Protein 6ZK7 (pdb70)

B-factor: mean 123.58, std 22.35, range [87.59, 293.09]

Radius of gyration: 24.0 Å; Cα contacts (8 Å, |Δi|>4): 855; chains: 1; bounding box: 55×65×58 Å

Structure (mmCIF, N/CA/C/O backbone):
data_6ZK7
#
_entry.id   6ZK7
#
_cell.length_a   101.230
_cell.length_b   101.230
_cell.length_c   143.450
_cell.angle_alpha   90.000
_cell.angle_beta   90.000
_cell.angle_gamma   120.000
#
_symmetry.space_group_name_H-M   'P 31 1 2'
#
loop_
_entity.id
_entity.type
_entity.pdbx_description
1 polymer 'Pyridine nucleotide-disulfide oxidoreductase domain-containing protein 1'
2 non-polymer 'FLAVIN-ADENINE DINUCLEOTIDE'
#
loop_
_atom_site.group_PDB
_atom_site.id
_atom_site.type_symbol
_atom_site.label_atom_id
_atom_site.label_alt_id
_atom_site.label_comp_id
_atom_site.label_asym_id
_atom_site.label_entity_id
_atom_site.label_seq_id
_atom_site.pdbx_PDB_ins_code
_atom_site.Cartn_x
_atom_site.Cartn_y
_atom_site.Cartn_z
_atom_site.occupancy
_atom_site.B_iso_or_equiv
_atom_site.auth_seq_id
_atom_site.auth_comp_id
_atom_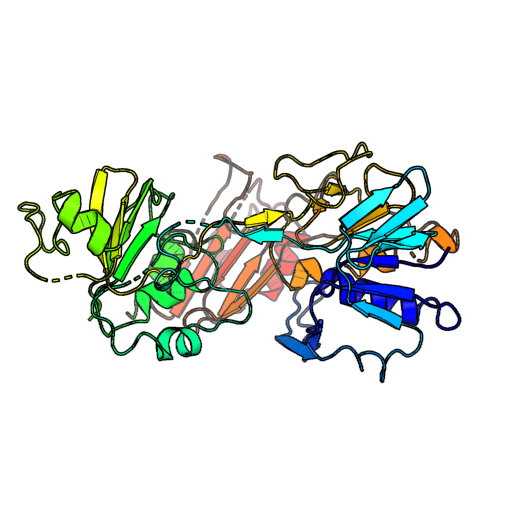site.auth_asym_id
_atom_site.auth_atom_id
_atom_site.pdbx_PDB_model_num
ATOM 1 N N . GLY A 1 16 ? -16.51600 -0.95600 -23.16800 1.000 111.98312 11 GLY AAAA N 1
ATOM 2 C CA . GLY A 1 16 ? -17.76000 -1.35300 -22.53300 1.000 115.24303 11 GLY AAAA CA 1
ATOM 3 C C . GLY A 1 16 ? -18.75400 -0.21800 -22.38000 1.000 108.46323 11 GLY AAAA C 1
ATOM 4 O O . GLY A 1 16 ? -18.37400 0.95000 -22.32900 1.000 122.30580 11 GLY AAAA O 1
ATOM 5 N N . LYS A 1 17 ? -20.03600 -0.56600 -22.30200 1.000 113.73346 12 LYS AAAA N 1
ATOM 6 C CA . LYS A 1 17 ? -21.10300 0.41700 -22.20800 1.000 114.75423 12 LYS AAAA CA 1
ATOM 7 C C . LYS A 1 17 ? -21.38500 0.76200 -20.74500 1.000 114.28992 12 LYS AAAA C 1
ATOM 8 O O . LYS A 1 17 ? -20.77700 0.21900 -19.81900 1.000 115.54522 12 LYS AAAA O 1
ATOM 14 N N . PHE A 1 18 ? -22.30300 1.70500 -20.53400 1.000 115.00374 13 PHE AAAA N 1
ATOM 15 C CA . PHE A 1 18 ? -22.89800 1.91500 -19.22000 1.000 100.26617 13 PHE AAAA CA 1
ATOM 16 C C . PHE A 1 18 ? -24.01200 0.89400 -19.03600 1.000 105.08719 13 PHE AAAA C 1
ATOM 17 O O . PHE A 1 18 ? -24.94500 0.83900 -19.84500 1.000 106.34770 13 PHE AAAA O 1
ATOM 25 N N . VAL A 1 19 ? -23.92200 0.08500 -17.98600 1.000 101.90627 14 VAL AAAA N 1
ATOM 26 C CA . VAL A 1 19 ? -24.89000 -0.97500 -17.73300 1.000 103.56997 14 VAL AAAA CA 1
ATOM 27 C C . VAL A 1 19 ? -25.59900 -0.68400 -16.41800 1.000 93.88211 14 VAL AAAA C 1
ATOM 28 O O . VAL A 1 19 ? -24.94900 -0.42700 -15.39800 1.000 98.15960 14 VAL AAAA O 1
ATOM 32 N N . VAL A 1 20 ? -26.93000 -0.71600 -16.44900 1.000 93.07758 15 VAL AAAA N 1
ATOM 33 C CA . VAL A 1 20 ? -27.76200 -0.53900 -15.26500 1.000 91.99604 15 VAL AAAA CA 1
ATOM 34 C C . VAL A 1 20 ? -28.64000 -1.77300 -15.11800 1.000 92.12573 15 VAL AAAA C 1
ATOM 35 O O . VAL A 1 20 ? -29.31300 -2.17800 -16.07300 1.000 98.24728 15 VAL AAAA O 1
ATOM 39 N N . VAL A 1 21 ? -28.63300 -2.36700 -13.92700 1.000 90.63791 16 VAL AAAA N 1
ATOM 40 C CA . VAL A 1 21 ? -29.36100 -3.60000 -13.64500 1.000 90.60507 16 VAL AAAA CA 1
ATOM 41 C C . VAL A 1 21 ? -30.56500 -3.26900 -12.77500 1.000 90.68988 16 VAL AAAA C 1
ATOM 42 O O . VAL A 1 21 ? -30.43300 -2.57400 -11.76100 1.000 90.05538 16 VAL AAAA O 1
ATOM 46 N N . GLY A 1 22 ? -31.73500 -3.76500 -13.17200 1.000 92.77792 17 GLY AAAA N 1
ATOM 47 C CA . GLY A 1 22 ? -32.95200 -3.52100 -12.42400 1.000 94.04320 17 GLY AAAA CA 1
ATOM 48 C C . GLY A 1 22 ? -33.91900 -2.56800 -13.09600 1.000 98.91332 17 GLY AAAA C 1
ATOM 49 O O . GLY A 1 22 ? -33.60700 -1.39000 -13.29900 1.000 100.59583 17 GLY AAAA O 1
ATOM 50 N N . GLY A 1 23 ? -35.10700 -3.06400 -13.43700 1.000 95.86523 18 GLY AAAA N 1
ATOM 51 C CA . GLY A 1 23 ? -36.14700 -2.22300 -13.99300 1.000 101.10161 18 GLY AAAA CA 1
ATOM 52 C C . GLY A 1 23 ? -36.96200 -1.52300 -12.92500 1.000 111.47803 18 GLY AAAA C 1
ATOM 53 O O . GLY A 1 23 ? -38.13300 -1.19400 -13.13800 1.000 120.81208 18 GLY AAAA O 1
ATOM 54 N N . GLY A 1 24 ? -36.34800 -1.28900 -11.76600 1.000 116.34983 19 GLY AAAA N 1
ATOM 55 C CA . GLY A 1 24 ? -37.01500 -0.65900 -10.64800 1.000 114.58175 19 GLY AAAA CA 1
ATOM 56 C C . GLY A 1 24 ? -36.92800 0.85400 -10.69600 1.000 112.75217 19 GLY AAAA C 1
ATOM 57 O O . GLY A 1 24 ? -36.54500 1.45800 -11.69900 1.000 114.21023 19 GLY AAAA O 1
ATOM 58 N N . ILE A 1 25 ? -37.30600 1.47500 -9.57700 1.000 108.70327 20 ILE AAAA N 1
ATOM 59 C CA . ILE A 1 25 ? -37.29900 2.93300 -9.50200 1.000 105.95497 20 ILE AAAA CA 1
ATOM 60 C C . ILE A 1 25 ? -35.87600 3.46900 -9.59500 1.000 103.95143 20 ILE AAAA C 1
ATOM 61 O O . ILE A 1 25 ? -35.57900 4.35000 -10.41200 1.000 102.10789 20 ILE AAAA O 1
ATOM 66 N N . ALA A 1 26 ? -34.97100 2.93300 -8.77200 1.000 99.81516 21 ALA AAAA N 1
ATOM 67 C CA . ALA A 1 26 ? -33.59600 3.42100 -8.77200 1.000 101.57138 21 ALA AAAA CA 1
ATOM 68 C C . ALA A 1 26 ? -32.91400 3.14400 -10.10500 1.000 106.51864 21 ALA AAAA C 1
ATOM 69 O O . ALA A 1 26 ? -32.22600 4.01600 -10.65000 1.000 104.65212 21 ALA AAAA O 1
ATOM 71 N N . GLY A 1 27 ? -33.11100 1.94300 -10.65400 1.000 107.26728 22 GLY AAAA N 1
ATOM 72 C CA . GLY A 1 27 ? -32.48100 1.60500 -11.92000 1.000 112.45433 22 GLY AAAA CA 1
ATOM 73 C C . GLY A 1 27 ? -32.97300 2.46000 -13.07200 1.000 107.19705 22 GLY AAAA C 1
ATOM 74 O O . GLY A 1 27 ? -32.17900 2.93500 -13.88700 1.000 105.51181 22 GLY AAAA O 1
ATOM 75 N N . VAL A 1 28 ? -34.28700 2.67200 -13.15400 1.000 97.77129 23 VAL AAAA N 1
ATOM 76 C CA . VAL A 1 28 ? -34.83800 3.48400 -14.23500 1.000 102.17415 23 VAL AAAA CA 1
ATOM 77 C C . VAL A 1 28 ? -34.41500 4.94100 -14.08700 1.000 98.93889 23 VAL AAAA C 1
ATOM 78 O O . VAL A 1 28 ? -34.07600 5.60300 -15.07600 1.000 107.38883 23 VAL AAAA O 1
ATOM 82 N N . THR A 1 29 ? -34.42800 5.46700 -12.85900 1.000 100.89722 24 THR AAAA N 1
ATOM 83 C CA . THR A 1 29 ? -33.96100 6.83400 -12.64200 1.000 98.03002 24 THR AAAA CA 1
ATOM 84 C C . THR A 1 29 ? -32.50400 6.98200 -13.06700 1.000 101.90006 24 THR AAAA C 1
ATOM 85 O O . THR A 1 29 ? -32.13900 7.93600 -13.76900 1.000 99.33832 24 THR AAAA O 1
ATOM 89 N N . CYS A 1 30 ? -31.66100 6.02400 -12.67100 1.000 103.08388 25 CYS AAAA N 1
ATOM 90 C CA . CYS A 1 30 ? -30.25300 6.06700 -13.04300 1.000 100.20244 25 CYS AAAA CA 1
ATOM 91 C C . CYS A 1 30 ? -30.08000 6.00200 -14.55400 1.000 106.13403 25 CYS AAAA C 1
ATOM 92 O O . CYS A 1 30 ? -29.28300 6.75300 -15.12500 1.000 105.25072 25 CYS AAAA O 1
ATOM 95 N N . ALA A 1 31 ? -30.82000 5.11000 -15.21800 1.000 106.53801 26 ALA AAAA N 1
ATOM 96 C CA . ALA A 1 31 ? -30.68600 4.96500 -16.66400 1.000 107.42932 26 ALA AAAA CA 1
ATOM 97 C C . ALA A 1 31 ? -31.12400 6.22900 -17.39300 1.000 100.56366 26 ALA AAAA C 1
ATOM 98 O O . ALA A 1 31 ? -30.46000 6.67100 -18.33900 1.000 100.56473 26 ALA AAAA O 1
ATOM 100 N N . GLU A 1 32 ? -32.24100 6.82500 -16.96600 1.000 101.15989 27 GLU AAAA N 1
ATOM 101 C CA . GLU A 1 32 ? -32.70100 8.06300 -17.58800 1.000 102.41448 27 GLU AAAA CA 1
ATOM 102 C C . GLU A 1 32 ? -31.69500 9.18900 -17.38900 1.000 103.61426 27 GLU AAAA C 1
ATOM 103 O O . GLU A 1 32 ? -31.41300 9.95100 -18.32200 1.000 110.46295 27 GLU AAAA O 1
ATOM 109 N N . GLN A 1 33 ? -31.14000 9.31200 -16.18000 1.000 108.15210 28 GLN AAAA N 1
ATOM 110 C CA . GLN A 1 33 ? -30.15800 10.36400 -15.93600 1.000 108.46845 28 GLN AAAA CA 1
ATOM 111 C C . GLN A 1 33 ? -28.89200 10.13800 -16.75700 1.000 101.62140 28 GLN AAAA C 1
ATOM 112 O O . GLN A 1 33 ? -28.29600 11.09500 -17.26600 1.000 103.28198 28 GLN AAAA O 1
ATOM 118 N N . LEU A 1 34 ? -28.46700 8.87800 -16.89700 1.000 100.29092 29 LEU AAAA N 1
ATOM 119 C CA . LEU A 1 34 ? -27.30400 8.56500 -17.72400 1.000 101.07124 29 LEU AAAA CA 1
ATOM 120 C C . LEU A 1 34 ? -27.55100 8.91600 -19.18500 1.000 107.95781 29 LEU AAAA C 1
ATOM 121 O O . LEU A 1 34 ? -26.66900 9.46100 -19.86000 1.000 105.88977 29 LEU AAAA O 1
ATOM 126 N N . ALA A 1 35 ? -28.74300 8.59800 -19.69500 1.000 110.99208 30 ALA AAAA N 1
ATOM 127 C CA . ALA A 1 35 ? -29.08300 8.97000 -21.06500 1.000 106.27351 30 ALA AAAA CA 1
ATOM 128 C C . ALA A 1 35 ? -29.07500 10.48300 -21.23600 1.000 108.27027 30 ALA AAAA C 1
ATOM 129 O O . ALA A 1 35 ? -28.56500 11.00000 -22.23600 1.000 123.20194 30 ALA AAAA O 1
ATOM 131 N N . THR A 1 36 ? -29.63000 11.21200 -20.26400 1.000 107.76311 31 THR AAAA N 1
ATOM 132 C CA . THR A 1 36 ? -29.61000 12.66900 -20.32000 1.000 109.75433 31 THR AAAA CA 1
ATOM 133 C C . THR A 1 36 ? -28.20000 13.23200 -20.16600 1.000 112.11298 31 THR AAAA C 1
ATOM 134 O O . THR A 1 36 ? -27.95400 14.37800 -20.55900 1.000 124.53076 31 THR AAAA O 1
ATOM 138 N N . HIS A 1 37 ? -27.26300 12.45100 -19.62700 1.000 114.06485 32 HIS AAAA N 1
ATOM 139 C CA . HIS A 1 37 ? -25.88300 12.91000 -19.51600 1.000 117.75397 32 HIS AAAA CA 1
ATOM 140 C C . HIS A 1 37 ? -25.02100 12.51800 -20.70900 1.000 119.95883 32 HIS AAAA C 1
ATOM 141 O O . HIS A 1 37 ? -24.07700 13.24400 -21.04100 1.000 123.80433 32 HIS AAAA O 1
ATOM 148 N N . PHE A 1 38 ? -25.31000 11.39200 -21.36000 1.000 121.59714 33 PHE AAAA N 1
ATOM 149 C CA . PHE A 1 38 ? -24.54000 10.92200 -22.51300 1.000 117.22593 33 PHE AAAA CA 1
ATOM 150 C C . PHE A 1 38 ? -25.49400 10.51700 -23.63100 1.000 119.00990 33 PHE AAAA C 1
ATOM 151 O O . PHE A 1 38 ? -25.70400 9.32500 -23.88800 1.000 114.16712 33 PHE AAAA O 1
ATOM 159 N N . PRO A 1 39 ? -26.09600 11.49500 -24.31800 1.000 120.19000 34 PRO AAAA N 1
ATOM 160 C CA . PRO A 1 39 ? -27.09200 11.15900 -25.35200 1.000 121.67883 34 PRO AAAA CA 1
ATOM 161 C C . PRO A 1 39 ? -26.54200 10.31900 -26.49400 1.000 123.24102 34 PRO AAAA C 1
ATOM 162 O O . PRO A 1 39 ? -27.24400 9.43100 -26.99300 1.000 129.16024 34 PRO AAAA O 1
ATOM 166 N N . SER A 1 40 ? -25.30400 10.57200 -26.92500 1.000 120.07774 35 SER AAAA N 1
ATOM 167 C CA . SER A 1 40 ? -24.74400 9.81100 -28.03600 1.000 122.06381 35 SER AAAA CA 1
ATOM 168 C C . SER A 1 40 ? -24.35500 8.39700 -27.62600 1.000 120.38344 35 SER AAAA C 1
ATOM 169 O O . SER A 1 40 ? -24.41700 7.48100 -28.45200 1.000 130.88810 35 SER AAAA O 1
ATOM 172 N N . GLU A 1 41 ? -23.95500 8.20000 -26.37200 1.000 123.09225 36 GLU AAAA N 1
ATOM 173 C CA . GLU A 1 41 ? -23.65400 6.86100 -25.88900 1.000 116.04110 36 GLU AAAA CA 1
ATOM 174 C C . GLU A 1 41 ? -24.93500 6.04800 -25.72900 1.000 114.89535 36 GLU AAAA C 1
ATOM 175 O O . GLU A 1 41 ? -26.03500 6.58800 -25.58100 1.000 112.48478 36 GLU AAAA O 1
ATOM 181 N N . ASP A 1 42 ? -24.77800 4.72900 -25.75900 1.000 118.65727 37 ASP AAAA N 1
ATOM 182 C CA . ASP A 1 42 ? -25.86200 3.80600 -25.45100 1.000 114.82289 37 ASP AAAA CA 1
ATOM 183 C C . ASP A 1 42 ? -25.74200 3.35700 -24.00200 1.000 111.56341 37 ASP AAAA C 1
ATOM 184 O O . ASP A 1 42 ? -24.65400 2.98100 -23.55200 1.000 112.66563 37 ASP AAAA O 1
ATOM 189 N N . ILE A 1 43 ? -26.85500 3.39500 -23.27800 1.000 108.36020 38 ILE AAAA N 1
ATOM 190 C CA . ILE A 1 43 ? -26.90800 2.95000 -21.89000 1.000 112.56071 38 ILE AAAA CA 1
ATOM 191 C C . ILE A 1 43 ? -27.75600 1.68900 -21.84000 1.000 106.19479 38 ILE AAAA C 1
ATOM 192 O O . ILE A 1 43 ? -28.92400 1.70100 -22.24900 1.000 102.60221 38 ILE AAAA O 1
ATOM 197 N N . LEU A 1 44 ? -27.17300 0.60200 -21.34200 1.000 100.28457 39 LEU AAAA N 1
ATOM 198 C CA . LEU A 1 44 ? -27.88900 -0.66200 -21.24800 1.000 101.14202 39 LEU AAAA CA 1
ATOM 199 C C . LEU A 1 44 ? -28.69400 -0.72300 -19.95900 1.000 101.27731 39 LEU AAAA C 1
ATOM 200 O O . LEU A 1 44 ? -28.21600 -0.33300 -18.88900 1.000 99.45781 39 LEU AAAA O 1
ATOM 205 N N . LEU A 1 45 ? -29.92600 -1.20800 -20.06800 1.000 103.57040 40 LEU AAAA N 1
ATOM 206 C CA . LEU A 1 45 ? -30.80900 -1.39100 -18.92100 1.000 100.41999 40 LEU AAAA CA 1
ATOM 207 C C . LEU A 1 45 ? -31.22800 -2.85600 -18.88500 1.000 106.50696 40 LEU AAAA C 1
ATOM 208 O O . LEU A 1 45 ? -32.16200 -3.26100 -19.58500 1.000 101.93042 40 LEU AAAA O 1
ATOM 213 N N . VAL A 1 46 ? -30.53500 -3.64900 -18.07600 1.000 104.87302 41 VAL AAAA N 1
ATOM 214 C CA . VAL A 1 46 ? -30.87500 -5.05700 -17.91400 1.000 101.66410 41 VAL AAAA CA 1
ATOM 215 C C . VAL A 1 46 ? -32.02400 -5.17200 -16.92100 1.000 95.60648 41 VAL AAAA C 1
ATOM 216 O O . VAL A 1 46 ? -31.96600 -4.61300 -15.82000 1.000 98.47804 41 VAL AAAA O 1
ATOM 220 N N . THR A 1 47 ? -33.07500 -5.89000 -17.31100 1.000 97.23158 42 THR AAAA N 1
ATOM 221 C CA . THR A 1 47 ? -34.27000 -6.03400 -16.49400 1.000 105.21193 42 THR AAAA CA 1
ATOM 222 C C . THR A 1 47 ? -34.64000 -7.50600 -16.38300 1.000 107.88619 42 THR AAAA C 1
ATOM 223 O O . THR A 1 47 ? -34.21300 -8.34000 -17.18500 1.000 108.16213 42 THR AAAA O 1
ATOM 227 N N . ALA A 1 48 ? -35.44400 -7.81900 -15.36600 1.000 100.67379 43 ALA AAAA N 1
ATOM 228 C CA . ALA A 1 48 ? -35.93000 -9.17500 -15.14600 1.000 100.04438 43 ALA AAAA CA 1
ATOM 229 C C . ALA A 1 48 ? -37.44000 -9.28700 -15.30700 1.000 104.73001 43 ALA AAAA C 1
ATOM 230 O O . ALA A 1 48 ? -38.01800 -10.31600 -14.93700 1.000 107.29436 43 ALA AAAA O 1
ATOM 232 N N . SER A 1 49 ? -38.09300 -8.25900 -15.84300 1.000 112.15670 44 SER AAAA N 1
ATOM 233 C CA . SER A 1 49 ? -39.53600 -8.25500 -16.03000 1.000 116.26665 44 SER AAAA CA 1
ATOM 234 C C . SER A 1 49 ? -39.87200 -7.37600 -17.22300 1.000 116.14757 44 SER AAAA C 1
ATOM 235 O O . SER A 1 49 ? -39.14300 -6.42000 -17.51000 1.000 110.36484 44 SER AAAA O 1
ATOM 238 N N . PRO A 1 50 ? -40.96100 -7.67300 -17.94000 1.000 123.16257 45 PRO AAAA N 1
ATOM 239 C CA . PRO A 1 50 ? -41.41500 -6.77200 -19.00900 1.000 115.08553 45 PRO AAAA CA 1
ATOM 240 C C . PRO A 1 50 ? -42.01100 -5.46800 -18.50300 1.000 121.50567 45 PRO AAAA C 1
ATOM 241 O O . PRO A 1 50 ? -42.33300 -4.59900 -19.32100 1.000 132.53806 45 PRO AAAA O 1
ATOM 245 N N . VAL A 1 51 ? -42.16700 -5.30400 -17.19300 1.000 120.27843 46 VAL AAAA N 1
ATOM 246 C CA . VAL A 1 51 ? -42.74300 -4.10300 -16.59800 1.000 120.41023 46 VAL AAAA CA 1
ATOM 247 C C . VAL A 1 51 ? -41.61600 -3.17500 -16.17000 1.000 127.97119 46 VAL AAAA C 1
ATOM 248 O O . VAL A 1 51 ? -40.59700 -3.62600 -15.63000 1.000 127.79576 46 VAL AAAA O 1
ATOM 252 N N . ILE A 1 52 ? -41.79000 -1.87700 -16.41100 1.000 129.69471 47 ILE AAAA N 1
ATOM 253 C CA . ILE A 1 52 ? -40.82900 -0.86000 -16.00300 1.000 127.71489 47 ILE AAAA CA 1
ATOM 254 C C . ILE A 1 52 ? -41.58900 0.17000 -15.17900 1.000 131.48129 47 ILE AAAA C 1
ATOM 255 O O . ILE A 1 52 ? -42.46800 0.86000 -15.70500 1.000 138.92647 47 ILE AAAA O 1
ATOM 260 N N . LYS A 1 53 ? -41.26300 0.27900 -13.89500 1.000 121.10103 48 LYS AAAA N 1
ATOM 261 C CA . LYS A 1 53 ? -41.95800 1.23400 -13.04400 1.000 123.11064 48 LYS AAAA CA 1
ATOM 262 C C . LYS A 1 53 ? -41.43800 2.64200 -13.30700 1.000 126.60541 48 LYS AAAA C 1
ATOM 263 O O . LYS A 1 53 ? -40.22700 2.88300 -13.29400 1.000 121.49740 48 LYS AAAA O 1
ATOM 269 N N . ALA A 1 54 ? -42.36100 3.56800 -13.55300 1.000 130.71572 49 ALA AAAA N 1
ATOM 270 C CA . ALA A 1 54 ? -42.04200 4.94800 -13.87900 1.000 113.59365 49 ALA AAAA CA 1
ATOM 271 C C . ALA A 1 54 ? -42.65600 5.88400 -12.84700 1.000 121.87129 49 ALA AAAA C 1
ATOM 272 O O . ALA A 1 54 ? -43.71900 5.60700 -12.28300 1.000 126.63433 49 ALA AAAA O 1
ATOM 274 N N . VAL A 1 55 ? -41.97400 6.99900 -12.60900 1.000 116.80271 50 VAL AAAA N 1
ATOM 275 C CA . VAL A 1 55 ? -42.44000 8.01400 -11.67200 1.000 128.12257 50 VAL AAAA CA 1
ATOM 276 C C . VAL A 1 55 ? -43.33000 8.99700 -12.42100 1.000 134.22905 50 VAL AAAA C 1
ATOM 277 O O . VAL A 1 55 ? -42.93200 9.55400 -13.45200 1.000 121.41197 50 VAL AAAA O 1
ATOM 281 N N . THR A 1 56 ? -44.54100 9.20600 -11.91000 1.000 140.82977 51 THR AAAA N 1
ATOM 282 C CA . THR A 1 56 ? -45.52800 10.05200 -12.55900 1.000 141.08140 51 THR AAAA CA 1
ATOM 283 C C . THR A 1 56 ? -46.04000 11.09200 -11.57500 1.000 153.49165 51 THR AAAA C 1
ATOM 284 O O . THR A 1 56 ? -46.17200 10.82600 -10.37400 1.000 154.10076 51 THR AAAA O 1
ATOM 288 N N . ASN A 1 57 ? -46.32600 12.28200 -12.10700 1.000 173.11948 52 ASN AAAA N 1
ATOM 289 C CA . ASN A 1 57 ? -46.87900 13.39800 -11.34200 1.000 180.18305 52 ASN AAAA CA 1
ATOM 290 C C . ASN A 1 57 ? -45.96200 13.77300 -10.17600 1.000 177.08926 52 ASN AAAA C 1
ATOM 291 O O . ASN A 1 57 ? -46.35700 13.75600 -9.00800 1.000 179.02130 52 ASN AAAA O 1
ATOM 296 N N . PHE A 1 58 ? -44.71900 14.11000 -10.51400 1.000 148.14042 53 PHE AAAA N 1
ATOM 297 C CA . PHE A 1 58 ? -43.78100 14.55700 -9.49400 1.000 149.01397 53 PHE AAAA CA 1
ATOM 298 C C . PHE A 1 58 ? -44.27100 15.85500 -8.87000 1.000 151.55998 53 PHE AAAA C 1
ATOM 299 O O . PHE A 1 58 ? -44.61600 16.80800 -9.57500 1.000 153.09253 53 PHE AAAA O 1
ATOM 307 N N . LYS A 1 59 ? -44.29900 15.89000 -7.54100 1.000 154.01731 54 LYS AAAA N 1
ATOM 308 C CA . LYS A 1 59 ? -44.68900 17.07400 -6.78800 1.000 159.44505 54 LYS AAAA CA 1
ATOM 309 C C . LYS A 1 59 ? -43.52100 17.49400 -5.91100 1.000 156.46343 54 LYS AAAA C 1
ATOM 310 O O . LYS A 1 59 ? -43.05100 16.70900 -5.08100 1.000 157.90202 54 LYS AAAA O 1
ATOM 316 N N . GLN A 1 60 ? -43.05000 18.72000 -6.10100 1.000 144.31618 55 GLN AAAA N 1
ATOM 317 C CA . GLN A 1 60 ? -42.10800 19.32100 -5.17200 1.000 143.63741 55 GLN AAAA CA 1
ATOM 318 C C . GLN A 1 60 ? -42.88800 20.12800 -4.14700 1.000 149.09830 55 GLN AAAA C 1
ATOM 319 O O . GLN A 1 60 ? -43.65800 21.02500 -4.50600 1.000 151.19067 55 GLN AAAA O 1
ATOM 325 N N . ILE A 1 61 ? -42.69900 19.79300 -2.87400 1.000 146.22574 56 ILE AAAA N 1
ATOM 326 C CA . ILE A 1 61 ? -43.40900 20.45300 -1.79400 1.000 145.56723 56 ILE AAAA CA 1
ATOM 327 C C . ILE A 1 61 ? -42.50500 21.40800 -1.02100 1.000 147.97214 56 ILE AAAA C 1
ATOM 328 O O . ILE A 1 61 ? -42.96000 22.48400 -0.61300 1.000 152.59362 56 ILE AAAA O 1
ATOM 333 N N . SER A 1 62 ? -41.23500 21.06700 -0.84800 1.000 141.32099 57 SER AAAA N 1
ATOM 334 C CA . SER A 1 62 ? -40.24300 21.96600 -0.27500 1.000 138.05285 57 SER AAAA CA 1
ATOM 335 C C . SER A 1 62 ? -38.87600 21.50300 -0.76300 1.000 135.27384 57 SER AAAA C 1
ATOM 336 O O . SER A 1 62 ? -38.77300 20.69400 -1.69200 1.000 134.84259 57 SER AAAA O 1
ATOM 339 N N . LYS A 1 63 ? -37.81700 22.01800 -0.13400 1.000 132.23379 58 LYS AAAA N 1
ATOM 340 C CA . LYS A 1 63 ? -36.46900 21.60600 -0.50200 1.000 130.24482 58 LYS AAAA CA 1
ATOM 341 C C . LYS A 1 63 ? -36.20000 20.14400 -0.17500 1.000 134.41327 58 LYS AAAA C 1
ATOM 342 O O . LYS A 1 63 ? -35.27500 19.55300 -0.74500 1.000 140.02506 58 LYS AAAA O 1
ATOM 348 N N . ILE A 1 64 ? -36.98300 19.54900 0.72500 1.000 142.87824 59 ILE AAAA N 1
ATOM 349 C CA . ILE A 1 64 ? -36.83400 18.15300 1.11600 1.000 145.44340 59 ILE AAAA CA 1
ATOM 350 C C . ILE A 1 64 ? -38.08200 17.34500 0.77600 1.000 144.74392 59 ILE AAAA C 1
ATOM 351 O O . ILE A 1 64 ? -37.99200 16.24600 0.21900 1.000 146.52660 59 ILE AAAA O 1
ATOM 356 N N . LEU A 1 65 ? -39.25800 17.87800 1.09900 1.000 136.73721 60 LEU AAAA N 1
ATOM 357 C CA . LEU A 1 65 ? -40.50300 17.16300 0.85100 1.000 134.23366 60 LEU AAAA CA 1
ATOM 358 C C . LEU A 1 65 ? -40.74100 17.00700 -0.64600 1.000 138.13158 60 LEU AAAA C 1
ATOM 359 O O . LEU A 1 65 ? -40.60700 17.96700 -1.41200 1.000 137.38870 60 LEU AAAA O 1
ATOM 364 N N . GLU A 1 66 ? -41.09900 15.79400 -1.06200 1.000 134.90480 61 GLU AAAA N 1
ATOM 365 C CA . GLU A 1 66 ? -41.41900 15.51800 -2.45500 1.000 135.01466 61 GLU AAAA CA 1
ATOM 366 C C . GLU A 1 66 ? -42.43700 14.38800 -2.51400 1.000 139.49675 61 GLU AAAA C 1
ATOM 367 O O . GLU A 1 66 ? -42.38200 13.45400 -1.70900 1.000 144.28780 61 GLU AAAA O 1
ATOM 373 N N . GLU A 1 67 ? -43.36200 14.47800 -3.46800 1.000 146.90612 62 GLU AAAA N 1
ATOM 374 C CA . GLU A 1 67 ? -44.41500 13.48500 -3.62100 1.000 146.50632 62 GLU AAAA CA 1
ATOM 375 C C . GLU A 1 67 ? -44.60300 13.16500 -5.09700 1.000 150.52084 62 GLU AAAA C 1
ATOM 376 O O . GLU A 1 67 ? -44.35400 14.00400 -5.96700 1.000 151.05705 62 GLU AAAA O 1
ATOM 382 N N . PHE A 1 68 ? -45.04300 11.94100 -5.36700 1.000 150.47049 63 PHE AAAA N 1
ATOM 383 C CA . PHE A 1 68 ? -45.31600 11.46300 -6.72000 1.000 143.51578 63 PHE AAAA CA 1
ATOM 384 C C . PHE A 1 68 ? -46.02000 10.11800 -6.59400 1.000 143.09893 63 PHE AAAA C 1
ATOM 385 O O . PHE A 1 68 ? -46.18500 9.58200 -5.49400 1.000 142.37150 63 PHE AAAA O 1
ATOM 393 N N . ASP A 1 69 ? -46.41900 9.56300 -7.73500 1.000 139.07257 64 ASP AAAA N 1
ATOM 394 C CA . ASP A 1 69 ? -46.98100 8.22000 -7.77900 1.000 138.86905 64 ASP AAAA CA 1
ATOM 395 C C . ASP A 1 69 ? -46.18100 7.38100 -8.77100 1.000 134.21497 64 ASP AAAA C 1
ATOM 396 O O . ASP A 1 69 ? -45.28800 7.87900 -9.46100 1.000 129.64784 64 ASP AAAA O 1
ATOM 401 N N . VAL A 1 70 ? -46.50500 6.09300 -8.84600 1.000 138.90716 65 VAL AAAA N 1
ATOM 402 C CA . VAL A 1 70 ? -45.72100 5.13300 -9.61800 1.000 131.24039 65 VAL AAAA CA 1
ATOM 403 C C . VAL A 1 70 ? -46.64900 4.42200 -10.59500 1.000 138.24882 65 VAL AAAA C 1
ATOM 404 O O . VAL A 1 70 ? -47.53600 3.66800 -10.17700 1.000 135.65609 65 VAL AAAA O 1
ATOM 408 N N . GLU A 1 71 ? -46.43900 4.65100 -11.89100 1.000 133.05133 66 GLU AAAA N 1
ATOM 409 C CA . GLU A 1 71 ? -47.14200 3.92700 -12.93800 1.000 136.47802 66 GLU AAAA CA 1
ATOM 410 C C . GLU A 1 71 ? -46.22800 2.84800 -13.51300 1.000 133.48720 66 GLU AAAA C 1
ATOM 411 O O . GLU A 1 71 ? -45.07200 2.69700 -13.11300 1.000 125.84095 66 GLU AAAA O 1
ATOM 417 N N . GLU A 1 72 ? -46.75000 2.09200 -14.47700 1.000 140.00915 67 GLU AAAA N 1
ATOM 418 C CA . GLU A 1 72 ? -46.00500 1.00200 -15.09800 1.000 137.05811 67 GLU AAAA CA 1
ATOM 419 C C . GLU A 1 72 ? -46.03500 1.16300 -16.61000 1.000 136.55166 67 GLU AAAA C 1
ATOM 420 O O . GLU A 1 72 ? -47.11300 1.23000 -17.21000 1.000 144.25103 67 GLU AAAA O 1
ATOM 426 N N . GLN A 1 73 ? -44.85500 1.21700 -17.21900 1.000 136.89770 68 GLN AAAA N 1
ATOM 427 C CA . GLN A 1 73 ? -44.67700 1.28100 -18.65900 1.000 145.78955 68 GLN AAAA CA 1
ATOM 428 C C . GLN A 1 73 ? -44.15900 -0.05500 -19.17700 1.000 147.04989 68 GLN AAAA C 1
ATOM 429 O O . GLN A 1 73 ? -43.70200 -0.91900 -18.41800 1.000 142.09901 68 GLN AAAA O 1
ATOM 435 N N . SER A 1 74 ? -44.23200 -0.20800 -20.49600 1.000 162.12763 69 SER AAAA N 1
ATOM 436 C CA . SER A 1 74 ? -43.46900 -1.23500 -21.18200 1.000 157.24028 69 SER AAAA CA 1
ATOM 437 C C . SER A 1 74 ? -42.07700 -0.69400 -21.49600 1.000 149.40313 69 SER AAAA C 1
ATOM 438 O O . SER A 1 74 ? -41.74100 0.45300 -21.18500 1.000 151.78562 69 SER AAAA O 1
ATOM 441 N N . SER A 1 75 ? -41.24600 -1.53200 -22.11300 1.000 141.13698 70 SER AAAA N 1
ATOM 442 C CA . SER A 1 75 ? -39.91900 -1.07900 -22.51500 1.000 140.90832 70 SER AAAA CA 1
ATOM 443 C C . SER A 1 75 ? -40.00000 -0.03500 -23.62300 1.000 139.39463 70 SER AAAA C 1
ATOM 444 O O . SER A 1 75 ? -39.26500 0.96200 -23.60500 1.000 132.71524 70 SER AAAA O 1
ATOM 447 N N . THR A 1 76 ? -40.89400 -0.24500 -24.59400 1.000 135.02056 71 THR AAAA N 1
ATOM 448 C CA . THR A 1 76 ? -40.97500 0.66100 -25.73400 1.000 141.87658 71 THR AAAA CA 1
ATOM 449 C C . THR A 1 76 ? -41.46100 2.04600 -25.32900 1.000 138.83873 71 THR AAAA C 1
ATOM 450 O O . THR A 1 76 ? -41.11700 3.03400 -25.98600 1.000 140.82284 71 THR AAAA O 1
ATOM 462 N N . LEU A 1 78 ? -40.55500 3.63300 -22.61400 1.000 138.11548 73 LEU AAAA N 1
ATOM 463 C CA . LEU A 1 78 ? -39.32200 4.30900 -22.22700 1.000 138.81507 73 LEU AAAA CA 1
ATOM 464 C C . LEU A 1 78 ? -38.45200 4.60400 -23.44200 1.000 134.76790 73 LEU AAAA C 1
ATOM 465 O O . LEU A 1 78 ? -37.85900 5.68500 -23.54100 1.000 129.95034 73 LEU AAAA O 1
ATOM 470 N N . GLY A 1 79 ? -38.36700 3.65400 -24.37800 1.000 134.60291 74 GLY AAAA N 1
ATOM 471 C CA . GLY A 1 79 ? -37.55300 3.86600 -25.56500 1.000 135.41399 74 GLY AAAA CA 1
ATOM 472 C C . GLY A 1 79 ? -38.04200 5.01000 -26.43200 1.000 133.30327 74 GLY AAAA C 1
ATOM 473 O O . GLY A 1 79 ? -37.24600 5.66300 -27.11200 1.000 133.21991 74 GLY AAAA O 1
ATOM 474 N N . LYS A 1 80 ? -39.35200 5.26200 -26.42800 1.000 135.10930 75 LYS AAAA N 1
ATOM 475 C CA . LYS A 1 80 ? -39.90500 6.36200 -27.21100 1.000 132.11607 75 LYS AAAA CA 1
ATOM 476 C C . LYS A 1 80 ? -39.41100 7.71000 -26.69700 1.000 134.18013 75 LYS AAAA C 1
ATOM 477 O O . LYS A 1 80 ? -39.15500 8.62600 -27.48800 1.000 131.65547 75 LYS AAAA O 1
ATOM 483 N N . ARG A 1 81 ? -39.27400 7.85500 -25.37800 1.000 135.93582 76 ARG AAAA N 1
ATOM 484 C CA . ARG A 1 81 ? -38.75100 9.08300 -24.79300 1.000 130.94092 76 ARG AAAA CA 1
ATOM 485 C C . ARG A 1 81 ? -37.24000 9.06100 -24.60100 1.000 128.07717 76 ARG AAAA C 1
ATOM 486 O O . ARG A 1 81 ? -36.63900 10.12700 -24.42300 1.000 126.61453 76 ARG AAAA O 1
ATOM 494 N N . PHE A 1 82 ? -36.61700 7.88500 -24.63000 1.000 129.57273 77 PHE AAAA N 1
ATOM 495 C CA . PHE A 1 82 ? -35.17000 7.75400 -24.46000 1.000 122.92713 77 PHE AAAA CA 1
ATOM 496 C C . PHE A 1 82 ? -34.66400 6.69400 -25.43100 1.000 129.34925 77 PHE AAAA C 1
ATOM 497 O O . PHE A 1 82 ? -34.70200 5.49100 -25.12400 1.000 120.00050 77 PHE AAAA O 1
ATOM 505 N N . PRO A 1 83 ? -34.17700 7.10000 -26.61000 1.000 133.73265 78 PRO AAAA N 1
ATOM 506 C CA . PRO A 1 83 ? -33.80800 6.11700 -27.63800 1.000 124.06234 78 PRO AAAA CA 1
ATOM 507 C C . PRO A 1 83 ? -32.47200 5.43400 -27.38500 1.000 123.95202 78 PRO AAAA C 1
ATOM 508 O O . PRO A 1 83 ? -32.28100 4.28200 -27.78800 1.000 124.92058 78 PRO AAAA O 1
ATOM 512 N N . ASN A 1 84 ? -31.54100 6.12100 -26.72400 1.000 126.32040 79 ASN AAAA N 1
ATOM 513 C CA . ASN A 1 84 ? -30.22800 5.54000 -26.46600 1.000 114.91075 79 ASN AAAA CA 1
ATOM 514 C C . ASN A 1 84 ? -30.23900 4.55300 -25.30800 1.000 119.99762 79 ASN AAAA C 1
ATOM 515 O O . ASN A 1 84 ? -29.19800 3.95500 -25.01400 1.000 123.63440 79 ASN AAAA O 1
ATOM 520 N N . ILE A 1 85 ? -31.37600 4.37700 -24.64200 1.000 117.01577 80 ILE AAAA N 1
ATOM 521 C CA . ILE A 1 85 ? -31.54000 3.33200 -23.63900 1.000 118.48698 80 ILE AAAA CA 1
ATOM 522 C C . ILE A 1 85 ? -32.02700 2.08000 -24.35900 1.000 116.86448 80 ILE AAAA C 1
ATOM 523 O O . ILE A 1 85 ? -33.15400 2.03900 -24.86000 1.000 111.22297 80 ILE AAAA O 1
ATOM 528 N N . LYS A 1 86 ? -31.17400 1.06300 -24.42700 1.000 118.54724 81 LYS AAAA N 1
ATOM 529 C CA . LYS A 1 86 ? -31.53700 -0.23200 -24.98700 1.000 118.81879 81 LYS AAAA CA 1
ATOM 530 C C . LYS A 1 86 ? -31.71800 -1.21600 -23.84100 1.000 117.31735 81 LYS AAAA C 1
ATOM 531 O O . LYS A 1 86 ? -30.79300 -1.43000 -23.04900 1.000 117.00945 81 LYS AAAA O 1
ATOM 537 N N . VAL A 1 87 ? -32.90300 -1.81200 -23.76000 1.000 114.80875 82 VAL AAAA N 1
ATOM 538 C CA . VAL A 1 87 ? -33.29600 -2.65100 -22.63600 1.000 109.04234 82 VAL AAAA CA 1
ATOM 539 C C . VAL A 1 87 ? -33.07300 -4.11100 -23.00200 1.000 105.52755 82 VAL AAAA C 1
ATOM 540 O O . VAL A 1 87 ? -33.52400 -4.57400 -24.05800 1.000 109.38167 82 VAL AAAA O 1
ATOM 544 N N . ILE A 1 88 ? -32.36900 -4.83100 -22.13700 1.000 106.66322 83 ILE AAAA N 1
ATOM 545 C CA . ILE A 1 88 ? -32.17600 -6.26800 -22.27600 1.000 103.63616 83 ILE AAAA CA 1
ATOM 546 C C . ILE A 1 88 ? -33.08800 -6.9420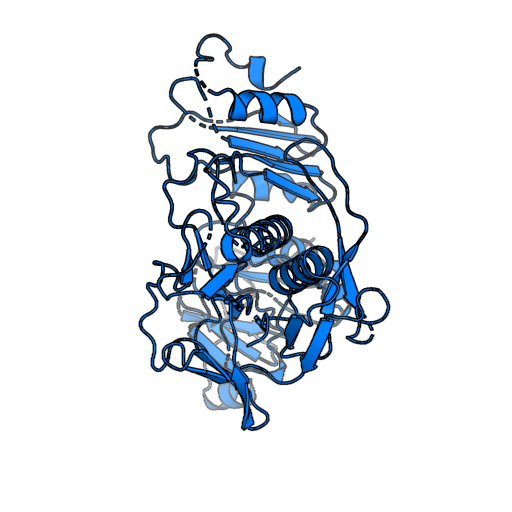0 -21.26100 1.000 103.02180 83 ILE AAAA C 1
ATOM 547 O O . ILE A 1 88 ? -32.87600 -6.82300 -20.04900 1.000 100.87253 83 ILE AAAA O 1
ATOM 552 N N . GLU A 1 89 ? -34.10700 -7.65000 -21.74500 1.000 105.25926 84 GLU AAAA N 1
ATOM 553 C CA . GLU A 1 89 ? -35.05200 -8.33200 -20.86100 1.000 105.85871 84 GLU AAAA CA 1
ATOM 554 C C . GLU A 1 89 ? -34.56600 -9.76000 -20.61400 1.000 105.75869 84 GLU AAAA C 1
ATOM 555 O O . GLU A 1 89 ? -35.10200 -10.74700 -21.12200 1.000 111.80017 84 GLU AAAA O 1
ATOM 561 N N . SER A 1 90 ? -33.50700 -9.84500 -19.81400 1.000 102.47135 85 SER AAAA N 1
ATOM 562 C CA . SER A 1 90 ? -32.94900 -11.13000 -19.40200 1.000 101.97854 85 SER AAAA CA 1
ATOM 563 C C . SER A 1 90 ? -32.18500 -10.88100 -18.11000 1.000 105.69673 85 SER AAAA C 1
ATOM 564 O O . SER A 1 90 ? -31.14500 -10.21600 -18.13100 1.000 105.62630 85 SER AAAA O 1
ATOM 567 N N . GLY A 1 91 ? -32.70000 -11.40600 -17.00000 1.000 101.25491 86 GLY AAAA N 1
ATOM 568 C CA . GLY A 1 91 ? -32.13800 -11.07400 -15.70500 1.000 102.08183 86 GLY AAAA CA 1
ATOM 569 C C . GLY A 1 91 ? -30.68900 -11.50300 -15.57700 1.000 107.78420 86 GLY AAAA C 1
ATOM 570 O O . GLY A 1 91 ? -30.26100 -12.51600 -16.13500 1.000 106.15784 86 GLY AAAA O 1
ATOM 571 N N . VAL A 1 92 ? -29.92400 -10.70700 -14.82800 1.000 108.24852 87 VAL AAAA N 1
ATOM 572 C CA . VAL A 1 92 ? -28.51500 -11.00600 -14.60200 1.000 100.54653 87 VAL AAAA CA 1
ATOM 573 C C . VAL A 1 92 ? -28.39700 -12.23200 -13.71000 1.000 103.05637 87 VAL AAAA C 1
ATOM 574 O O . VAL A 1 92 ? -29.02200 -12.30900 -12.64400 1.000 93.50094 87 VAL AAAA O 1
ATOM 578 N N . LYS A 1 93 ? -27.59100 -13.20200 -14.14500 1.000 96.37396 88 LYS AAAA N 1
ATOM 579 C CA . LYS A 1 93 ? -27.34700 -14.40500 -13.36500 1.000 100.92703 88 LYS AAAA CA 1
ATOM 580 C C . LYS A 1 93 ? -25.94500 -14.47800 -12.78000 1.000 93.43724 88 LYS AAAA C 1
ATOM 581 O O . LYS A 1 93 ? -25.72600 -15.25800 -11.84900 1.000 93.53054 88 LYS AAAA O 1
ATOM 587 N N . GLN A 1 94 ? -24.99900 -13.68800 -13.28600 1.000 93.20662 89 GLN AAAA N 1
ATOM 588 C CA . GLN A 1 94 ? -23.63700 -13.74600 -12.77400 1.000 93.21399 89 GLN AAAA CA 1
ATOM 589 C C . GLN A 1 94 ? -22.94400 -12.42000 -13.05100 1.000 92.79545 89 GLN AAAA C 1
ATOM 590 O O . GLN A 1 94 ? -23.23500 -11.75100 -14.04400 1.000 101.63807 89 GLN AAAA O 1
ATOM 596 N N . LEU A 1 95 ? -22.02000 -12.05000 -12.16500 1.000 93.95038 90 LEU AAAA N 1
ATOM 597 C CA . LEU A 1 95 ? -21.22100 -10.83700 -12.31500 1.000 94.52085 90 LEU AAAA CA 1
ATOM 598 C C . LEU A 1 95 ? -19.75100 -11.20700 -12.18000 1.000 93.95021 90 LEU AAAA C 1
ATOM 599 O O . LEU A 1 95 ? -19.30900 -11.62200 -11.10400 1.000 94.02074 90 LEU AAAA O 1
ATOM 604 N N . LYS A 1 96 ? -18.99500 -11.07200 -13.27000 1.000 97.49985 91 LYS AAAA N 1
ATOM 605 C CA . LYS A 1 96 ? -17.54600 -11.24600 -13.24200 1.000 98.87532 91 LYS AAAA CA 1
ATOM 606 C C . LYS A 1 96 ? -16.95400 -9.84200 -13.16500 1.000 102.77765 91 LYS AAAA C 1
ATOM 607 O O . LYS A 1 96 ? -16.67700 -9.20200 -14.18300 1.000 107.41135 91 LYS AAAA O 1
ATOM 613 N N . SER A 1 97 ? -16.79400 -9.35300 -11.93200 1.000 102.72107 92 SER AAAA N 1
ATOM 614 C CA . SER A 1 97 ? -16.29500 -7.99800 -11.72600 1.000 103.35887 92 SER AAAA CA 1
ATOM 615 C C . SER A 1 97 ? -14.82600 -7.87400 -12.10700 1.000 108.74080 92 SER AAAA C 1
ATOM 616 O O . SER A 1 97 ? -14.39500 -6.80900 -12.56300 1.000 101.66169 92 SER AAAA O 1
ATOM 619 N N . GLU A 1 98 ? -14.04400 -8.93900 -11.91600 1.000 114.78776 93 GLU AAAA N 1
ATOM 620 C CA . GLU A 1 98 ? -12.65400 -8.92700 -12.35900 1.000 120.99007 93 GLU AAAA CA 1
ATOM 621 C C . GLU A 1 98 ? -12.56700 -8.79500 -13.87300 1.000 120.95549 93 GLU AAAA C 1
ATOM 622 O O . GLU A 1 98 ? -11.77900 -7.99900 -14.39800 1.000 123.91331 93 GLU AAAA O 1
ATOM 628 N N . GLU A 1 99 ? -13.38200 -9.56200 -14.59000 1.000 117.98123 94 GLU AAAA N 1
ATOM 629 C CA . GLU A 1 99 ? -13.42400 -9.50900 -16.04300 1.000 107.33322 94 GLU AAAA CA 1
ATOM 630 C C . GLU A 1 99 ? -14.34300 -8.40600 -16.55500 1.000 112.22112 94 GLU AAAA C 1
ATOM 631 O O . GLU A 1 99 ? -14.58300 -8.32600 -17.76500 1.000 112.00802 94 GLU AAAA O 1
ATOM 637 N N . HIS A 1 100 ? -14.85500 -7.56800 -15.65200 1.000 115.92389 95 HIS AAAA N 1
ATOM 638 C CA . HIS A 1 100 ? -15.60100 -6.35800 -15.99700 1.000 106.98124 95 HIS AAAA CA 1
ATOM 639 C C . HIS A 1 100 ? -16.79100 -6.66000 -16.90600 1.000 100.99036 95 HIS AAAA C 1
ATOM 640 O O . HIS A 1 100 ? -17.01200 -5.99300 -17.91900 1.000 102.72376 95 HIS AAAA O 1
ATOM 647 N N . CYS A 1 101 ? -17.57600 -7.67200 -16.53500 1.000 103.62069 96 CYS AAAA N 1
ATOM 648 C CA . CYS A 1 101 ? -18.73900 -8.02300 -17.34100 1.000 105.86240 96 CYS AAAA CA 1
ATOM 649 C C . CYS A 1 101 ? -19.78900 -8.71000 -16.47600 1.000 105.71099 96 CYS AAAA C 1
ATOM 650 O O . CYS A 1 101 ? -19.53900 -9.09400 -15.33000 1.000 107.77302 96 CYS AAAA O 1
ATOM 653 N N . ILE A 1 102 ? -20.98800 -8.83600 -17.04200 1.000 102.13700 97 ILE AAAA N 1
ATOM 654 C CA . ILE A 1 102 ? -22.08800 -9.55500 -16.41300 1.000 98.01343 97 ILE AAAA CA 1
ATOM 655 C C . ILE A 1 102 ? -22.66400 -10.53800 -17.42100 1.000 99.23225 97 ILE AAAA C 1
ATOM 656 O O . ILE A 1 102 ? -22.68800 -10.28300 -18.62900 1.000 101.56507 97 ILE AAAA O 1
ATOM 661 N N . VAL A 1 103 ? -23.12400 -11.67700 -16.91600 1.000 96.04740 98 VAL AAAA N 1
ATOM 662 C CA . VAL A 1 103 ? -23.75400 -12.70800 -17.72700 1.000 98.56321 98 VAL AAAA CA 1
ATOM 663 C C . VAL A 1 103 ? -25.19700 -12.85600 -17.26500 1.000 103.35965 98 VAL AAAA C 1
ATOM 664 O O . VAL A 1 103 ? -25.47200 -12.87900 -16.06000 1.000 105.02578 98 VAL AAAA O 1
ATOM 668 N N . THR A 1 104 ? -26.11500 -12.94400 -18.22400 1.000 110.15345 99 THR AAAA N 1
ATOM 669 C CA . THR A 1 104 ? -27.54900 -12.93700 -17.95700 1.000 112.73920 99 THR AAAA CA 1
ATOM 670 C C . THR A 1 104 ? -28.17400 -14.26900 -18.36900 1.000 109.99839 99 THR AAAA C 1
ATOM 671 O O . THR A 1 104 ? -27.52100 -15.13600 -18.95500 1.000 108.19899 99 THR AAAA O 1
ATOM 675 N N . GLU A 1 105 ? -29.47300 -14.40300 -18.07500 1.000 107.80552 100 GLU AAAA N 1
ATOM 676 C CA . GLU A 1 105 ? -30.14200 -15.70100 -18.15000 1.000 108.54694 100 GLU AAAA CA 1
ATOM 677 C C . GLU A 1 105 ? -30.11900 -16.29000 -19.55400 1.000 112.95311 100 GLU AAAA C 1
ATOM 678 O O . GLU A 1 105 ? -30.11200 -17.51700 -19.70800 1.000 117.77805 100 GLU AAAA O 1
ATOM 684 N N . ASP A 1 106 ? -30.11900 -15.44400 -20.58800 1.000 114.04258 101 ASP AAAA N 1
ATOM 685 C CA . ASP A 1 106 ? -30.09200 -15.94600 -21.95700 1.000 113.28990 101 ASP AAAA CA 1
ATOM 686 C C . ASP A 1 106 ? -28.78900 -16.66700 -22.28000 1.000 116.27441 101 ASP AAAA C 1
ATOM 687 O O . ASP A 1 106 ? -28.73100 -17.41100 -23.26600 1.000 121.60816 101 ASP AAAA O 1
ATOM 692 N N . GLY A 1 107 ? -27.75300 -16.47100 -21.46700 1.000 113.93226 102 GLY AAAA N 1
ATOM 693 C CA . GLY A 1 107 ? -26.43900 -17.01600 -21.72400 1.000 106.41878 102 GLY AAAA CA 1
ATOM 694 C C . GLY A 1 107 ? -25.44900 -16.02700 -22.29700 1.000 106.40315 102 GLY AAAA C 1
ATOM 695 O O . GLY A 1 107 ? -24.29100 -16.39800 -22.52300 1.000 109.34335 102 GLY AAAA O 1
ATOM 696 N N . ASN A 1 108 ? -25.86300 -14.78600 -22.52900 1.000 118.41388 103 ASN AAAA N 1
ATOM 697 C CA . ASN A 1 108 ? -25.01700 -13.77900 -23.14800 1.000 116.09397 103 ASN AAAA CA 1
ATOM 698 C C . ASN A 1 108 ? -24.19700 -13.03000 -22.10500 1.000 113.65203 103 ASN AAAA C 1
ATOM 699 O O . ASN A 1 108 ? -24.52700 -12.99500 -20.91700 1.000 108.84652 103 ASN AAAA O 1
ATOM 704 N N . GLN A 1 109 ? -23.11800 -12.41800 -22.57600 1.000 111.44849 104 GLN AAAA N 1
ATOM 705 C CA . GLN A 1 109 ? -22.24200 -11.60700 -21.74900 1.000 107.37355 104 GLN AAAA CA 1
ATOM 706 C C . GLN A 1 109 ? -22.28600 -10.15900 -22.22100 1.000 103.39504 104 GLN AAAA C 1
ATOM 707 O O . GLN A 1 109 ? -22.48100 -9.87900 -23.40700 1.000 109.73820 104 GLN AAAA O 1
ATOM 713 N N . HIS A 1 110 ? -22.11300 -9.23800 -21.27600 1.000 101.53170 105 HIS AAAA N 1
ATOM 714 C CA . HIS A 1 110 ? -22.07700 -7.81200 -21.57900 1.000 101.66649 105 HIS AAAA CA 1
ATOM 715 C C . HIS A 1 110 ? -21.01300 -7.16800 -20.70900 1.000 105.88487 105 HIS AAAA C 1
ATOM 716 O O . HIS A 1 110 ? -21.07300 -7.27200 -19.48100 1.000 116.45537 105 HIS AAAA O 1
ATOM 723 N N . VAL A 1 111 ? -20.04300 -6.51300 -21.33700 1.000 102.86366 106 VAL AAAA N 1
ATOM 724 C CA . VAL A 1 111 ? -18.99500 -5.81200 -20.60700 1.000 107.58781 106 VAL AAAA CA 1
ATOM 725 C C . VAL A 1 111 ? -19.49600 -4.41900 -20.25600 1.000 104.05915 106 VAL AAAA C 1
ATOM 726 O O . VAL A 1 111 ? -20.34700 -3.84600 -20.94400 1.000 105.82916 106 VAL AAAA O 1
ATOM 730 N N . TYR A 1 112 ? -18.97100 -3.87000 -19.16600 1.000 104.29203 107 TYR AAAA N 1
ATOM 731 C CA . TYR A 1 112 ? -19.35900 -2.54800 -18.70400 1.000 99.91135 107 TYR AAAA CA 1
ATOM 732 C C . TYR A 1 112 ? -18.11900 -1.73200 -18.37800 1.000 101.34350 107 TYR AAAA C 1
ATOM 733 O O . TYR A 1 112 ? -17.10000 -2.26700 -17.93200 1.000 104.62879 107 TYR AAAA O 1
ATOM 742 N N . LYS A 1 113 ? -18.21600 -0.42700 -18.61400 1.000 122.52864 108 LYS AAAA N 1
ATOM 743 C CA . LYS A 1 113 ? -17.20800 0.49500 -18.11300 1.000 126.87830 108 LYS AAAA CA 1
ATOM 744 C C . LYS A 1 113 ? -17.55000 0.98600 -16.71500 1.000 123.73299 108 LYS AAAA C 1
ATOM 745 O O . LYS A 1 113 ? -16.64400 1.20900 -15.90300 1.000 121.96777 108 LYS AAAA O 1
ATOM 751 N N . LYS A 1 114 ? -18.84000 1.13500 -16.41800 1.000 108.42782 109 LYS AAAA N 1
ATOM 752 C CA . LYS A 1 114 ? -19.32400 1.41900 -15.07300 1.000 98.94378 109 LYS AAAA CA 1
ATOM 753 C C . LYS A 1 114 ? -20.69300 0.77500 -14.91900 1.000 98.96337 109 LYS AAAA C 1
ATOM 754 O O . LYS A 1 114 ? -21.57500 0.97800 -15.75700 1.000 107.04942 109 LYS AAAA O 1
ATOM 760 N N . LEU A 1 115 ? -20.86000 -0.00100 -13.85300 1.000 102.65648 110 LEU AAAA N 1
ATOM 761 C CA . LEU A 1 115 ? -22.07900 -0.75200 -13.59700 1.000 98.56187 110 LEU AAAA CA 1
ATOM 762 C C . LEU A 1 115 ? -22.82300 -0.13400 -12.42400 1.000 93.44083 110 LEU AAAA C 1
ATOM 763 O O . LEU A 1 115 ? -22.20200 0.36000 -11.48000 1.000 97.19941 110 LEU AAAA O 1
ATOM 768 N N . CYS A 1 116 ? -24.15300 -0.14100 -12.49600 1.000 92.47109 111 CYS AAAA N 1
ATOM 769 C CA . CYS A 1 116 ? -25.00100 0.29900 -11.39400 1.000 93.03104 111 CYS AAAA CA 1
ATOM 770 C C . CYS A 1 116 ? -26.00700 -0.80100 -11.09900 1.000 95.84903 111 CYS AAAA C 1
ATOM 771 O O . CYS A 1 116 ? -26.75700 -1.21300 -11.99000 1.000 100.44940 111 CYS AAAA O 1
ATOM 774 N N . LEU A 1 117 ? -26.02600 -1.27300 -9.85500 1.000 93.94799 112 LEU AAAA N 1
ATOM 775 C CA . LEU A 1 117 ? -26.87200 -2.38600 -9.44700 1.000 91.87662 112 LEU AAAA CA 1
ATOM 776 C C . LEU A 1 117 ? -28.09000 -1.85300 -8.70500 1.000 91.65262 112 LEU AAAA C 1
ATOM 777 O O . LEU A 1 117 ? -27.95200 -1.17200 -7.68200 1.000 101.80637 112 LEU AAAA O 1
ATOM 782 N N . CYS A 1 118 ? -29.27700 -2.15800 -9.22500 1.000 95.65335 113 CYS AAAA N 1
ATOM 783 C CA . CYS A 1 118 ? -30.53700 -1.73400 -8.62500 1.000 96.02971 113 CYS AAAA CA 1
ATOM 784 C C . CYS A 1 118 ? -31.54500 -2.87300 -8.66000 1.000 96.21207 113 CYS AAAA C 1
ATOM 785 O O . CYS A 1 118 ? -32.71700 -2.68000 -9.00100 1.000 97.29577 113 CYS AAAA O 1
ATOM 788 N N . ALA A 1 119 ? -31.10100 -4.07900 -8.30800 1.000 95.32919 114 ALA AAAA N 1
ATOM 789 C CA . ALA A 1 119 ? -31.97300 -5.24700 -8.32200 1.000 95.63290 114 ALA AAAA CA 1
ATOM 790 C C . ALA A 1 119 ? -33.00000 -5.23500 -7.19800 1.000 101.45802 114 ALA AAAA C 1
ATOM 791 O O . ALA A 1 119 ? -33.84300 -6.13700 -7.14800 1.000 103.76788 114 ALA AAAA O 1
ATOM 793 N N . GLY A 1 120 ? -32.94900 -4.25200 -6.30100 1.000 96.78201 115 GLY AAAA N 1
ATOM 794 C CA . GLY A 1 120 ? -33.94600 -4.16200 -5.25500 1.000 97.44205 115 GLY AAAA CA 1
ATOM 795 C C . GLY A 1 120 ? -33.78000 -5.24500 -4.20300 1.000 99.85027 115 GLY AAAA C 1
ATOM 796 O O . GLY A 1 120 ? -32.67400 -5.71100 -3.91000 1.000 94.86694 115 GLY AAAA O 1
ATOM 797 N N . ALA A 1 121 ? -34.90800 -5.64900 -3.62300 1.000 100.91834 116 ALA AAAA N 1
ATOM 798 C CA . ALA A 1 121 ? -34.91700 -6.61000 -2.53300 1.000 95.04306 116 ALA AAAA CA 1
ATOM 799 C C . ALA A 1 121 ? -36.08900 -7.56700 -2.69500 1.000 96.58779 116 ALA AAAA C 1
ATOM 800 O O . ALA A 1 121 ? -37.20000 -7.15300 -3.03800 1.000 103.27985 116 ALA AAAA O 1
ATOM 802 N N . LYS A 1 122 ? -35.83200 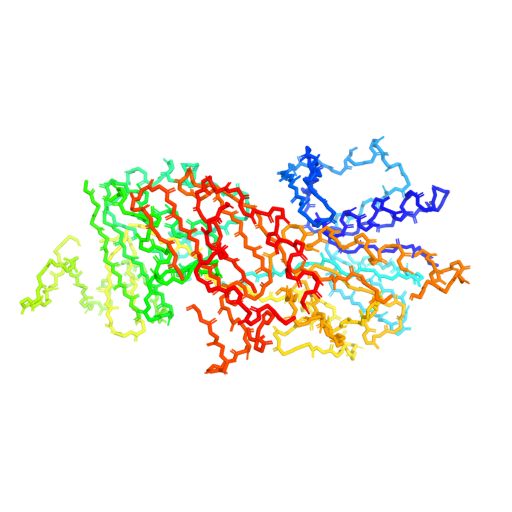-8.84400 -2.43200 1.000 94.23237 117 LYS AAAA N 1
ATOM 803 C CA . LYS A 1 122 ? -36.74700 -9.95600 -2.62300 1.000 97.74026 117 LYS AAAA CA 1
ATOM 804 C C . LYS A 1 122 ? -37.46300 -10.30700 -1.32300 1.000 107.96721 117 LYS AAAA C 1
ATOM 805 O O . LYS A 1 122 ? -37.00800 -9.95700 -0.22800 1.000 105.27131 117 LYS AAAA O 1
ATOM 811 N N . PRO A 1 123 ? -38.61400 -10.98900 -1.41000 1.000 102.61532 118 PRO AAAA N 1
ATOM 812 C CA . PRO A 1 123 ? -39.35000 -11.35100 -0.19100 1.000 98.36710 118 PRO AAAA CA 1
ATOM 813 C C . PRO A 1 123 ? -38.85100 -12.63200 0.45500 1.000 113.29175 118 PRO AAAA C 1
ATOM 814 O O . PRO A 1 123 ? -37.84200 -13.20700 0.03300 1.000 121.86108 118 PRO AAAA O 1
ATOM 818 N N . LYS A 1 124 ? -39.55800 -13.08100 1.49200 1.000 126.37234 119 LYS AAAA N 1
ATOM 819 C CA . LYS A 1 124 ? -39.27700 -14.33900 2.17500 1.000 122.31677 119 LYS AAAA CA 1
ATOM 820 C C . LYS A 1 124 ? -40.38800 -15.32200 1.82400 1.000 131.21666 119 LYS AAAA C 1
ATOM 821 O O . LYS A 1 124 ? -41.54100 -15.13300 2.22600 1.000 125.41531 119 LYS AAAA O 1
ATOM 827 N N . LEU A 1 125 ? -40.04100 -16.36800 1.07900 1.000 141.23020 120 LEU AAAA N 1
ATOM 828 C CA . LEU A 1 125 ? -41.02800 -17.33700 0.61200 1.000 138.97746 120 LEU AAAA CA 1
ATOM 829 C C . LEU A 1 125 ? -40.73200 -18.74300 1.12100 1.000 144.14884 120 LEU AAAA C 1
ATOM 830 O O . LEU A 1 125 ? -41.08900 -19.73100 0.47700 1.000 147.78888 120 LEU AAAA O 1
ATOM 835 N N . GLU A 1 128 ? -45.72800 -24.77700 0.72000 1.000 154.53484 123 GLU AAAA N 1
ATOM 836 C CA . GLU A 1 128 ? -46.12000 -24.16300 1.98400 1.000 151.82491 123 GLU AAAA CA 1
ATOM 837 C C . GLU A 1 128 ? -47.47000 -23.46200 1.84500 1.000 155.58344 123 GLU AAAA C 1
ATOM 838 O O . GLU A 1 128 ? -47.56600 -22.24300 1.99600 1.000 159.62171 123 GLU AAAA O 1
ATOM 844 N N . GLY A 1 129 ? -48.50900 -24.24200 1.55700 1.000 146.89015 124 GLY AAAA N 1
ATOM 845 C CA . GLY A 1 129 ? -49.84100 -23.68500 1.37200 1.000 141.93886 124 GLY AAAA CA 1
ATOM 846 C C . GLY A 1 129 ? -49.93400 -22.69100 0.23500 1.000 144.10955 124 GLY AAAA C 1
ATOM 847 O O . GLY A 1 129 ? -50.67200 -21.70300 0.33800 1.000 140.22663 124 GLY AAAA O 1
ATOM 848 N N . ASN A 1 130 ? -49.21300 -22.94100 -0.85700 1.000 144.40834 125 ASN AAAA N 1
ATOM 849 C CA . ASN A 1 130 ? -49.13300 -21.98100 -1.95600 1.000 138.13119 125 ASN AAAA CA 1
ATOM 850 C C . ASN A 1 130 ? -50.48100 -21.54000 -2.52000 1.000 137.39989 125 ASN AAAA C 1
ATOM 851 O O . ASN A 1 130 ? -50.62900 -20.33800 -2.79800 1.000 139.04944 125 ASN AAAA O 1
ATOM 856 N N . PRO A 1 131 ? -51.47300 -22.41400 -2.73500 1.000 143.17890 126 PRO AAAA N 1
ATOM 857 C CA . PRO A 1 131 ? -52.73800 -21.93300 -3.31600 1.000 135.46465 126 PRO AAAA CA 1
ATOM 858 C C . PRO A 1 131 ? -53.42400 -20.84800 -2.50300 1.000 133.01971 126 PRO AAAA C 1
ATOM 859 O O . PRO A 1 131 ? -54.08200 -19.97800 -3.08600 1.000 120.77725 126 PRO AAAA O 1
ATOM 863 N N . TYR A 1 132 ? -53.29200 -20.86300 -1.17600 1.000 131.84465 127 TYR AAAA N 1
ATOM 864 C CA . TYR A 1 132 ? -54.06600 -19.96800 -0.32700 1.000 130.91456 127 TYR AAAA CA 1
ATOM 865 C C . TYR A 1 132 ? -53.25400 -18.86600 0.33800 1.000 126.41884 127 TYR AAAA C 1
ATOM 866 O O . TYR A 1 132 ? -53.85400 -17.95100 0.91300 1.000 128.84967 127 TYR AAAA O 1
ATOM 875 N N . VAL A 1 133 ? -51.92700 -18.91800 0.29300 1.000 127.86009 128 VAL AAAA N 1
ATOM 876 C CA . VAL A 1 133 ? -51.12800 -17.80200 0.78800 1.000 114.12432 128 VAL AAAA CA 1
ATOM 877 C C . VAL A 1 133 ? -51.00200 -16.76500 -0.32100 1.000 114.31636 128 VAL AAAA C 1
ATOM 878 O O . VAL A 1 133 ? -50.60200 -17.08200 -1.44800 1.000 114.51845 128 VAL AAAA O 1
ATOM 882 N N . LEU A 1 134 ? -51.37600 -15.52700 -0.01400 1.000 111.36473 129 LEU AAAA N 1
ATOM 883 C CA . LEU A 1 134 ? -51.42100 -14.45100 -0.99400 1.000 110.13900 129 LEU AAAA CA 1
ATOM 884 C C . LEU A 1 134 ? -50.38800 -13.39600 -0.63100 1.000 112.23268 129 LEU AAAA C 1
ATOM 885 O O . LEU A 1 134 ? -50.38100 -12.89200 0.49800 1.000 112.34560 129 LEU AAAA O 1
ATOM 890 N N . GLY A 1 135 ? -49.52100 -13.06400 -1.58500 1.000 107.53595 130 GLY AAAA N 1
ATOM 891 C CA . GLY A 1 135 ? -48.52800 -12.03900 -1.36300 1.000 105.79658 130 GLY AAAA CA 1
ATOM 892 C C . GLY A 1 135 ? -49.04500 -10.64800 -1.67600 1.000 114.18004 130 GLY AAAA C 1
ATOM 893 O O . GLY A 1 135 ? -50.04000 -10.47100 -2.37700 1.000 115.46445 130 GLY AAAA O 1
ATOM 894 N N . ILE A 1 136 ? -48.35000 -9.64900 -1.13900 1.000 111.33290 131 ILE AAAA N 1
ATOM 895 C CA . ILE A 1 136 ? -48.67500 -8.25200 -1.38800 1.000 121.82437 131 ILE AAAA CA 1
ATOM 896 C C . ILE A 1 136 ? -47.43600 -7.55900 -1.93400 1.000 121.95130 131 ILE AAAA C 1
ATOM 897 O O . ILE A 1 136 ? -46.30200 -7.98000 -1.68500 1.000 122.01345 131 ILE AAAA O 1
ATOM 902 N N . ARG A 1 137 ? -47.66200 -6.48800 -2.69200 1.000 135.74136 132 ARG AAAA N 1
ATOM 903 C CA . ARG A 1 137 ? -46.58400 -5.72200 -3.29500 1.000 137.08019 132 ARG AAAA CA 1
ATOM 904 C C . ARG A 1 137 ? -46.88500 -4.23800 -3.12900 1.000 135.06088 132 ARG AAAA C 1
ATOM 905 O O . ARG A 1 137 ? -47.93200 -3.85000 -2.60300 1.000 135.14143 132 ARG AAAA O 1
ATOM 913 N N . ASP A 1 138 ? -45.95500 -3.40200 -3.58800 1.000 117.94858 133 ASP AAAA N 1
ATOM 914 C CA . ASP A 1 138 ? -46.09100 -1.95900 -3.43000 1.000 116.44086 133 ASP AAAA CA 1
ATOM 915 C C . ASP A 1 138 ? -47.11700 -1.34500 -4.37500 1.000 126.75895 133 ASP AAAA C 1
ATOM 916 O O . ASP A 1 138 ? -47.35900 -0.13600 -4.28500 1.000 119.85172 133 ASP AAAA O 1
ATOM 921 N N . THR A 1 139 ? -47.71300 -2.12500 -5.27700 1.000 144.83709 134 THR AAAA N 1
ATOM 922 C CA . THR A 1 139 ? -48.76100 -1.63500 -6.16200 1.000 151.26424 134 THR AAAA CA 1
ATOM 923 C C . THR A 1 139 ? -50.16200 -1.91900 -5.63600 1.000 148.73780 134 THR AAAA C 1
ATOM 924 O O . THR A 1 139 ? -51.14100 -1.51500 -6.27100 1.000 151.02525 134 THR AAAA O 1
ATOM 928 N N . ASP A 1 140 ? -50.28200 -2.60000 -4.49900 1.000 134.07806 135 ASP AAAA N 1
ATOM 929 C CA . ASP A 1 140 ? -51.57900 -2.96800 -3.95200 1.000 132.20628 135 ASP AAAA CA 1
ATOM 930 C C . ASP A 1 140 ? -52.14200 -1.84600 -3.09100 1.000 135.92272 135 ASP AAAA C 1
ATOM 931 O O . ASP A 1 140 ? -51.40700 -1.16900 -2.36700 1.000 132.98665 135 ASP AAAA O 1
ATOM 936 N N . SER A 1 141 ? -53.45500 -1.65900 -3.17700 1.000 137.49896 136 SER AAAA N 1
ATOM 937 C CA . SER A 1 141 ? -54.18600 -0.73700 -2.32500 1.000 136.66567 136 SER AAAA CA 1
ATOM 938 C C . SER A 1 141 ? -55.17400 -1.53200 -1.48100 1.000 135.13221 136 SER AAAA C 1
ATOM 939 O O . SER A 1 141 ? -55.57100 -2.64400 -1.84200 1.000 137.15992 136 SER AAAA O 1
ATOM 942 N N . ALA A 1 142 ? -55.56000 -0.95200 -0.34200 1.000 133.62303 137 ALA AAAA N 1
ATOM 943 C CA . ALA A 1 142 ? -56.38700 -1.67900 0.61900 1.000 126.89317 137 ALA AAAA CA 1
ATOM 944 C C . ALA A 1 142 ? -57.70200 -2.12900 -0.00700 1.000 133.25229 137 ALA AAAA C 1
ATOM 945 O O . ALA A 1 142 ? -58.08400 -3.29900 0.10200 1.000 138.27694 137 ALA AAAA O 1
ATOM 947 N N . GLN A 1 143 ? -58.40400 -1.21200 -0.67600 1.000 132.24784 138 GLN AAAA N 1
ATOM 948 C CA . GLN A 1 143 ? -59.68300 -1.56300 -1.28800 1.000 137.44175 138 GLN AAAA CA 1
ATOM 949 C C . GLN A 1 143 ? -59.50300 -2.56000 -2.42700 1.000 135.59001 138 GLN AAAA C 1
ATOM 950 O O . GLN A 1 143 ? -60.26500 -3.53000 -2.53800 1.000 139.04049 138 GLN AAAA O 1
ATOM 956 N N . GLU A 1 144 ? -58.50400 -2.33600 -3.28400 1.000 129.77063 139 GLU AAAA N 1
ATOM 957 C CA . GLU A 1 144 ? -58.29900 -3.21900 -4.42700 1.000 139.52148 139 GLU AAAA CA 1
ATOM 958 C C . GLU A 1 144 ? -57.97200 -4.63700 -3.97900 1.000 136.34856 139 GLU AAAA C 1
ATOM 959 O O . GLU A 1 144 ? -58.48800 -5.60900 -4.54300 1.000 136.37855 139 GLU AAAA O 1
ATOM 965 N N . PHE A 1 145 ? -57.11800 -4.77600 -2.96400 1.000 140.31066 140 PHE AAAA N 1
ATOM 966 C CA . PHE A 1 145 ? -56.79400 -6.10200 -2.44800 1.000 135.37710 140 PHE AAAA CA 1
ATOM 967 C C . PHE A 1 145 ? -57.99600 -6.72400 -1.74700 1.000 136.08706 140 PHE AAAA C 1
ATOM 968 O O . PHE A 1 145 ? -58.29500 -7.90900 -1.93500 1.000 137.51451 140 PHE AAAA O 1
ATOM 976 N N . GLN A 1 146 ? -58.69600 -5.93400 -0.93000 1.000 141.01176 141 GLN AAAA N 1
ATOM 977 C CA . GLN A 1 146 ? -59.85300 -6.42500 -0.19000 1.000 137.29641 141 GLN AAAA CA 1
ATOM 978 C C . GLN A 1 146 ? -60.98700 -6.86600 -1.10800 1.000 142.32121 141 GLN AAAA C 1
ATOM 979 O O . GLN A 1 146 ? -61.80600 -7.70100 -0.70500 1.000 136.58070 141 GLN AAAA O 1
ATOM 985 N N . LYS A 1 147 ? -61.03700 -6.34100 -2.33600 1.000 154.32306 142 LYS AAAA N 1
ATOM 986 C CA . LYS A 1 147 ? -62.12000 -6.67800 -3.25800 1.000 149.90151 142 LYS AAAA CA 1
ATOM 987 C C . LYS A 1 147 ? -62.26300 -8.18000 -3.47600 1.000 149.89055 142 LYS AAAA C 1
ATOM 988 O O . LYS A 1 147 ? -63.37900 -8.67200 -3.68000 1.000 150.81152 142 LYS AAAA O 1
ATOM 994 N N . GLN A 1 148 ? -61.15700 -8.92400 -3.44200 1.000 143.07154 143 GLN AAAA N 1
ATOM 995 C CA . GLN A 1 148 ? -61.22400 -10.36700 -3.64600 1.000 136.86523 143 GLN AAAA CA 1
ATOM 996 C C . GLN A 1 148 ? -61.55500 -11.13300 -2.37100 1.000 141.49009 143 GLN AAAA C 1
ATOM 997 O O . GLN A 1 148 ? -61.97900 -12.29100 -2.45400 1.000 140.35528 143 GLN AAAA O 1
ATOM 1003 N N . LEU A 1 149 ? -61.38400 -10.51600 -1.20100 1.000 142.33873 144 LEU AAAA N 1
ATOM 1004 C CA . LEU A 1 149 ? -61.59000 -11.17700 0.08000 1.000 137.90220 144 LEU AAAA CA 1
ATOM 1005 C C . LEU A 1 149 ? -63.02300 -11.04900 0.59100 1.000 145.87826 144 LEU AAAA C 1
ATOM 1006 O O . LEU A 1 149 ? -63.26300 -11.24200 1.78900 1.000 146.59270 144 LEU AAAA O 1
ATOM 1011 N N . THR A 1 150 ? -63.97500 -10.72500 -0.28600 1.000 148.96530 145 THR AAAA N 1
ATOM 1012 C CA . THR A 1 150 ? -65.35500 -10.53400 0.15100 1.000 155.07915 145 THR AAAA CA 1
ATOM 1013 C C . THR A 1 150 ? -65.98000 -11.84500 0.61900 1.000 150.16064 145 THR AAAA C 1
ATOM 1014 O O . THR A 1 150 ? -66.60100 -11.90000 1.68700 1.000 144.02489 145 THR AAAA O 1
ATOM 1018 N N . LYS A 1 151 ? -65.82500 -12.91000 -0.16400 1.000 157.33418 146 LYS AAAA N 1
ATOM 1019 C CA . LYS A 1 151 ? -66.42000 -14.20400 0.16500 1.000 156.72904 146 LYS AAAA CA 1
ATOM 1020 C C . LYS A 1 151 ? -65.39100 -15.08100 0.87800 1.000 155.20161 146 LYS AAAA C 1
ATOM 1021 O O . LYS A 1 151 ? -64.92400 -16.10200 0.37100 1.000 154.56222 146 LYS AAAA O 1
ATOM 1027 N N . ALA A 1 152 ? -65.04100 -14.65200 2.08900 1.000 145.02568 147 ALA AAAA N 1
ATOM 1028 C CA . ALA A 1 152 ? -64.09200 -15.38000 2.91800 1.000 137.72754 147 ALA AAAA CA 1
ATOM 1029 C C . ALA A 1 152 ? -64.47300 -15.19400 4.38000 1.000 136.54292 147 ALA AAAA C 1
ATOM 1030 O O . ALA A 1 152 ? -64.79700 -14.08200 4.80500 1.000 135.78949 147 ALA AAAA O 1
ATOM 1032 N N . LYS A 1 153 ? -64.42900 -16.28900 5.14200 1.000 134.00745 148 LYS AAAA N 1
ATOM 1033 C CA . LYS A 1 153 ? -64.93800 -16.29100 6.50900 1.000 132.41782 148 LYS AAAA CA 1
ATOM 1034 C C . LYS A 1 153 ? -63.91800 -15.83600 7.54500 1.000 138.66055 148 LYS AAAA C 1
ATOM 1035 O O . LYS A 1 153 ? -64.31100 -15.32100 8.59800 1.000 138.86234 148 LYS AAAA O 1
ATOM 1041 N N . ARG A 1 154 ? -62.62400 -16.02800 7.29200 1.000 137.90397 149 ARG AAAA N 1
ATOM 1042 C CA . ARG A 1 154 ? -61.60700 -15.69800 8.28300 1.000 134.63768 149 ARG AAAA CA 1
ATOM 1043 C C . ARG A 1 154 ? -60.26600 -15.54300 7.58100 1.000 132.08179 149 ARG AAAA C 1
ATOM 1044 O O . ARG A 1 154 ? -59.88100 -16.40400 6.78500 1.000 134.78958 149 ARG AAAA O 1
ATOM 1052 N N . ILE A 1 155 ? -59.56000 -14.45600 7.88500 1.000 125.51937 150 ILE AAAA N 1
ATOM 1053 C CA . ILE A 1 155 ? -58.32000 -14.09200 7.20700 1.000 125.22664 150 ILE AAAA CA 1
ATOM 1054 C C . ILE A 1 155 ? -57.20700 -13.99100 8.24000 1.000 122.00529 150 ILE AAAA C 1
ATOM 1055 O O . ILE A 1 155 ? -57.38900 -13.37800 9.29900 1.000 122.81011 150 ILE AAAA O 1
ATOM 1068 N N . ILE A 1 157 ? -53.42700 -12.45100 8.62800 1.000 107.70927 152 ILE AAAA N 1
ATOM 1069 C CA . ILE A 1 157 ? -52.46500 -11.51600 8.05800 1.000 106.37123 152 ILE AAAA CA 1
ATOM 1070 C C . ILE A 1 157 ? -51.19800 -11.58900 8.89700 1.000 104.97392 152 ILE AAAA C 1
ATOM 1071 O O . ILE A 1 157 ? -51.24300 -11.40800 10.12100 1.000 110.66099 152 ILE AAAA O 1
ATOM 1076 N N . ILE A 1 158 ? -50.07100 -11.85300 8.24300 1.000 103.91502 153 ILE AAAA N 1
ATOM 1077 C CA . ILE A 1 158 ? -48.79500 -12.07400 8.91300 1.000 102.73395 153 ILE AAAA CA 1
ATOM 1078 C C . ILE A 1 158 ? -47.87600 -10.90400 8.59900 1.000 101.53509 153 ILE AAAA C 1
ATOM 1079 O O . ILE A 1 158 ? -47.66600 -10.57000 7.42800 1.000 104.69349 153 ILE AAAA O 1
ATOM 1084 N N . GLY A 1 159 ? -47.33100 -10.28400 9.64200 1.000 100.99631 154 GLY AAAA N 1
ATOM 1085 C CA . GLY A 1 159 ? -46.44900 -9.15000 9.48100 1.000 100.06180 154 GLY AAAA CA 1
ATOM 1086 C C . GLY A 1 159 ? -47.20400 -7.84100 9.33800 1.000 100.62597 154 GLY AAAA C 1
ATOM 1087 O O . GLY A 1 159 ? -48.42900 -7.79200 9.22000 1.000 101.71267 154 GLY AAAA O 1
ATOM 1088 N N . ASN A 1 160 ? -46.43800 -6.74800 9.34300 1.000 100.02328 155 ASN AAAA N 1
ATOM 1089 C CA . ASN A 1 160 ? -46.99200 -5.40000 9.26300 1.000 102.28309 155 ASN AAAA CA 1
ATOM 1090 C C . ASN A 1 160 ? -46.58000 -4.67800 7.98400 1.000 102.71416 155 ASN AAAA C 1
ATOM 1091 O O . ASN A 1 160 ? -46.68800 -3.45000 7.90800 1.000 100.82754 155 ASN AAAA O 1
ATOM 1096 N N . GLY A 1 161 ? -46.11300 -5.41400 6.97900 1.000 99.80021 156 GLY AAAA N 1
ATOM 1097 C CA . GLY A 1 161 ? -45.60700 -4.81000 5.76300 1.000 106.26166 156 GLY AAAA CA 1
ATOM 1098 C C . GLY A 1 161 ? -46.63000 -4.02600 4.96500 1.000 114.74545 156 GLY AAAA C 1
ATOM 1099 O O . GLY A 1 161 ? -47.65500 -4.57200 4.54500 1.000 110.63045 156 GLY AAAA O 1
ATOM 1100 N N . GLY A 1 162 ? -46.35400 -2.74000 4.75200 1.000 112.39005 157 GLY AAAA N 1
ATOM 1101 C CA . GLY A 1 162 ? -47.16000 -1.89800 3.89000 1.000 107.29674 157 GLY AAAA CA 1
ATOM 1102 C C . GLY A 1 162 ? -48.63500 -1.82300 4.22700 1.000 111.77685 157 GLY AAAA C 1
ATOM 1103 O O . GLY A 1 162 ? -49.02600 -1.26400 5.25700 1.000 120.92138 157 GLY AAAA O 1
ATOM 1104 N N . ILE A 1 163 ? -49.46500 -2.39400 3.34900 1.000 114.65372 158 ILE AAAA N 1
ATOM 1105 C CA . ILE A 1 163 ? -50.91200 -2.25100 3.45500 1.000 114.55098 158 ILE AAAA CA 1
ATOM 1106 C C . ILE A 1 163 ? -51.48000 -2.99300 4.65900 1.000 110.03868 158 ILE AAAA C 1
ATOM 1107 O O . ILE A 1 163 ? -52.62200 -2.72700 5.05700 1.000 110.17003 158 ILE AAAA O 1
ATOM 1112 N N . ALA A 1 164 ? -50.70100 -3.90000 5.25700 1.000 108.41630 159 ALA AAAA N 1
ATOM 1113 C CA . ALA A 1 164 ? -51.17600 -4.79100 6.31200 1.000 112.24851 159 ALA AAAA CA 1
ATOM 1114 C C . ALA A 1 164 ? -52.02000 -4.06900 7.35700 1.000 116.88850 159 ALA AAAA C 1
ATOM 1115 O O . ALA A 1 164 ? -53.19500 -4.40000 7.55800 1.000 107.15203 159 ALA AAAA O 1
ATOM 1117 N N . LEU A 1 165 ? -51.43200 -3.06600 8.01700 1.000 116.16208 160 LEU AAAA N 1
ATOM 1118 C CA . LEU A 1 165 ? -52.16900 -2.26500 8.98900 1.000 109.33625 160 LEU AAAA CA 1
ATOM 1119 C C . LEU A 1 165 ? -53.49500 -1.79300 8.41000 1.000 110.73952 160 LEU AAAA C 1
ATOM 1120 O O . LEU A 1 165 ? -54.57000 -2.14000 8.91700 1.000 115.52536 160 LEU AAAA O 1
ATOM 1125 N N . GLU A 1 166 ? -53.43000 -1.03700 7.30800 1.000 116.43952 161 GLU AAAA N 1
ATOM 1126 C CA . GLU A 1 166 ? -54.64500 -0.51700 6.69100 1.000 113.08751 161 GLU AAAA CA 1
ATOM 1127 C C . GLU A 1 166 ? -55.63200 -1.63600 6.40800 1.000 111.34195 161 GLU AAAA C 1
ATOM 1128 O O . GLU A 1 166 ? -56.84300 -1.45800 6.56000 1.000 113.28941 161 GLU AAAA O 1
ATOM 1134 N N . LEU A 1 167 ? -55.12700 -2.80800 6.01900 1.000 112.06247 162 LEU AAAA N 1
ATOM 1135 C CA . LEU A 1 167 ? -56.01800 -3.90000 5.65100 1.000 117.16371 162 LEU AAAA CA 1
ATOM 1136 C C . LEU A 1 167 ? -56.65700 -4.53600 6.87900 1.000 116.16158 162 LEU AAAA C 1
ATOM 1137 O O . LEU A 1 167 ? -57.81700 -4.96000 6.82800 1.000 120.06052 162 LEU AAAA O 1
ATOM 1142 N N . VAL A 1 168 ? -55.91900 -4.61500 7.99100 1.000 114.93556 163 VAL AAAA N 1
ATOM 1143 C CA . VAL A 1 168 ? -56.42100 -5.34600 9.15500 1.000 112.09655 163 VAL AAAA CA 1
ATOM 1144 C C . VAL A 1 168 ? -57.67000 -4.67300 9.70900 1.000 112.33451 163 VAL AAAA C 1
ATOM 1145 O O . VAL A 1 168 ? -58.69400 -5.32400 9.94900 1.000 118.63477 163 VAL AAAA O 1
ATOM 1149 N N . TYR A 1 169 ? -57.60900 -3.35900 9.90300 1.000 113.30322 164 TYR AAAA N 1
ATOM 1150 C CA . TYR A 1 169 ? -58.73100 -2.61100 10.45100 1.000 117.89083 164 TYR AAAA CA 1
ATOM 1151 C C . TYR A 1 169 ? -59.74000 -2.19300 9.38900 1.000 132.68050 164 TYR AAAA C 1
ATOM 1152 O O . TYR A 1 169 ? -60.72100 -1.52000 9.72300 1.000 140.10033 164 TYR AAAA O 1
ATOM 1161 N N . GLU A 1 170 ? -59.52600 -2.57300 8.12900 1.000 128.02839 165 GLU AAAA N 1
ATOM 1162 C CA . GLU A 1 170 ? -60.42400 -2.20700 7.03900 1.000 128.57488 165 GLU AAAA CA 1
ATOM 1163 C C . GLU A 1 170 ? -61.51500 -3.24600 6.81100 1.000 134.82229 165 GLU AAAA C 1
ATOM 1164 O O . GLU A 1 170 ? -62.69900 -2.90000 6.75100 1.000 142.50481 165 GLU AAAA O 1
ATOM 1170 N N . ILE A 1 171 ? -61.13700 -4.51800 6.68600 1.000 134.51027 166 ILE AAAA N 1
ATOM 1171 C CA . ILE A 1 171 ? -62.07700 -5.54500 6.25200 1.000 144.91192 166 ILE AAAA CA 1
ATOM 1172 C C . ILE A 1 171 ? -63.10000 -5.78800 7.35200 1.000 147.36434 166 ILE AAAA C 1
ATOM 1173 O O . ILE A 1 171 ? -62.81100 -6.44800 8.35700 1.000 145.44687 166 ILE AAAA O 1
ATOM 1178 N N . GLU A 1 172 ? -64.30500 -5.25600 7.15800 1.000 155.70691 167 GLU AAAA N 1
ATOM 1179 C CA . GLU A 1 172 ? -65.39900 -5.41200 8.10500 1.000 159.81349 167 GLU AAAA CA 1
ATOM 1180 C C . GLU A 1 172 ? -66.13100 -6.73400 7.94000 1.000 160.30322 167 GLU AAAA C 1
ATOM 1181 O O . GLU A 1 172 ? -66.94100 -7.08900 8.80400 1.000 164.24309 167 GLU AAAA O 1
ATOM 1187 N N . GLY A 1 173 ? -65.86500 -7.46300 6.85500 1.000 146.25356 168 GLY AAAA N 1
ATOM 1188 C CA . GLY A 1 173 ? -66.68600 -8.61300 6.52200 1.000 136.19763 168 GLY AAAA CA 1
ATOM 1189 C C . GLY A 1 173 ? -66.57000 -9.76000 7.50700 1.000 133.60424 168 GLY AAAA C 1
ATOM 1190 O O . GLY A 1 173 ? -67.57600 -10.37100 7.87700 1.000 136.34533 168 GLY AAAA O 1
ATOM 1191 N N . CYS A 1 174 ? -65.35400 -10.06800 7.95000 1.000 130.31674 169 CYS AAAA N 1
ATOM 1192 C CA . CYS A 1 174 ? -65.12400 -11.33100 8.63900 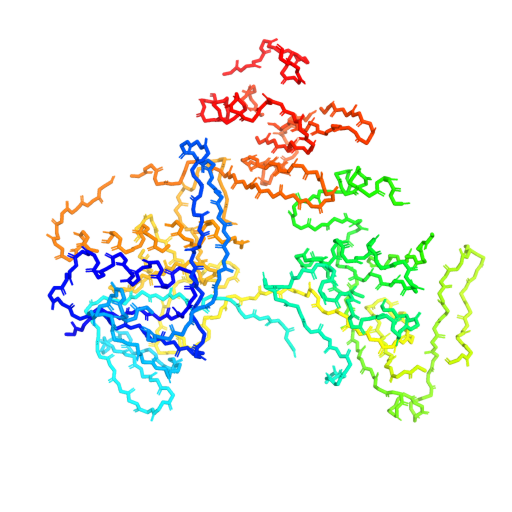1.000 131.15769 169 CYS AAAA CA 1
ATOM 1193 C C . CYS A 1 174 ? -64.05500 -11.14300 9.71000 1.000 131.03930 169 CYS AAAA C 1
ATOM 1194 O O . CYS A 1 174 ? -63.69000 -10.01800 10.06400 1.000 132.99339 169 CYS AAAA O 1
ATOM 1197 N N . GLU A 1 175 ? -63.55200 -12.26600 10.22200 1.000 129.89743 170 GLU AAAA N 1
ATOM 1198 C CA . GLU A 1 175 ? -62.59100 -12.26500 11.31600 1.000 125.41876 170 GLU AAAA CA 1
ATOM 1199 C C . GLU A 1 175 ? -61.17600 -12.08200 10.78600 1.000 123.89210 170 GLU AAAA C 1
ATOM 1200 O O . GLU A 1 175 ? -60.76800 -12.75000 9.83000 1.000 129.21841 170 GLU AAAA O 1
ATOM 1206 N N . VAL A 1 176 ? -60.43000 -11.17900 11.41300 1.000 124.87191 171 VAL AAAA N 1
ATOM 1207 C CA . VAL A 1 176 ? -59.02500 -10.95200 11.10200 1.000 115.49718 171 VAL AAAA CA 1
ATOM 1208 C C . VAL A 1 176 ? -58.19400 -11.49400 12.25600 1.000 117.71878 171 VAL AAAA C 1
ATOM 1209 O O . VAL A 1 176 ? -58.49300 -11.22100 13.42400 1.000 119.16892 171 VAL AAAA O 1
ATOM 1213 N N . ILE A 1 177 ? -57.17500 -12.28500 11.93300 1.000 113.23682 172 ILE AAAA N 1
ATOM 1214 C CA . ILE A 1 177 ? -56.18900 -12.74000 12.90600 1.000 111.14861 172 ILE AAAA CA 1
ATOM 1215 C C . ILE A 1 177 ? -54.83300 -12.22900 12.44200 1.000 112.47686 172 ILE AAAA C 1
ATOM 1216 O O . ILE A 1 177 ? -54.34100 -12.63700 11.38300 1.000 116.83086 172 ILE AAAA O 1
ATOM 1221 N N . TRP A 1 178 ? -54.23300 -11.34200 13.23000 1.000 108.57259 173 TRP AAAA N 1
ATOM 1222 C CA . TRP A 1 178 ? -53.02700 -10.62400 12.83200 1.000 107.04110 173 TRP AAAA CA 1
ATOM 1223 C C . TRP A 1 178 ? -51.85800 -11.12700 13.66900 1.000 108.31139 173 TRP AAAA C 1
ATOM 1224 O O . TRP A 1 178 ? -51.77300 -10.82700 14.86300 1.000 106.46608 173 TRP AAAA O 1
ATOM 1235 N N . ALA A 1 179 ? -50.95600 -11.87900 13.04100 1.000 105.35458 174 ALA AAAA N 1
ATOM 1236 C CA . ALA A 1 179 ? -49.79700 -12.45100 13.71500 1.000 104.68507 174 ALA AAAA CA 1
ATOM 1237 C C . ALA A 1 179 ? -48.57600 -11.58500 13.43000 1.000 108.10575 174 ALA AAAA C 1
ATOM 1238 O O . ALA A 1 179 ? -48.20300 -11.39400 12.26700 1.000 106.51406 174 ALA AAAA O 1
ATOM 1240 N N . ILE A 1 180 ? -47.95200 -11.07100 14.48900 1.000 107.69319 175 ILE AAAA N 1
ATOM 1241 C CA . ILE A 1 180 ? -46.82200 -10.16000 14.35700 1.000 108.65145 175 ILE AAAA CA 1
ATOM 1242 C C . ILE A 1 180 ? -45.66200 -10.65200 15.20900 1.000 112.70445 175 ILE AAAA C 1
ATOM 1243 O O . ILE A 1 180 ? -45.85100 -11.33900 16.21900 1.000 111.32278 175 ILE AAAA O 1
ATOM 1248 N N . LYS A 1 181 ? -44.44500 -10.29500 14.78700 1.000 107.67555 176 LYS AAAA N 1
ATOM 1249 C CA . LYS A 1 181 ? -43.26600 -10.51900 15.61600 1.000 108.22587 176 LYS AAAA CA 1
ATOM 1250 C C . LYS A 1 181 ? -43.18400 -9.52300 16.76500 1.000 118.67064 176 LYS AAAA C 1
ATOM 1251 O O . LYS A 1 181 ? -42.56400 -9.81600 17.79300 1.000 121.57483 176 LYS AAAA O 1
ATOM 1257 N N . ASP A 1 182 ? -43.79900 -8.35300 16.60800 1.000 116.31623 177 ASP AAAA N 1
ATOM 1258 C CA . ASP A 1 182 ? -43.68700 -7.28100 17.58400 1.000 113.22905 177 ASP AAAA CA 1
ATOM 1259 C C . ASP A 1 182 ? -44.52400 -7.59900 18.82300 1.000 111.66644 177 ASP AAAA C 1
ATOM 1260 O O . ASP A 1 182 ? -45.18100 -8.64000 18.91900 1.000 120.65418 177 ASP AAAA O 1
ATOM 1265 N N . LYS A 1 183 ? -44.50000 -6.67900 19.78900 1.000 116.03243 178 LYS AAAA N 1
ATOM 1266 C CA . LYS A 1 183 ? -45.29100 -6.83500 21.00500 1.000 118.62237 178 LYS AAAA CA 1
ATOM 1267 C C . LYS A 1 183 ? -46.67200 -6.20600 20.88900 1.000 117.33874 178 LYS AAAA C 1
ATOM 1268 O O . LYS A 1 183 ? -47.65500 -6.77900 21.37000 1.000 114.80044 178 LYS AAAA O 1
ATOM 1274 N N . ALA A 1 184 ? -46.76500 -5.03600 20.26600 1.000 112.82476 179 ALA AAAA N 1
ATOM 1275 C CA . ALA A 1 184 ? -48.02700 -4.32700 20.10300 1.000 113.72007 179 ALA AAAA CA 1
ATOM 1276 C C . ALA A 1 184 ? -48.19600 -3.94900 18.63500 1.000 115.71328 179 ALA AAAA C 1
ATOM 1277 O O . ALA A 1 184 ? -47.31300 -4.18800 17.80200 1.000 117.71889 179 ALA AAAA O 1
ATOM 1279 N N . ILE A 1 185 ? -49.35300 -3.35800 18.32000 1.000 119.05055 180 ILE AAAA N 1
ATOM 1280 C CA . ILE A 1 185 ? -49.73200 -3.01000 16.95200 1.000 115.12528 180 ILE AAAA CA 1
ATOM 1281 C C . ILE A 1 185 ? -48.81400 -1.92900 16.40500 1.000 113.15318 180 ILE AAAA C 1
ATOM 1282 O O . ILE A 1 185 ? -48.09500 -1.26800 17.16200 1.000 114.12530 180 ILE AAAA O 1
ATOM 1287 N N . GLY A 1 186 ? -48.82800 -1.74400 15.08600 1.000 115.92955 181 GLY AAAA N 1
ATOM 1288 C CA . GLY A 1 186 ? -47.98600 -0.74300 14.46000 1.000 104.85538 181 GLY AAAA CA 1
ATOM 1289 C C . GLY A 1 186 ? -47.04100 -1.31100 13.42300 1.000 108.52588 181 GLY AAAA C 1
ATOM 1290 O O . GLY A 1 186 ? -46.42100 -2.35700 13.64100 1.000 116.63284 181 GLY AAAA O 1
ATOM 1291 N N . ASN A 1 187 ? -46.92400 -0.63100 12.28800 1.000 112.70391 182 ASN AAAA N 1
ATOM 1292 C CA . ASN A 1 187 ? -45.98500 -0.99300 11.24100 1.000 103.15120 182 ASN AAAA CA 1
ATOM 1293 C C . ASN A 1 187 ? -44.70700 -0.17500 11.41300 1.000 105.83371 182 ASN AAAA C 1
ATOM 1294 O O . ASN A 1 187 ? -44.48500 0.46100 12.44800 1.000 104.17025 182 ASN AAAA O 1
ATOM 1299 N N . THR A 1 188 ? -43.84600 -0.19800 10.39300 1.000 112.85067 183 THR AAAA N 1
ATOM 1300 C CA . THR A 1 188 ? -42.58600 0.53400 10.45800 1.000 109.97457 183 THR AAAA CA 1
ATOM 1301 C C . THR A 1 188 ? -42.78600 2.03700 10.60600 1.000 109.00747 183 THR AAAA C 1
ATOM 1302 O O . THR A 1 188 ? -41.85800 2.73500 11.03000 1.000 106.75543 183 THR AAAA O 1
ATOM 1306 N N . PHE A 1 189 ? -43.96800 2.55300 10.26800 1.000 106.32686 184 PHE AAAA N 1
ATOM 1307 C CA . PHE A 1 189 ? -44.21700 3.98800 10.31700 1.000 105.48607 184 PHE AAAA CA 1
ATOM 1308 C C . PHE A 1 189 ? -44.69700 4.46500 11.68100 1.000 108.24987 184 PHE AAAA C 1
ATOM 1309 O O . PHE A 1 189 ? -44.23300 5.50000 12.17000 1.000 118.79276 184 PHE AAAA O 1
ATOM 1317 N N . PHE A 1 190 ? -45.61900 3.74000 12.30900 1.000 108.46923 185 PHE AAAA N 1
ATOM 1318 C CA . PHE A 1 190 ? -46.30000 4.21200 13.50500 1.000 106.93480 185 PHE AAAA CA 1
ATOM 1319 C C . PHE A 1 190 ? -46.02400 3.28100 14.67400 1.000 111.67195 185 PHE AAAA C 1
ATOM 1320 O O . PHE A 1 190 ? -46.10200 2.05600 14.53100 1.000 105.40508 185 PHE AAAA O 1
ATOM 1328 N N . ASP A 1 191 ? -45.70500 3.86600 15.82700 1.000 117.55247 186 ASP AAAA N 1
ATOM 1329 C CA . ASP A 1 191 ? -45.68800 3.11900 17.07400 1.000 107.63077 186 ASP AAAA CA 1
ATOM 1330 C C . ASP A 1 191 ? -47.12100 2.79700 17.49600 1.000 108.60728 186 ASP AAAA C 1
ATOM 1331 O O . ASP A 1 191 ? -48.09300 3.13800 16.81500 1.000 109.13339 186 ASP AAAA O 1
ATOM 1336 N N . ALA A 1 192 ? -47.25500 2.13200 18.64500 1.000 109.01409 187 ALA AAAA N 1
ATOM 1337 C CA . ALA A 1 192 ? -48.57700 1.72500 19.10600 1.000 109.97480 187 ALA AAAA CA 1
ATOM 1338 C C . ALA A 1 192 ? -49.48400 2.92400 19.36400 1.000 111.85092 187 ALA AAAA C 1
ATOM 1339 O O . ALA A 1 192 ? -50.69800 2.83800 19.14800 1.000 113.88550 187 ALA AAAA O 1
ATOM 1341 N N . GLY A 1 193 ? -48.92000 4.04400 19.82000 1.000 112.85810 188 GLY AAAA N 1
ATOM 1342 C CA . GLY A 1 193 ? -49.73500 5.22300 20.08000 1.000 114.87871 188 GLY AAAA CA 1
ATOM 1343 C C . GLY A 1 193 ? -50.35700 5.81100 18.82500 1.000 114.97689 188 GLY AAAA C 1
ATOM 1344 O O . GLY A 1 193 ? -51.56800 6.05700 18.77300 1.000 116.20537 188 GLY AAAA O 1
ATOM 1345 N N . ALA A 1 194 ? -49.54100 6.04000 17.79300 1.000 113.83004 189 ALA AAAA N 1
ATOM 1346 C CA . ALA A 1 194 ? -50.06900 6.58000 16.54400 1.000 114.04750 189 ALA AAAA CA 1
ATOM 1347 C C . ALA A 1 194 ? -50.99300 5.58800 15.84900 1.000 113.32820 189 ALA AAAA C 1
ATOM 1348 O O . ALA A 1 194 ? -51.98300 5.99600 15.22900 1.000 114.35947 189 ALA AAAA O 1
ATOM 1350 N N . ALA A 1 195 ? -50.69300 4.29000 15.94500 1.000 111.78295 190 ALA AAAA N 1
ATOM 1351 C CA . ALA A 1 195 ? -51.58900 3.27900 15.39300 1.000 111.35096 190 ALA AAAA CA 1
ATOM 1352 C C . ALA A 1 195 ? -52.93800 3.30300 16.09500 1.000 118.96329 190 ALA AAAA C 1
ATOM 1353 O O . ALA A 1 195 ? -53.98100 3.15400 15.45100 1.000 114.79750 190 ALA AAAA O 1
ATOM 1355 N N . GLU A 1 196 ? -52.93500 3.47200 17.42100 1.000 116.29387 191 GLU AAAA N 1
ATOM 1356 C CA . GLU A 1 196 ? -54.19000 3.61700 18.15100 1.000 115.64632 191 GLU AAAA CA 1
ATOM 1357 C C . GLU A 1 196 ? -54.93500 4.87000 17.71200 1.000 117.34282 191 GLU AAAA C 1
ATOM 1358 O O . GLU A 1 196 ? -56.16200 4.85100 17.55600 1.000 118.50234 191 GLU AAAA O 1
ATOM 1364 N N . PHE A 1 197 ? -54.20900 5.97300 17.51500 1.000 117.68719 192 PHE AAAA N 1
ATOM 1365 C CA . PHE A 1 197 ? -54.84900 7.21700 17.09800 1.000 119.53199 192 PHE AAAA CA 1
ATOM 1366 C C . PHE A 1 197 ? -55.50200 7.07700 15.72700 1.000 121.01355 192 PHE AAAA C 1
ATOM 1367 O O . PHE A 1 197 ? -56.60600 7.58700 15.50200 1.000 121.09333 192 PHE AAAA O 1
ATOM 1375 N N . LEU A 1 198 ? -54.83100 6.39500 14.79600 1.000 121.81225 193 LEU AAAA N 1
ATOM 1376 C CA . LEU A 1 198 ? -55.33600 6.30600 13.42800 1.000 119.45137 193 LEU AAAA CA 1
ATOM 1377 C C . LEU A 1 198 ? -56.63000 5.50200 13.34800 1.000 118.73939 193 LEU AAAA C 1
ATOM 1378 O O . LEU A 1 198 ? -57.54500 5.86500 12.59900 1.000 122.66030 193 LEU AAAA O 1
ATOM 1383 N N . THR A 1 199 ? -56.73100 4.41300 14.10800 1.000 117.24295 194 THR AAAA N 1
ATOM 1384 C CA . THR A 1 199 ? -57.85500 3.49100 14.00500 1.000 120.10685 194 THR AAAA CA 1
ATOM 1385 C C . THR A 1 199 ? -58.95600 3.78300 15.02100 1.000 131.52533 194 THR AAAA C 1
ATOM 1386 O O . THR A 1 199 ? -59.81500 2.92600 15.25600 1.000 124.22471 194 THR AAAA O 1
ATOM 1390 N N . SER A 1 200 ? -58.94800 4.97400 15.62500 1.000 134.92975 195 SER AAAA N 1
ATOM 1391 C CA . SER A 1 200 ? -59.93400 5.29300 16.65400 1.000 125.16673 195 SER AAAA CA 1
ATOM 1392 C C . SER A 1 200 ? -61.35100 5.29900 16.09300 1.000 129.33871 195 SER AAAA C 1
ATOM 1393 O O . SER A 1 200 ? -62.28600 4.82000 16.74500 1.000 136.55086 195 SER AAAA O 1
ATOM 1396 N N . LYS A 1 201 ? -61.53200 5.84400 14.88700 1.000 145.32225 196 LYS AAAA N 1
ATOM 1397 C CA . LYS A 1 201 ? -62.86600 5.90400 14.29500 1.000 147.08542 196 LYS AAAA CA 1
ATOM 1398 C C . LYS A 1 201 ? -63.42200 4.51500 14.00300 1.000 149.08800 196 LYS AAAA C 1
ATOM 1399 O O . LYS A 1 201 ? -64.64300 4.32100 14.03000 1.000 154.63997 196 LYS AAAA O 1
ATOM 1405 N N . LEU A 1 202 ? -62.55500 3.54600 13.72500 1.000 140.52194 197 LEU AAAA N 1
ATOM 1406 C CA . LEU A 1 202 ? -62.98700 2.17400 13.47900 1.000 135.13334 197 LEU AAAA CA 1
ATOM 1407 C C . LEU A 1 202 ? -63.23200 1.42900 14.79000 1.000 137.62292 197 LEU AAAA C 1
ATOM 1408 O O . LEU A 1 202 ? -64.37500 1.25900 15.21900 1.000 139.81481 197 LEU AAAA O 1
ATOM 1413 N N . SER A 1 257 ? -68.66700 -3.29200 12.97500 1.000 142.95986 252 SER AAAA N 1
ATOM 1414 C CA . SER A 1 257 ? -67.82400 -4.05600 13.88800 1.000 149.46045 252 SER AAAA CA 1
ATOM 1415 C C . SER A 1 257 ? -66.83300 -4.92600 13.12100 1.000 153.13490 252 SER AAAA C 1
ATOM 1416 O O . SER A 1 257 ? -67.11200 -5.36500 12.00400 1.000 147.57647 252 SER AAAA O 1
ATOM 1419 N N . HIS A 1 258 ? -65.67200 -5.16700 13.72600 1.000 149.74704 253 HIS AAAA N 1
ATOM 1420 C CA . HIS A 1 258 ? -64.62900 -5.99100 13.12800 1.000 147.71159 253 HIS AAAA CA 1
ATOM 1421 C C . HIS A 1 258 ? -64.13200 -6.98100 14.17000 1.000 143.83659 253 HIS AAAA C 1
ATOM 1422 O O . HIS A 1 258 ? -63.69800 -6.57700 15.25400 1.000 144.22361 253 HIS AAAA O 1
ATOM 1429 N N . LYS A 1 259 ? -64.19500 -8.27000 13.84500 1.000 140.55271 254 LYS AAAA N 1
ATOM 1430 C CA . LYS A 1 259 ? -63.62200 -9.31200 14.69500 1.000 134.15922 254 LYS AAAA CA 1
ATOM 1431 C C . LYS A 1 259 ? -62.13000 -9.38500 14.39600 1.000 125.96680 254 LYS AAAA C 1
ATOM 1432 O O . LYS A 1 259 ? -61.69100 -10.07100 13.47200 1.000 127.64859 254 LYS AAAA O 1
ATOM 1438 N N . ILE A 1 260 ? -61.33900 -8.66700 15.18800 1.000 117.78153 255 ILE AAAA N 1
ATOM 1439 C CA . ILE A 1 260 ? -59.90000 -8.55500 14.97700 1.000 115.22791 255 ILE AAAA CA 1
ATOM 1440 C C . ILE A 1 260 ? -59.19400 -9.05100 16.23100 1.000 118.32899 255 ILE AAAA C 1
ATOM 1441 O O . ILE A 1 260 ? -59.34100 -8.46100 17.30900 1.000 131.14898 255 ILE AAAA O 1
ATOM 1446 N N . HIS A 1 261 ? -58.43100 -10.13200 16.08900 1.000 113.89199 256 HIS AAAA N 1
ATOM 1447 C CA . HIS A 1 261 ? -57.63000 -10.68900 17.16700 1.000 113.47416 256 HIS AAAA CA 1
ATOM 1448 C C . HIS A 1 261 ? -56.15400 -10.57500 16.81400 1.000 111.66199 256 HIS AAAA C 1
ATOM 1449 O O . HIS A 1 261 ? -55.75100 -10.86800 15.68200 1.000 116.62447 256 HIS AAAA O 1
ATOM 1456 N N . LEU A 1 262 ? -55.35600 -10.15700 17.79000 1.000 111.21874 257 LEU AAAA N 1
ATOM 1457 C CA . LEU A 1 262 ? -53.94300 -9.85400 17.59500 1.000 109.65720 257 LEU AAAA CA 1
ATOM 1458 C C . LEU A 1 262 ? -53.09900 -10.90300 18.31000 1.000 109.43916 257 LEU AAAA C 1
ATOM 1459 O O . LEU A 1 262 ? -53.13500 -11.00400 19.54100 1.000 110.51320 257 LEU AAAA O 1
ATOM 1464 N N . GLU A 1 263 ? -52.34100 -11.67800 17.53900 1.000 108.47587 258 GLU AAAA N 1
ATOM 1465 C CA . GLU A 1 263 ? -51.35500 -12.60600 18.07400 1.000 108.20123 258 GLU AAAA CA 1
ATOM 1466 C C . GLU A 1 263 ? -49.98500 -11.94600 17.96800 1.000 106.78719 258 GLU AAAA C 1
ATOM 1467 O O . GLU A 1 263 ? -49.56900 -11.54200 16.87500 1.000 110.68814 258 GLU AAAA O 1
ATOM 1473 N N . THR A 1 264 ? -49.29500 -11.82600 19.09700 1.000 107.44272 259 THR AAAA N 1
ATOM 1474 C CA . THR A 1 264 ? -48.04600 -11.08500 19.17600 1.000 113.80071 259 THR AAAA CA 1
ATOM 1475 C C . THR A 1 264 ? -46.87400 -12.02300 19.43500 1.000 110.75390 259 THR AAAA C 1
ATOM 1476 O O . THR A 1 264 ? -47.04300 -13.15000 19.91000 1.000 115.30483 259 THR AAAA O 1
ATOM 1488 N N . CYS A 1 266 ? -44.81500 -13.74400 17.46500 1.000 109.54262 261 CYS AAAA N 1
ATOM 1489 C CA . CYS A 1 266 ? -44.95700 -15.04100 16.82200 1.000 106.99144 261 CYS AAAA CA 1
ATOM 1490 C C . CYS A 1 266 ? -44.79200 -14.88900 15.31800 1.000 112.90969 261 CYS AAAA C 1
ATOM 1491 O O . CYS A 1 266 ? -44.90500 -13.79300 14.76400 1.000 106.40610 261 CYS AAAA O 1
ATOM 1494 N N . GLU A 1 267 ? -44.51800 -16.01800 14.67100 1.000 104.64363 262 GLU AAAA N 1
ATOM 1495 C CA . GLU A 1 267 ? -44.50800 -16.11500 13.22000 1.000 102.13165 262 GLU AAAA CA 1
ATOM 1496 C C . GLU A 1 267 ? -44.97600 -17.51600 12.84500 1.000 105.13016 262 GLU AAAA C 1
ATOM 1497 O O . GLU A 1 267 ? -45.21500 -18.36300 13.71000 1.000 107.91398 262 GLU AAAA O 1
ATOM 1503 N N . VAL A 1 268 ? -45.11300 -17.75600 11.54400 1.000 112.93725 263 VAL AAAA N 1
ATOM 1504 C CA . VAL A 1 268 ? -45.68500 -19.01100 11.06300 1.000 105.89676 263 VAL AAAA CA 1
ATOM 1505 C C . VAL A 1 268 ? -44.66600 -20.12500 11.28200 1.000 108.19060 263 VAL AAAA C 1
ATOM 1506 O O . VAL A 1 268 ? -43.67400 -20.22400 10.55500 1.000 111.47927 263 VAL AAAA O 1
ATOM 1510 N N . LYS A 1 269 ? -44.90800 -20.96500 12.29000 1.000 114.56795 264 LYS AAAA N 1
ATOM 1511 C CA . LYS A 1 269 ? -44.05200 -22.12600 12.50400 1.000 116.06952 264 LYS AAAA CA 1
ATOM 1512 C C . LYS A 1 269 ? -44.26200 -23.16700 11.41200 1.000 119.96339 264 LYS AAAA C 1
ATOM 1513 O O . LYS A 1 269 ? -43.29700 -23.68900 10.84200 1.000 122.48270 264 LYS AAAA O 1
ATOM 1519 N N . LYS A 1 270 ? -45.52000 -23.47800 11.10500 1.000 126.84373 265 LYS AAAA N 1
ATOM 1520 C CA . LYS A 1 270 ? -45.81900 -24.48500 10.09800 1.000 126.73687 265 LYS AAAA CA 1
ATOM 1521 C C . LYS A 1 270 ? -47.17300 -24.17700 9.47500 1.000 126.37306 265 LYS AAAA C 1
ATOM 1522 O O . LYS A 1 270 ? -48.01900 -23.50800 10.07400 1.000 129.22538 265 LYS AAAA O 1
ATOM 1528 N N . ILE A 1 271 ? -47.36900 -24.67600 8.26000 1.000 129.61443 266 ILE AAAA N 1
ATOM 1529 C CA . ILE A 1 271 ? -48.62400 -24.51600 7.54100 1.000 123.37757 266 ILE AAAA CA 1
ATOM 1530 C C . ILE A 1 271 ? -49.06700 -25.88300 7.04100 1.000 128.39359 266 ILE AAAA C 1
ATOM 1531 O O . ILE A 1 271 ? -48.23400 -26.73100 6.69900 1.000 129.65746 266 ILE AAAA O 1
ATOM 1536 N N . TYR A 1 272 ? -50.37700 -26.11500 7.04600 1.000 126.02966 267 TYR AAAA N 1
ATOM 1537 C CA . TYR A 1 272 ? -50.95300 -27.33000 6.50000 1.000 126.60462 267 TYR AAAA CA 1
ATOM 1538 C C . TYR A 1 272 ? -52.15000 -26.97700 5.63200 1.000 129.91496 267 TYR AAAA C 1
ATOM 1539 O O . TYR A 1 272 ? -52.85600 -25.99800 5.88600 1.000 132.66093 267 TYR AAAA O 1
ATOM 1548 N N . LEU A 1 273 ? -52.37200 -27.78100 4.60500 1.000 134.70472 268 LEU AAAA N 1
ATOM 1549 C CA . LEU A 1 273 ? -53.66500 -27.80300 3.94600 1.000 134.59023 268 LEU AAAA CA 1
ATOM 1550 C C . LEU A 1 273 ? -54.48400 -28.92800 4.56100 1.000 139.01932 268 LEU AAAA C 1
ATOM 1551 O O . LEU A 1 273 ? -53.93800 -29.95600 4.97300 1.000 137.90706 268 LEU AAAA O 1
ATOM 1556 N N . GLN A 1 274 ? -55.80100 -28.72200 4.63600 1.000 136.56580 269 GLN AAAA N 1
ATOM 1557 C CA . GLN A 1 274 ? -56.63300 -29.59400 5.46000 1.000 133.89021 269 GLN AAAA CA 1
ATOM 1558 C C . GLN A 1 274 ? -56.55100 -31.05400 5.03600 1.000 140.95221 269 GLN AAAA C 1
ATOM 1559 O O . GLN A 1 274 ? -56.84500 -31.93700 5.84900 1.000 143.84341 269 GLN AAAA O 1
ATOM 1565 N N . ASP A 1 275 ? -56.14500 -31.33100 3.79500 1.000 140.36476 270 ASP AAAA N 1
ATOM 1566 C CA . ASP A 1 275 ? -55.92500 -32.71300 3.38100 1.000 144.76299 270 ASP AAAA CA 1
ATOM 1567 C C . ASP A 1 275 ? -54.83300 -33.36800 4.22100 1.000 143.18212 270 ASP AAAA C 1
ATOM 1568 O O . ASP A 1 275 ? -55.00600 -34.48100 4.73000 1.000 143.56731 270 ASP AAAA O 1
ATOM 1573 N N . GLU A 1 276 ? -53.69400 -32.68700 4.37500 1.000 140.88678 271 GLU AAAA N 1
ATOM 1574 C CA . GLU A 1 276 ? -52.64100 -33.19100 5.25200 1.000 141.97629 271 GLU AAAA CA 1
ATOM 1575 C C . GLU A 1 276 ? -53.07500 -33.15800 6.71200 1.000 144.08496 271 GLU AAAA C 1
ATOM 1576 O O . GLU A 1 276 ? -52.81000 -34.10000 7.47000 1.000 146.78516 271 GLU AAAA O 1
ATOM 1582 N N . PHE A 1 277 ? -53.75300 -32.08100 7.11700 1.000 142.22880 272 PHE AAAA N 1
ATOM 1583 C CA . PHE A 1 277 ? -54.08200 -31.88700 8.52600 1.000 139.41733 272 PHE AAAA CA 1
ATOM 1584 C C . PHE A 1 277 ? -55.01600 -32.97500 9.04000 1.000 143.94152 272 PHE AAAA C 1
ATOM 1585 O O . PHE A 1 277 ? -54.82800 -33.49000 10.14900 1.000 147.97522 272 PHE AAAA O 1
ATOM 1593 N N . ARG A 1 278 ? -56.03600 -33.33400 8.25400 1.000 146.08610 273 ARG AAAA N 1
ATOM 1594 C CA . ARG A 1 278 ? -56.99100 -34.33500 8.71400 1.000 147.45413 273 ARG AAAA CA 1
ATOM 1595 C C . ARG A 1 278 ? -56.33000 -35.69500 8.88600 1.000 149.74076 273 ARG AAAA C 1
ATOM 1596 O O . ARG A 1 278 ? -56.70900 -36.46100 9.78000 1.000 147.48587 273 ARG AAAA O 1
ATOM 1604 N N . ILE A 1 279 ? -55.35200 -36.01900 8.03700 1.000 154.60576 274 ILE AAAA N 1
ATOM 1605 C CA . ILE A 1 279 ? -54.52800 -37.20000 8.27600 1.000 156.20641 274 ILE AAAA CA 1
ATOM 1606 C C . ILE A 1 279 ? -53.74900 -37.04200 9.57500 1.000 154.69875 274 ILE AAAA C 1
ATOM 1607 O O . ILE A 1 279 ? -53.67700 -37.96900 10.39200 1.000 158.25783 274 ILE AAAA O 1
ATOM 1612 N N . LEU A 1 280 ? -53.16400 -35.86200 9.79300 1.000 151.04178 275 LEU AAAA N 1
ATOM 1613 C CA . LEU A 1 280 ? -52.41300 -35.62900 11.02300 1.000 150.62628 275 LEU AAAA CA 1
ATOM 1614 C C . LEU A 1 280 ? -53.31800 -35.63100 12.25100 1.000 156.27225 275 LEU AAAA C 1
ATOM 1615 O O . LEU A 1 280 ? -52.89600 -36.07500 13.32500 1.000 155.32251 275 LEU AAAA O 1
ATOM 1620 N N . LYS A 1 281 ? -54.55100 -35.13700 12.11500 1.000 157.52599 276 LYS AAAA N 1
ATOM 1621 C CA . LYS A 1 281 ? -55.56700 -35.20600 13.16900 1.000 153.13005 276 LYS AAAA CA 1
ATOM 1622 C C . LYS A 1 281 ? -55.09900 -34.49900 14.44500 1.000 157.50841 276 LYS AAAA C 1
ATOM 1623 O O . LYS A 1 281 ? -54.90700 -35.11100 15.49900 1.000 155.35460 276 LYS AAAA O 1
ATOM 1629 N N . LYS A 1 282 ? -54.90700 -33.18900 14.32900 1.000 152.09417 277 LYS AAAA N 1
ATOM 1630 C CA . LYS A 1 282 ? -54.57100 -32.33900 15.46300 1.000 154.06153 277 LYS AAAA CA 1
ATOM 1631 C C . LYS A 1 282 ? -55.63800 -31.26500 15.64100 1.000 151.68303 277 LYS AAAA C 1
ATOM 1632 O O . LYS A 1 282 ? -56.56700 -31.13500 14.84000 1.000 147.85609 277 LYS AAAA O 1
ATOM 1638 N N . LYS A 1 283 ? -55.48900 -30.48700 16.70900 1.000 150.61668 278 LYS AAAA N 1
ATOM 1639 C CA . LYS A 1 283 ? -56.51800 -29.54900 17.13100 1.000 151.25103 278 LYS AAAA CA 1
ATOM 1640 C C . LYS A 1 283 ? -56.46200 -28.25400 16.32000 1.000 152.81135 278 LYS AAAA C 1
ATOM 1641 O O . LYS A 1 283 ? -55.53900 -28.00700 15.53900 1.000 148.38919 278 LYS AAAA O 1
ATOM 1647 N N . SER A 1 284 ? -57.47900 -27.41900 16.52800 1.000 153.36644 279 SER AAAA N 1
ATOM 1648 C CA . SER A 1 284 ? -57.54400 -26.07400 15.97300 1.000 144.60215 279 SER AAAA CA 1
ATOM 1649 C C . SER A 1 284 ? -58.42700 -25.23700 16.88400 1.000 151.46506 279 SER AAAA C 1
ATOM 1650 O O . SER A 1 284 ? -59.45100 -25.71900 17.37100 1.000 155.05829 279 SER AAAA O 1
ATOM 1653 N N . PHE A 1 285 ? -58.03600 -23.98800 17.10700 1.000 147.25479 280 PHE AAAA N 1
ATOM 1654 C CA . PHE A 1 285 ? -58.71100 -23.16100 18.09500 1.000 148.44756 280 PHE AAAA CA 1
ATOM 1655 C C . PHE A 1 285 ? -59.79700 -22.30200 17.45000 1.000 147.89426 280 PHE AAAA C 1
ATOM 1656 O O . PHE A 1 285 ? -59.86300 -22.14300 16.22900 1.000 143.92595 280 PHE AAAA O 1
ATOM 1664 N N . THR A 1 286 ? -60.66100 -21.74900 18.29600 1.000 147.14033 281 THR AAAA N 1
ATOM 1665 C CA . THR A 1 286 ? -61.71200 -20.84100 17.87000 1.000 133.68261 281 THR AAAA CA 1
ATOM 1666 C C . THR A 1 286 ? -61.19400 -19.40600 17.84400 1.000 127.51571 281 THR AAAA C 1
ATOM 1667 O O . THR A 1 286 ? -60.10000 -19.10100 18.32500 1.000 129.40659 281 THR AAAA O 1
ATOM 1671 N N . PHE A 1 287 ? -61.99200 -18.52000 17.26800 1.000 129.18870 282 PHE AAAA N 1
ATOM 1672 C CA . PHE A 1 287 ? -61.70500 -17.09800 17.38000 1.000 130.16248 282 PHE AAAA CA 1
ATOM 1673 C C . PHE A 1 287 ? -61.95100 -16.67800 18.82300 1.000 128.99105 282 PHE AAAA C 1
ATOM 1674 O O . PHE A 1 287 ? -63.07800 -16.82100 19.31500 1.000 132.42344 282 PHE AAAA O 1
ATOM 1682 N N . PRO A 1 288 ? -60.94700 -16.16300 19.53300 1.000 127.66101 283 PRO AAAA N 1
ATOM 1683 C CA . PRO A 1 288 ? -61.09400 -15.94200 20.98100 1.000 141.39457 283 PRO AAAA CA 1
ATOM 1684 C C . PRO A 1 288 ? -62.08700 -14.82800 21.28200 1.000 153.48446 283 PRO AAAA C 1
ATOM 1685 O O . PRO A 1 288 ? -61.92600 -13.69300 20.82900 1.000 148.38063 283 PRO AAAA O 1
ATOM 1689 N N . ARG A 1 289 ? -63.11900 -15.16300 22.05500 1.000 168.33755 284 ARG AAAA N 1
ATOM 1690 C CA . ARG A 1 289 ? -64.11100 -14.19000 22.49700 1.000 170.09053 284 ARG AAAA CA 1
ATOM 1691 C C . ARG A 1 289 ? -63.74300 -13.60300 23.85500 1.000 169.88843 284 ARG AAAA C 1
ATOM 1692 O O . ARG A 1 289 ? -63.54800 -12.39100 23.98900 1.000 171.06601 284 ARG AAAA O 1
ATOM 1700 N N . ASP A 1 290 ? -63.63700 -14.45800 24.86100 1.000 168.93731 285 ASP AAAA N 1
ATOM 1701 C CA . ASP A 1 290 ? -63.49500 -14.05300 26.24800 1.000 161.81627 285 ASP AAAA CA 1
ATOM 1702 C C . ASP A 1 290 ? -62.16400 -14.54800 26.80300 1.000 154.21448 285 ASP AAAA C 1
ATOM 1703 O O . ASP A 1 290 ? -61.40000 -15.24800 26.13300 1.000 156.40382 285 ASP AAAA O 1
ATOM 1708 N N . HIS A 1 291 ? -61.89600 -14.17000 28.04800 1.000 152.78268 286 HIS AAAA N 1
ATOM 1709 C CA . HIS A 1 291 ? -60.73400 -14.63400 28.79000 1.000 148.10519 286 HIS AAAA CA 1
ATOM 1710 C C . HIS A 1 291 ? -61.00600 -15.93300 29.53600 1.000 156.00060 286 HIS AAAA C 1
ATOM 1711 O O . HIS A 1 291 ? -60.16700 -16.35900 30.33400 1.000 139.24108 286 HIS AAAA O 1
ATOM 1718 N N . LYS A 1 292 ? -62.16800 -16.55400 29.31500 1.000 182.22239 287 LYS AAAA N 1
ATOM 1719 C CA . LYS A 1 292 ? -62.56600 -17.69400 30.13600 1.000 186.78152 287 LYS AAAA CA 1
ATOM 1720 C C . LYS A 1 292 ? -61.76100 -18.94500 29.79900 1.000 183.00400 287 LYS AAAA C 1
ATOM 1721 O O . LYS A 1 292 ? -61.26800 -19.63400 30.70100 1.000 185.54303 287 LYS AAAA O 1
ATOM 1727 N N . SER A 1 293 ? -61.61100 -19.25600 28.51500 1.000 162.33724 288 SER AAAA N 1
ATOM 1728 C CA . SER A 1 293 ? -60.88200 -20.45100 28.09400 1.000 154.54489 288 SER AAAA CA 1
ATOM 1729 C C . SER A 1 293 ? -60.68100 -20.38800 26.58600 1.000 164.10566 288 SER AAAA C 1
ATOM 1730 O O . SER A 1 293 ? -61.15200 -19.46700 25.91100 1.000 169.94126 288 SER AAAA O 1
ATOM 1733 N N . VAL A 1 294 ? -59.97100 -21.38500 26.06400 1.000 161.48699 289 VAL AAAA N 1
ATOM 1734 C CA . VAL A 1 294 ? -59.80500 -21.58300 24.63000 1.000 157.01322 289 VAL AAAA CA 1
ATOM 1735 C C . VAL A 1 294 ? -60.33800 -22.96900 24.29300 1.000 157.18575 289 VAL AAAA C 1
ATOM 1736 O O . VAL A 1 294 ? -59.89000 -23.97200 24.865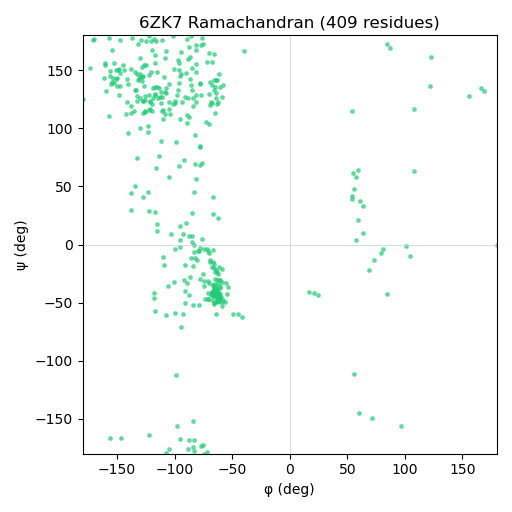00 1.000 151.78303 289 VAL AAAA O 1
ATOM 1740 N N . THR A 1 295 ? -61.30300 -23.02400 23.38300 1.000 159.97390 290 THR AAAA N 1
ATOM 1741 C CA . THR A 1 295 ? -61.90100 -24.27100 22.93300 1.000 156.28042 290 THR AAAA CA 1
ATOM 1742 C C . THR A 1 295 ? -61.42900 -24.58100 21.51600 1.000 153.16976 290 THR AAAA C 1
ATOM 1743 O O . THR A 1 295 ? -60.64300 -23.84200 20.91500 1.000 152.26687 290 THR AAAA O 1
ATOM 1747 N N . ALA A 1 296 ? -61.91700 -25.69400 20.98300 1.000 151.89840 291 ALA AAAA N 1
ATOM 1748 C CA . ALA A 1 296 ? -61.56600 -26.14100 19.64500 1.000 154.84670 291 ALA AAAA CA 1
ATOM 1749 C C . ALA A 1 296 ? -62.61900 -25.70200 18.63400 1.000 167.53204 291 ALA AAAA C 1
ATOM 1750 O O . ALA A 1 296 ? -63.78300 -25.46400 18.96900 1.000 168.41331 291 ALA AAAA O 1
ATOM 1752 N N . ASP A 1 297 ? -62.19000 -25.60400 17.37700 1.000 178.22456 292 ASP AAAA N 1
ATOM 1753 C CA . ASP A 1 297 ? -63.08200 -25.23000 16.29200 1.000 181.39186 292 ASP AAAA CA 1
ATOM 1754 C C . ASP A 1 297 ? -64.07800 -26.35400 16.00800 1.000 186.39234 292 ASP AAAA C 1
ATOM 1755 O O . ASP A 1 297 ? -63.91800 -27.49500 16.45100 1.000 183.82081 292 ASP AAAA O 1
ATOM 1760 N N . THR A 1 298 ? -65.12500 -26.01500 15.26400 1.000 184.74174 293 THR AAAA N 1
ATOM 1761 C CA . THR A 1 298 ? -66.11800 -26.98900 14.82500 1.000 180.40716 293 THR AAAA CA 1
ATOM 1762 C C . THR A 1 298 ? -66.19100 -27.11300 13.31300 1.000 175.98263 293 THR AAAA C 1
ATOM 1763 O O . THR A 1 298 ? -66.29000 -28.22700 12.79200 1.000 168.11518 293 THR AAAA O 1
ATOM 1767 N N . GLU A 1 299 ? -66.14000 -25.99400 12.59800 1.000 172.90346 294 GLU AAAA N 1
ATOM 1768 C CA . GLU A 1 299 ? -66.20400 -26.00100 11.14600 1.000 173.47975 294 GLU AAAA CA 1
ATOM 1769 C C . GLU A 1 299 ? -64.82700 -26.25500 10.54300 1.000 169.88604 294 GLU AAAA C 1
ATOM 1770 O O . GLU A 1 299 ? -63.79400 -25.91800 11.13100 1.000 171.94969 294 GLU AAAA O 1
ATOM 1784 N N . TRP A 1 301 ? -61.80500 -25.93700 7.49700 1.000 148.74651 296 TRP AAAA N 1
ATOM 1785 C CA . TRP A 1 301 ? -61.16300 -24.78500 6.88200 1.000 137.98424 296 TRP AAAA CA 1
ATOM 1786 C C . TRP A 1 301 ? -60.27600 -25.25000 5.74100 1.000 134.49283 296 TRP AAAA C 1
ATOM 1787 O O . TRP A 1 301 ? -59.78500 -26.38500 5.76200 1.000 131.67559 296 TRP AAAA O 1
ATOM 1798 N N . PRO A 1 302 ? -60.06200 -24.40600 4.72800 1.000 132.94267 297 PRO AAAA N 1
ATOM 1799 C CA . PRO A 1 302 ? -59.12000 -24.78400 3.66000 1.000 127.48587 297 PRO AAAA CA 1
ATOM 1800 C C . PRO A 1 302 ? -57.69200 -24.95000 4.15000 1.000 128.18317 297 PRO AAAA C 1
ATOM 1801 O O . PRO A 1 302 ? -57.04900 -25.95900 3.83500 1.000 126.04067 297 PRO AAAA O 1
ATOM 1805 N N . VAL A 1 303 ? -57.17100 -23.99000 4.91800 1.000 128.42148 298 VAL AAAA N 1
ATOM 1806 C CA . VAL A 1 303 ? -55.78200 -24.04200 5.35800 1.000 123.45353 298 VAL AAAA CA 1
ATOM 1807 C C . VAL A 1 303 ? -55.74100 -23.89700 6.87300 1.000 134.96380 298 VAL AAAA C 1
ATOM 1808 O O . VAL A 1 303 ? -56.66800 -23.36500 7.48700 1.000 135.11120 298 VAL AAAA O 1
ATOM 1812 N N . TYR A 1 304 ? -54.68400 -24.42900 7.48400 1.000 126.39796 299 TYR AAAA N 1
ATOM 1813 C CA . TYR A 1 304 ? -54.46900 -24.31700 8.91700 1.000 122.75210 299 TYR AAAA CA 1
ATOM 1814 C C . TYR A 1 304 ? -53.03800 -23.87000 9.17300 1.000 123.63426 299 TYR AAAA C 1
ATOM 1815 O O . TYR A 1 304 ? -52.11000 -24.28700 8.47300 1.000 124.24998 299 TYR AAAA O 1
ATOM 1824 N N . VAL A 1 305 ? -52.86900 -23.00400 10.16600 1.000 129.96546 300 VAL AAAA N 1
ATOM 1825 C CA . VAL A 1 305 ? -51.57700 -22.40600 10.48200 1.000 121.61105 300 VAL AAAA CA 1
ATOM 1826 C C . VAL A 1 305 ? -51.23000 -22.76000 11.91800 1.000 120.65065 300 VAL AAAA C 1
ATOM 1827 O O . VAL A 1 305 ? -52.01000 -22.47500 12.83600 1.000 118.60814 300 VAL AAAA O 1
ATOM 1831 N N . GLU A 1 306 ? -50.07000 -23.38800 12.11200 1.000 118.41042 301 GLU AAAA N 1
ATOM 1832 C CA . GLU A 1 306 ? -49.49800 -23.60100 13.43500 1.000 122.79633 301 GLU AAAA CA 1
ATOM 1833 C C . GLU A 1 306 ? -48.51100 -22.46700 13.68300 1.000 119.60491 301 GLU AAAA C 1
ATOM 1834 O O . GLU A 1 306 ? -47.43500 -22.42600 13.07300 1.000 115.59574 301 GLU AAAA O 1
ATOM 1840 N N . LEU A 1 307 ? -48.88700 -21.54600 14.56700 1.000 119.65531 302 LEU AAAA N 1
ATOM 1841 C CA . LEU A 1 307 ? -48.09400 -20.35900 14.84200 1.000 113.43353 302 LEU AAAA CA 1
ATOM 1842 C C . LEU A 1 307 ? -46.89200 -20.70900 15.71400 1.000 115.10726 302 LEU AAAA C 1
ATOM 1843 O O . LEU A 1 307 ? -46.70200 -21.85300 16.13700 1.000 123.07269 302 LEU AAAA O 1
ATOM 1848 N N . THR A 1 308 ? -46.06500 -19.69700 15.98300 1.000 107.52116 303 THR AAAA N 1
ATOM 1849 C CA . THR A 1 308 ? -44.87300 -19.90800 16.79500 1.000 113.25594 303 THR AAAA CA 1
ATOM 1850 C C . THR A 1 308 ? -45.23500 -20.39000 18.19300 1.000 124.59165 303 THR AAAA C 1
ATOM 1851 O O . THR A 1 308 ? -44.64500 -21.35000 18.70300 1.000 120.31073 303 THR AAAA O 1
ATOM 1855 N N . ASN A 1 309 ? -46.21100 -19.74300 18.82900 1.000 115.21820 304 ASN AAAA N 1
ATOM 1856 C CA . ASN A 1 309 ? -46.62800 -20.15400 20.16700 1.000 119.73862 304 ASN AAAA CA 1
ATOM 1857 C C . ASN A 1 309 ? -47.62500 -21.30400 20.14500 1.000 124.36034 304 ASN AAAA C 1
ATOM 1858 O O . ASN A 1 309 ? -48.63400 -21.27000 20.85300 1.000 118.91016 304 ASN AAAA O 1
ATOM 1863 N N . GLU A 1 310 ? -47.36000 -22.33100 19.33400 1.000 122.44879 305 GLU AAAA N 1
ATOM 1864 C CA . GLU A 1 310 ? -48.08000 -23.60100 19.35500 1.000 125.92035 305 GLU AAAA CA 1
ATOM 1865 C C . GLU A 1 310 ? -49.58500 -23.44600 19.14000 1.000 126.84189 305 GLU AAAA C 1
ATOM 1866 O O . GLU A 1 310 ? -50.32600 -24.43200 19.20300 1.000 131.09532 305 GLU AAAA O 1
ATOM 1872 N N . LYS A 1 311 ? -50.04900 -22.22300 18.88900 1.000 124.93142 306 LYS AAAA N 1
ATOM 1873 C CA . LYS A 1 311 ? -51.44700 -22.00000 18.55300 1.000 119.84767 306 LYS AAAA CA 1
ATOM 1874 C C . LYS A 1 311 ? -51.69600 -22.36800 17.09800 1.000 121.26001 306 LYS AAAA C 1
ATOM 1875 O O . LYS A 1 311 ? -50.89200 -22.05300 16.21600 1.000 121.83732 306 LYS AAAA O 1
ATOM 1881 N N . ILE A 1 312 ? -52.81700 -23.04100 16.84900 1.000 121.27273 307 ILE AAAA N 1
ATOM 1882 C CA . ILE A 1 312 ? -53.17000 -23.52200 15.51900 1.000 120.10974 307 ILE AAAA CA 1
ATOM 1883 C C . ILE A 1 312 ? -54.55800 -23.00400 15.17200 1.000 119.94072 307 ILE AAAA C 1
ATOM 1884 O O . ILE A 1 312 ? -55.50400 -23.18200 15.94700 1.000 135.47213 307 ILE AAAA O 1
ATOM 1889 N N . TYR A 1 313 ? -54.67500 -22.36900 14.00900 1.000 117.39003 308 TYR AAAA N 1
ATOM 1890 C CA . TYR A 1 313 ? -55.91100 -21.72700 13.58000 1.000 119.94509 308 TYR AAAA CA 1
ATOM 1891 C C . TYR A 1 313 ? -56.30400 -22.19900 12.18800 1.000 129.31837 308 TYR AAAA C 1
ATOM 1892 O O . TYR A 1 313 ? -55.44800 -22.35800 11.31200 1.000 128.66969 308 TYR AAAA O 1
ATOM 1901 N N . GLY A 1 314 ? -57.60500 -22.41100 11.98800 1.000 131.20151 309 GLY AAAA N 1
ATOM 1902 C CA . GLY A 1 314 ? -58.12300 -22.61200 10.64800 1.000 126.37104 309 GLY AAAA CA 1
ATOM 1903 C C . GLY A 1 314 ? -58.33700 -21.28900 9.93600 1.000 136.46020 309 GLY AAAA C 1
ATOM 1904 O O . GLY A 1 314 ? -58.52600 -20.24500 10.55800 1.000 136.00964 309 GLY AAAA O 1
ATOM 1905 N N . CYS A 1 315 ? -58.31200 -21.33400 8.60600 1.000 132.31209 310 CYS AAAA N 1
ATOM 1906 C CA . CYS A 1 315 ? -58.29800 -20.09800 7.84300 1.000 132.44262 310 CYS AAAA CA 1
ATOM 1907 C C . CYS A 1 315 ? -58.73000 -20.35000 6.40400 1.000 134.13821 310 CYS AAAA C 1
ATOM 1908 O O . CYS A 1 315 ? -58.40200 -21.39100 5.81300 1.000 137.40708 310 CYS AAAA O 1
ATOM 1911 N N . ASP A 1 316 ? -59.46300 -19.37200 5.85800 1.000 135.77070 311 ASP AAAA N 1
ATOM 1912 C CA . ASP A 1 316 ? -59.85700 -19.35900 4.45300 1.000 133.27555 311 ASP AAAA CA 1
ATOM 1913 C C . ASP A 1 316 ? -58.71100 -18.90300 3.55700 1.000 135.84969 311 ASP AAAA C 1
ATOM 1914 O O . ASP A 1 316 ? -58.37800 -19.57400 2.57400 1.000 134.46151 311 ASP AAAA O 1
ATOM 1919 N N . PHE A 1 317 ? -58.10400 -17.75800 3.87800 1.000 135.31844 312 PHE AAAA N 1
ATOM 1920 C CA . PHE A 1 317 ? -57.02900 -17.18700 3.07900 1.000 134.29861 312 PHE AAAA CA 1
ATOM 1921 C C . PHE A 1 317 ? -56.00300 -16.53300 3.99100 1.000 130.43827 312 PHE AAAA C 1
ATOM 1922 O O . PHE A 1 317 ? -56.33500 -16.02300 5.06400 1.000 133.84050 312 PHE AAAA O 1
ATOM 1930 N N . ILE A 1 318 ? -54.75100 -16.53200 3.54000 1.000 121.18089 313 ILE AAAA N 1
ATOM 1931 C CA . ILE A 1 318 ? -53.62100 -16.04500 4.32400 1.000 117.36468 313 ILE AAAA CA 1
ATOM 1932 C C . ILE A 1 318 ? -52.93800 -14.93000 3.54600 1.000 116.35628 313 ILE AAAA C 1
ATOM 1933 O O . ILE A 1 318 ? -52.39400 -15.16500 2.46000 1.000 124.93430 313 ILE AAAA O 1
ATOM 1938 N N . VAL A 1 319 ? -52.96200 -13.72500 4.10100 1.000 109.67571 314 VAL AAAA N 1
ATOM 1939 C CA . VAL A 1 319 ? -52.24600 -12.59200 3.53000 1.000 108.66727 314 VAL AAAA CA 1
ATOM 1940 C C . VAL A 1 319 ? -50.85400 -12.54200 4.14200 1.000 108.63968 314 VAL AAAA C 1
ATOM 1941 O O . VAL A 1 319 ? -50.70300 -12.54900 5.37000 1.000 111.09871 314 VAL AAAA O 1
ATOM 1945 N N . SER A 1 320 ? -49.83300 -12.49600 3.29100 1.000 111.08202 315 SER AAAA N 1
ATOM 1946 C CA . SER A 1 320 ? -48.44400 -12.47500 3.73300 1.000 112.21588 315 SER AAAA CA 1
ATOM 1947 C C . SER A 1 320 ? -47.88700 -11.06700 3.57300 1.000 108.02916 315 SER AAAA C 1
ATOM 1948 O O . SER A 1 320 ? -47.79100 -10.55700 2.45200 1.000 114.07770 315 SER AAAA O 1
ATOM 1951 N N . ALA A 1 321 ? -47.52400 -10.44600 4.69500 1.000 103.57132 316 ALA AAAA N 1
ATOM 1952 C CA . ALA A 1 321 ? -46.85800 -9.15000 4.69000 1.000 100.62409 316 ALA AAAA CA 1
ATOM 1953 C C . ALA A 1 321 ? -45.53300 -9.26100 5.43100 1.000 99.29201 316 ALA AAAA C 1
ATOM 1954 O O . ALA A 1 321 ? -45.19300 -8.40200 6.25000 1.000 98.84031 316 ALA AAAA O 1
ATOM 1956 N N . THR A 1 322 ? -44.78200 -10.31900 5.14000 1.000 98.85176 317 THR AAAA N 1
ATOM 1957 C CA . THR A 1 322 ? -43.56900 -10.65000 5.87600 1.000 97.84393 317 THR AAAA CA 1
ATOM 1958 C C . THR A 1 322 ? -42.42900 -9.71200 5.47500 1.000 97.18893 317 THR AAAA C 1
ATOM 1959 O O . THR A 1 322 ? -42.61400 -8.74000 4.73700 1.000 96.90281 317 THR AAAA O 1
ATOM 1963 N N . GLY A 1 323 ? -41.22700 -10.00800 5.96200 1.000 104.09436 318 GLY AAAA N 1
ATOM 1964 C CA . GLY A 1 323 ? -40.07000 -9.17400 5.72700 1.000 106.64104 318 GLY AAAA CA 1
ATOM 1965 C C . GLY A 1 323 ? -39.49600 -9.34700 4.33300 1.000 100.32919 318 GLY AAAA C 1
ATOM 1966 O O . GLY A 1 323 ? -40.04800 -10.03200 3.47100 1.000 98.06577 318 GLY AAAA O 1
ATOM 1967 N N . VAL A 1 324 ? -38.34800 -8.70700 4.12300 1.000 101.81743 319 VAL AAAA N 1
ATOM 1968 C CA . VAL A 1 324 ? -37.73100 -8.61600 2.80400 1.000 95.67059 319 VAL AAAA CA 1
ATOM 1969 C C . VAL A 1 324 ? -36.22300 -8.47500 2.97800 1.000 93.71258 319 VAL AAAA C 1
ATOM 1970 O O . VAL A 1 324 ? -35.75200 -7.76200 3.86900 1.000 99.60961 319 VAL AAAA O 1
ATOM 1974 N N . THR A 1 325 ? -35.46300 -9.16500 2.12300 1.000 94.40423 320 THR AAAA N 1
ATOM 1975 C CA . THR A 1 325 ? -34.00700 -9.11500 2.16000 1.000 93.65323 320 THR AAAA CA 1
ATOM 1976 C C . THR A 1 325 ? -33.45800 -8.63800 0.82000 1.000 96.26619 320 THR AAAA C 1
ATOM 1977 O O . THR A 1 325 ? -34.02600 -8.95600 -0.22700 1.000 103.08361 320 THR AAAA O 1
ATOM 1981 N N . PRO A 1 326 ? -32.35100 -7.89300 0.81700 1.000 91.20492 321 PRO AAAA N 1
ATOM 1982 C CA . PRO A 1 326 ? -31.80800 -7.38800 -0.45300 1.000 96.71356 321 PRO AAAA CA 1
ATOM 1983 C C . PRO A 1 326 ? -31.49700 -8.51600 -1.42600 1.000 97.22925 321 PRO AAAA C 1
ATOM 1984 O O . PRO A 1 326 ? -30.94000 -9.55100 -1.05200 1.000 101.49141 321 PRO AAAA O 1
ATOM 1988 N N . ASN A 1 327 ? -31.85900 -8.30000 -2.69200 1.000 96.57746 322 ASN AAAA N 1
ATOM 1989 C CA . ASN A 1 327 ? -31.67800 -9.30300 -3.74300 1.000 99.80454 322 ASN AAAA CA 1
ATOM 1990 C C . ASN A 1 327 ? -30.23700 -9.24400 -4.25000 1.000 93.12276 322 ASN AAAA C 1
ATOM 1991 O O . ASN A 1 327 ? -29.94200 -8.83500 -5.37600 1.000 92.48267 322 ASN AAAA O 1
ATOM 1996 N N . VAL A 1 328 ? -29.32400 -9.67300 -3.37800 1.000 99.42518 323 VAL AAAA N 1
ATOM 1997 C CA . VAL A 1 328 ? -27.89500 -9.60100 -3.64300 1.000 91.23059 323 VAL AAAA CA 1
ATOM 1998 C C . VAL A 1 328 ? -27.32200 -10.93400 -4.11000 1.000 92.48061 323 VAL AAAA C 1
ATOM 1999 O O . VAL A 1 328 ? -26.13600 -11.00200 -4.46000 1.000 97.45314 323 VAL AAAA O 1
ATOM 2003 N N . GLU A 1 329 ? -28.13300 -11.99200 -4.14000 1.000 94.27252 324 GLU AAAA N 1
ATOM 2004 C CA . GLU A 1 329 ? -27.62400 -13.32000 -4.48300 1.000 94.60564 324 GLU AAAA CA 1
ATOM 2005 C C . GLU A 1 329 ? -26.96200 -13.39300 -5.85600 1.000 95.74224 324 GLU AAAA C 1
ATOM 2006 O O . GLU A 1 329 ? -25.86000 -13.96100 -5.95000 1.000 92.86112 324 GLU AAAA O 1
ATOM 2012 N N . PRO A 1 330 ? -27.55100 -12.87500 -6.94400 1.000 98.85410 325 PRO AAAA N 1
ATOM 2013 C CA . PRO A 1 330 ? -26.92600 -13.07900 -8.26400 1.000 97.10738 325 PRO AAAA CA 1
ATOM 2014 C C . PRO A 1 330 ? -25.54400 -12.46200 -8.40900 1.000 97.60749 325 PRO AAAA C 1
ATOM 2015 O O . PRO A 1 330 ? -24.75200 -12.93500 -9.23300 1.000 99.80679 325 PRO AAAA O 1
ATOM 2019 N N . PHE A 1 331 ? -25.22600 -11.42600 -7.63700 1.000 94.05494 326 PHE AAAA N 1
ATOM 2020 C CA . PHE A 1 331 ? -24.03900 -10.61700 -7.87600 1.000 94.02760 326 PHE AAAA CA 1
ATOM 2021 C C . PHE A 1 331 ? -22.89400 -10.91500 -6.91300 1.000 91.35874 326 PHE AAAA C 1
ATOM 2022 O O . PHE A 1 331 ? -21.89800 -10.18500 -6.91600 1.000 90.98066 326 PHE AAAA O 1
ATOM 2030 N N . LEU A 1 332 ? -23.00100 -11.96500 -6.10000 1.000 91.31195 327 LEU AAAA N 1
ATOM 2031 C CA . LEU A 1 332 ? -22.01400 -12.21200 -5.05400 1.000 90.78219 327 LEU AAAA CA 1
ATOM 2032 C C . LEU A 1 332 ? -20.98000 -13.26900 -5.41100 1.000 91.24705 327 LEU AAAA C 1
ATOM 2033 O O . LEU A 1 332 ? -19.83500 -13.16800 -4.96000 1.000 95.66112 327 LEU AAAA O 1
ATOM 2038 N N . HIS A 1 333 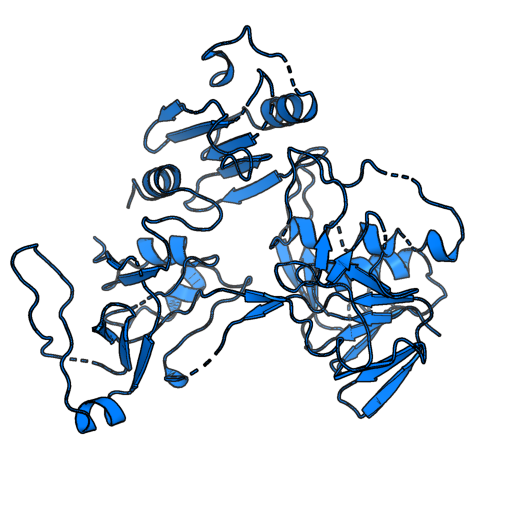? -21.34800 -14.28000 -6.19300 1.000 92.79022 328 HIS AAAA N 1
ATOM 2039 C CA . HIS A 1 333 ? -20.41300 -15.35200 -6.50500 1.000 92.80804 328 HIS AAAA CA 1
ATOM 2040 C C . HIS A 1 333 ? -19.24200 -14.82400 -7.32500 1.000 92.77937 328 HIS AAAA C 1
ATOM 2041 O O . HIS A 1 333 ? -19.41900 -14.04800 -8.26800 1.000 97.23259 328 HIS AAAA O 1
ATOM 2048 N N . GLY A 1 334 ? -18.03400 -15.24500 -6.95100 1.000 92.80575 329 GLY AAAA N 1
ATOM 2049 C CA . GLY A 1 334 ? -16.82900 -14.83500 -7.63800 1.000 92.87629 329 GLY AAAA CA 1
ATOM 2050 C C . GLY A 1 334 ? -16.29400 -13.47200 -7.25400 1.000 94.25495 329 GLY AAAA C 1
ATOM 2051 O O . GLY A 1 334 ? -15.21600 -13.09400 -7.73100 1.000 92.70871 329 GLY AAAA O 1
ATOM 2052 N N . ASN A 1 335 ? -16.99200 -12.72900 -6.40100 1.000 97.94339 330 ASN AAAA N 1
ATOM 2053 C CA . ASN A 1 335 ? -16.62200 -11.36900 -6.03400 1.000 97.47988 330 ASN AAAA CA 1
ATOM 2054 C C . ASN A 1 335 ? -16.43100 -11.27000 -4.52200 1.000 97.13294 330 ASN AAAA C 1
ATOM 2055 O O . ASN A 1 335 ? -16.60500 -12.24200 -3.78400 1.000 95.42322 330 ASN AAAA O 1
ATOM 2060 N N . SER A 1 336 ? -16.07500 -10.07100 -4.06600 1.000 100.37664 331 SER AAAA N 1
ATOM 2061 C CA . SER A 1 336 ? -15.72700 -9.81200 -2.67100 1.000 92.72855 331 SER AAAA CA 1
ATOM 2062 C C . SER A 1 336 ? -16.41500 -8.54700 -2.17000 1.000 95.34917 331 SER AAAA C 1
ATOM 2063 O O . SER A 1 336 ? -15.78700 -7.64900 -1.60400 1.000 97.66690 331 SER AAAA O 1
ATOM 2066 N N . PHE A 1 337 ? -17.72500 -8.45700 -2.39000 1.000 97.72035 332 PHE AAAA N 1
ATOM 2067 C CA . PHE A 1 337 ? -18.48000 -7.29100 -1.95000 1.000 92.01368 332 PHE AAAA CA 1
ATOM 2068 C C . PHE A 1 337 ? -18.45000 -7.15600 -0.43200 1.000 96.60338 332 PHE AAAA C 1
ATOM 2069 O O . PHE A 1 337 ? -18.52000 -8.14800 0.29900 1.000 95.25531 332 PHE AAAA O 1
ATOM 2077 N N . ASP A 1 338 ? -18.35000 -5.91500 0.03900 1.000 101.98337 333 ASP AAAA N 1
ATOM 2078 C CA . ASP A 1 338 ? -18.47800 -5.60500 1.45800 1.000 91.67224 333 ASP AAAA CA 1
ATOM 2079 C C . ASP A 1 338 ? -19.95800 -5.39200 1.75600 1.000 90.54390 333 ASP AAAA C 1
ATOM 2080 O O . ASP A 1 338 ? -20.54800 -4.39400 1.32700 1.000 89.36581 333 ASP AAAA O 1
ATOM 2085 N N . LEU A 1 339 ? -20.56000 -6.33100 2.47800 1.000 92.84911 334 LEU AAAA N 1
ATOM 2086 C CA . LEU A 1 339 ? -21.98800 -6.29800 2.75300 1.000 96.62826 334 LEU AAAA CA 1
ATOM 2087 C C . LEU A 1 339 ? -22.28200 -5.53900 4.04000 1.000 102.72936 334 LEU AAAA C 1
ATOM 2088 O O . LEU A 1 339 ? -21.48600 -5.53900 4.98200 1.000 105.78922 334 LEU AAAA O 1
ATOM 2093 N N . GLY A 1 340 ? -23.44300 -4.87900 4.06700 1.000 101.13133 335 GLY AAAA N 1
ATOM 2094 C CA . GLY A 1 340 ? -23.92900 -4.28200 5.29100 1.000 98.45703 335 GLY AAAA CA 1
ATOM 2095 C C . GLY A 1 340 ? -24.51100 -5.32500 6.22700 1.000 101.82088 335 GLY AAAA C 1
ATOM 2096 O O . GLY A 1 340 ? -24.66700 -6.49300 5.87400 1.000 101.20114 335 GLY AAAA O 1
ATOM 2097 N N . GLU A 1 341 ? -24.83200 -4.88400 7.44700 1.000 107.90578 336 GLU AAAA N 1
ATOM 2098 C CA . GLU A 1 341 ? -25.38200 -5.80300 8.44100 1.000 104.82668 336 GLU AAAA CA 1
ATOM 2099 C C . GLU A 1 341 ? -26.69200 -6.42100 7.96500 1.000 100.20685 336 GLU AAAA C 1
ATOM 2100 O O . GLU A 1 341 ? -26.97200 -7.59300 8.24300 1.000 95.32495 336 GLU AAAA O 1
ATOM 2106 N N . ASP A 1 342 ? -27.50600 -5.64800 7.24600 1.000 92.20343 337 ASP AAAA N 1
ATOM 2107 C CA . ASP A 1 342 ? -28.77900 -6.14300 6.73800 1.000 90.64559 337 ASP AAAA CA 1
ATOM 2108 C C . ASP A 1 342 ? -28.63300 -6.99400 5.48300 1.000 96.41664 337 ASP AAAA C 1
ATOM 2109 O O . ASP A 1 342 ? -29.63200 -7.55300 5.01600 1.000 97.06680 337 ASP AAAA O 1
ATOM 2114 N N . GLY A 1 343 ? -27.42800 -7.10700 4.92600 1.000 98.87436 338 GLY AAAA N 1
ATOM 2115 C CA . GLY A 1 343 ? -27.19300 -7.91300 3.74800 1.000 99.57662 338 GLY AAAA CA 1
ATOM 2116 C C . GLY A 1 343 ? -27.01300 -7.13500 2.46300 1.000 99.91549 338 GLY AAAA C 1
ATOM 2117 O O . GLY A 1 343 ? -26.63300 -7.73200 1.44800 1.000 96.88442 338 GLY AAAA O 1
ATOM 2118 N N . GLY A 1 344 ? -27.27000 -5.83200 2.47200 1.000 99.56276 339 GLY AAAA N 1
ATOM 2119 C CA . GLY A 1 344 ? -27.11800 -5.03600 1.27400 1.000 101.18598 339 GLY AAAA CA 1
ATOM 2120 C C . GLY A 1 344 ? -25.66400 -4.75000 0.94500 1.000 99.04089 339 GLY AAAA C 1
ATOM 2121 O O . GLY A 1 344 ? -24.74100 -5.04600 1.70400 1.000 102.66516 339 GLY AAAA O 1
ATOM 2122 N N . LEU A 1 345 ? -25.46500 -4.15400 -0.22700 1.000 93.13889 340 LEU AAAA N 1
ATOM 2123 C CA . LEU A 1 345 ? -24.13100 -3.79200 -0.69000 1.000 89.63042 340 LEU AAAA CA 1
ATOM 2124 C C . LEU A 1 345 ? -23.74500 -2.44200 -0.10000 1.000 91.99412 340 LEU AAAA C 1
ATOM 2125 O O . LEU A 1 345 ? -24.42800 -1.44400 -0.34000 1.000 90.54674 340 LEU AAAA O 1
ATOM 2130 N N . LYS A 1 346 ? -22.67000 -2.40700 0.68600 1.000 97.39823 341 LYS AAAA N 1
ATOM 2131 C CA . LYS A 1 346 ? -22.23000 -1.14400 1.26800 1.000 91.02241 341 LYS AAAA CA 1
ATOM 2132 C C . LYS A 1 346 ? -21.87700 -0.15000 0.16900 1.000 94.25931 341 LYS AAAA C 1
ATOM 2133 O O . LYS A 1 346 ? -21.21800 -0.49600 -0.81500 1.000 95.16821 341 LYS AAAA O 1
ATOM 2139 N N . VAL A 1 347 ? -22.32300 1.09300 0.33700 1.000 93.07637 342 VAL AAAA N 1
ATOM 2140 C CA . VAL A 1 347 ? -22.01500 2.16300 -0.60400 1.000 92.58971 342 VAL AAAA CA 1
ATOM 2141 C C . VAL A 1 347 ? -21.51700 3.37400 0.17200 1.000 94.67999 342 VAL AAAA C 1
ATOM 2142 O O . VAL A 1 347 ? -22.00100 3.66200 1.27200 1.000 102.78554 342 VAL AAAA O 1
ATOM 2146 N N . ASP A 1 348 ? -20.53600 4.07100 -0.39500 1.000 94.18111 343 ASP AAAA N 1
ATOM 2147 C CA . ASP A 1 348 ? -20.02400 5.29800 0.20000 1.000 95.41991 343 ASP AAAA CA 1
ATOM 2148 C C . ASP A 1 348 ? -20.92000 6.46700 -0.21100 1.000 96.59095 343 ASP AAAA C 1
ATOM 2149 O O . ASP A 1 348 ? -22.01300 6.28200 -0.75400 1.000 99.16418 343 ASP AAAA O 1
ATOM 2154 N N . ASP A 1 349 ? -20.45800 7.69500 0.03600 1.000 99.11776 344 ASP AAAA N 1
ATOM 2155 C CA . ASP A 1 349 ? -21.26400 8.87300 -0.26200 1.000 103.19112 344 ASP AAAA CA 1
ATOM 2156 C C . ASP A 1 349 ? -21.42800 9.11900 -1.75600 1.000 104.02234 344 ASP AAAA C 1
ATOM 2157 O O . ASP A 1 349 ? -22.19600 10.00800 -2.13800 1.000 111.50937 344 ASP AAAA O 1
ATOM 2162 N N . HIS A 1 350 ? -20.72600 8.36700 -2.60400 1.000 103.69759 345 HIS AAAA N 1
ATOM 2163 C CA . HIS A 1 350 ? -20.89900 8.43700 -4.04900 1.000 99.22712 345 HIS AAAA CA 1
ATOM 2164 C C . HIS A 1 350 ? -21.61500 7.20900 -4.60200 1.000 97.95856 345 HIS AAAA C 1
ATOM 2165 O O . HIS A 1 350 ? -21.55500 6.95500 -5.80900 1.000 107.68984 345 HIS AAAA O 1
ATOM 2180 N N . HIS A 1 352 ? -20.75000 4.33400 -4.46600 1.000 94.88981 347 HIS AAAA N 1
ATOM 2181 C CA . HIS A 1 352 ? -19.73300 3.43200 -4.99000 1.000 94.18469 347 HIS AAAA CA 1
ATOM 2182 C C . HIS A 1 352 ? -19.55500 2.25900 -4.03400 1.000 93.00756 347 HIS AAAA C 1
ATOM 2183 O O . HIS A 1 352 ? -19.35100 2.45500 -2.83200 1.000 97.92254 347 HIS AAAA O 1
ATOM 2190 N N . THR A 1 353 ? -19.63700 1.04300 -4.56900 1.000 92.27232 348 THR AAAA N 1
ATOM 2191 C CA . THR A 1 353 ? -19.55900 -0.14900 -3.74100 1.000 91.35042 348 THR AAAA CA 1
ATOM 2192 C C . THR A 1 353 ? -18.10200 -0.51100 -3.45800 1.000 91.14281 348 THR AAAA C 1
ATOM 2193 O O . THR A 1 353 ? -17.16500 0.17800 -3.87000 1.000 91.67137 348 THR AAAA O 1
ATOM 2197 N N . SER A 1 354 ? -17.91700 -1.62100 -2.73900 1.000 95.00532 349 SER AAAA N 1
ATOM 2198 C CA . SER A 1 354 ? -16.58200 -2.07600 -2.36800 1.000 90.43602 349 SER AAAA CA 1
ATOM 2199 C C . SER A 1 354 ? -15.73400 -2.45500 -3.57500 1.000 90.51022 349 SER AAAA C 1
ATOM 2200 O O . SER A 1 354 ? -14.50200 -2.46600 -3.47200 1.000 90.72089 349 SER AAAA O 1
ATOM 2203 N N . LEU A 1 355 ? -16.35900 -2.76700 -4.71200 1.000 91.82418 350 LEU AAAA N 1
ATOM 2204 C CA . LEU A 1 355 ? -15.62600 -3.22100 -5.88100 1.000 90.70912 350 LEU AAAA CA 1
ATOM 2205 C C . LEU A 1 355 ? -15.45200 -2.08700 -6.88700 1.000 91.45409 350 LEU AAAA C 1
ATOM 2206 O O . LEU A 1 355 ? -16.28500 -1.17700 -6.95500 1.000 93.71789 350 LEU AAAA O 1
ATOM 2211 N N . PRO A 1 356 ? -14.37400 -2.10900 -7.67200 1.000 94.11533 351 PRO AAAA N 1
ATOM 2212 C CA . PRO A 1 356 ? -14.10400 -0.98700 -8.58100 1.000 104.72187 351 PRO AAAA CA 1
ATOM 2213 C C . PRO A 1 356 ? -15.16100 -0.85400 -9.66800 1.000 93.24012 351 PRO AAAA C 1
ATOM 2214 O O . PRO A 1 356 ? -15.66200 -1.84700 -10.20100 1.000 94.19368 351 PRO AAAA O 1
ATOM 2218 N N . ASP A 1 357 ? -15.49500 0.39800 -9.98900 1.000 97.50375 352 ASP AAAA N 1
ATOM 2219 C CA . ASP A 1 357 ? -16.40100 0.79100 -11.06800 1.000 104.50801 352 ASP AAAA CA 1
ATOM 2220 C C . ASP A 1 357 ? -17.83200 0.31100 -10.87000 1.000 95.61044 352 ASP AAAA C 1
ATOM 2221 O O . ASP A 1 357 ? -18.64400 0.42100 -11.79800 1.000 95.42007 352 ASP AAAA O 1
ATOM 2226 N N . ILE A 1 358 ? -18.17700 -0.21100 -9.69500 1.000 93.77624 353 ILE AAAA N 1
ATOM 2227 C CA . ILE A 1 358 ? -19.50900 -0.74300 -9.42900 1.000 93.30583 353 ILE AAAA CA 1
ATOM 2228 C C . ILE A 1 358 ? -20.19900 0.15200 -8.41000 1.000 93.29150 353 ILE AAAA C 1
ATOM 2229 O O . ILE A 1 358 ? -19.65100 0.42000 -7.33400 1.000 97.23066 353 ILE AAAA O 1
ATOM 2234 N N . TYR A 1 359 ? -21.40100 0.60900 -8.74900 1.000 93.93926 354 TYR AAAA N 1
ATOM 2235 C CA . TYR A 1 359 ? -22.22400 1.45200 -7.90100 1.000 94.16010 354 TYR AAAA CA 1
ATOM 2236 C C . TYR A 1 359 ? -23.50800 0.70800 -7.55800 1.000 98.16088 354 TYR AAAA C 1
ATOM 2237 O O . TYR A 1 359 ? -23.87400 -0.27100 -8.21300 1.000 93.67940 354 TYR AAAA O 1
ATOM 2246 N N . ALA A 1 360 ? -24.20400 1.18500 -6.52900 1.000 93.78814 355 ALA AAAA N 1
ATOM 2247 C CA . ALA A 1 360 ? -25.47000 0.58500 -6.13300 1.000 93.49162 355 ALA AAAA CA 1
ATOM 2248 C C . ALA A 1 360 ? -26.42100 1.66500 -5.63800 1.000 94.25964 355 ALA AAAA C 1
ATOM 2249 O O . ALA A 1 360 ? -26.00200 2.72900 -5.17500 1.000 94.71399 355 ALA AAAA O 1
ATOM 2251 N N . ALA A 1 361 ? -27.71500 1.37400 -5.74900 1.000 94.56839 356 ALA AAAA N 1
ATOM 2252 C CA . ALA A 1 361 ? -28.75800 2.26700 -5.26500 1.000 95.37671 356 ALA AAAA CA 1
ATOM 2253 C C . ALA A 1 361 ? -30.04300 1.47000 -5.09900 1.000 103.69482 356 ALA AAAA C 1
ATOM 2254 O O . ALA A 1 361 ? -30.23800 0.43100 -5.73600 1.000 97.88050 356 ALA AAAA O 1
ATOM 2256 N N . GLY A 1 362 ? -30.91800 1.97400 -4.23900 1.000 104.54236 357 GLY AAAA N 1
ATOM 2257 C CA . GLY A 1 362 ? -32.19400 1.33900 -3.98000 1.000 100.46089 357 GLY AAAA CA 1
ATOM 2258 C C . GLY A 1 362 ? -32.18000 0.46000 -2.74500 1.000 102.75437 357 GLY AAAA C 1
ATOM 2259 O O . GLY A 1 362 ? -31.37400 0.62200 -1.82600 1.000 99.44685 357 GLY AAAA O 1
ATOM 2260 N N . ASP A 1 363 ? -33.11000 -0.49900 -2.73400 1.000 108.96888 358 ASP AAAA N 1
ATOM 2261 C CA . ASP A 1 363 ? -33.23800 -1.43100 -1.61900 1.000 93.69707 358 ASP AAAA CA 1
ATOM 2262 C C . ASP A 1 363 ? -32.07200 -2.40500 -1.51800 1.000 92.66324 358 ASP AAAA C 1
ATOM 2263 O O . ASP A 1 363 ? -31.94100 -3.07900 -0.49100 1.000 102.39438 358 ASP AAAA O 1
ATOM 2268 N N . ILE A 1 364 ? -31.23000 -2.50000 -2.55100 1.000 94.13529 359 ILE AAAA N 1
ATOM 2269 C CA . ILE A 1 364 ? -30.17000 -3.50400 -2.57600 1.000 94.95659 359 ILE AAAA CA 1
ATOM 2270 C C . ILE A 1 364 ? -28.90600 -3.04800 -1.86000 1.000 91.22594 359 ILE AAAA C 1
ATOM 2271 O O . ILE A 1 364 ? -28.01900 -3.87600 -1.59900 1.000 90.60805 359 ILE AAAA O 1
ATOM 2276 N N . CYS A 1 365 ? -28.79900 -1.77100 -1.51200 1.000 91.60433 360 CYS AAAA N 1
ATOM 2277 C CA . CYS A 1 365 ? -27.57200 -1.21100 -0.96900 1.000 93.15637 360 CYS AAAA CA 1
ATOM 2278 C C . CYS A 1 365 ? -27.74300 -0.84300 0.50100 1.000 93.48067 360 CYS AAAA C 1
ATOM 2279 O O . CYS A 1 365 ? -28.82800 -0.93700 1.08300 1.000 98.67350 360 CYS AAAA O 1
ATOM 2282 N N . THR A 1 366 ? -26.63500 -0.40900 1.09300 1.000 93.67940 361 THR AAAA N 1
ATOM 2283 C CA . THR A 1 366 ? -26.57200 -0.01200 2.49400 1.000 97.56330 361 THR AAAA CA 1
ATOM 2284 C C . THR A 1 366 ? -25.73600 1.25700 2.56500 1.000 92.45939 361 THR AAAA C 1
ATOM 2285 O O . THR A 1 366 ? -24.53500 1.23100 2.26800 1.000 95.09386 361 THR AAAA O 1
ATOM 2289 N N . THR A 1 367 ? -26.37600 2.36600 2.93100 1.000 93.87991 362 THR AAAA N 1
ATOM 2290 C CA . THR A 1 367 ? -25.68600 3.63900 3.09100 1.000 94.88498 362 THR AAAA CA 1
ATOM 2291 C C . THR A 1 367 ? -24.69800 3.54200 4.24500 1.000 96.63900 362 THR AAAA C 1
ATOM 2292 O O . THR A 1 367 ? -25.10400 3.39900 5.40200 1.000 106.63790 362 THR AAAA O 1
ATOM 2296 N N . SER A 1 368 ? -23.40400 3.62100 3.94600 1.000 94.39194 363 SER AAAA N 1
ATOM 2297 C CA . SER A 1 368 ? -22.36800 3.30700 4.92200 1.000 94.45940 363 SER AAAA CA 1
ATOM 2298 C C . SER A 1 368 ? -21.35300 4.43500 5.03800 1.000 96.92391 363 SER AAAA C 1
ATOM 2299 O O . SER A 1 368 ? -20.14700 4.19900 5.14800 1.000 106.40121 363 SER AAAA O 1
ATOM 2302 N N . TRP A 1 369 ? -21.81900 5.67600 5.02000 1.000 99.16032 364 TRP AAAA N 1
ATOM 2303 C CA . TRP A 1 369 ? -20.97900 6.80900 5.36600 1.000 98.31189 364 TRP AAAA CA 1
ATOM 2304 C C . TRP A 1 369 ? -21.35900 7.29400 6.76300 1.000 106.86905 364 TRP AAAA C 1
ATOM 2305 O O . TRP A 1 369 ? -22.18400 6.68700 7.45100 1.000 109.67730 364 TRP AAAA O 1
ATOM 2316 N N . GLN A 1 370 ? -20.74200 8.38900 7.20600 1.000 114.48129 365 GLN AAAA N 1
ATOM 2317 C CA . GLN A 1 370 ? -21.08700 8.98800 8.49600 1.000 105.47345 365 GLN AAAA CA 1
ATOM 2318 C C . GLN A 1 370 ? -22.37900 9.78000 8.30800 1.000 103.45849 365 GLN AAAA C 1
ATOM 2319 O O . GLN A 1 370 ? -22.38500 10.99100 8.07400 1.000 108.57241 365 GLN AAAA O 1
ATOM 2325 N N . LEU A 1 371 ? -23.49600 9.06400 8.41800 1.000 102.42013 366 LEU AAAA N 1
ATOM 2326 C CA . LEU A 1 371 ? -24.79500 9.60200 8.04400 1.000 102.85037 366 LEU AAAA CA 1
ATOM 2327 C C . LEU A 1 371 ? -25.22100 10.72900 8.98100 1.000 105.63993 366 LEU AAAA C 1
ATOM 2328 O O . LEU A 1 371 ? -24.76900 10.83500 10.12400 1.000 105.92495 366 LEU AAAA O 1
ATOM 2333 N N . SER A 1 372 ? -26.10600 11.57900 8.46900 1.000 113.70599 367 SER AAAA N 1
ATOM 2334 C CA . SER A 1 372 ? -26.62400 12.68600 9.25700 1.000 108.16630 367 SER AAAA CA 1
ATOM 2335 C C . SER A 1 372 ? -27.41700 12.15600 10.44900 1.000 108.10244 367 SER AAAA C 1
ATOM 2336 O O . SER A 1 372 ? -28.12900 11.15100 10.32600 1.000 106.49653 367 SER AAAA O 1
ATOM 2339 N N . PRO A 1 373 ? -27.31600 12.80000 11.61700 1.000 114.99959 368 PRO AAAA N 1
ATOM 2340 C CA . PRO A 1 373 ? -28.05600 12.32800 12.79700 1.000 112.70370 368 PRO AAAA CA 1
ATOM 2341 C C . PRO A 1 373 ? -29.56500 12.46400 12.68300 1.000 112.87971 368 PRO AAAA C 1
ATOM 2342 O O . PRO A 1 373 ? -30.27600 12.02300 13.59300 1.000 115.56609 368 PRO AAAA O 1
ATOM 2346 N N . VAL A 1 374 ? -30.07900 13.06800 11.61300 1.000 110.56380 369 VAL AAAA N 1
ATOM 2347 C CA . VAL A 1 374 ? -31.51900 13.19400 11.42100 1.000 110.84263 369 VAL AAAA CA 1
ATOM 2348 C C . VAL A 1 374 ? -31.92100 12.54200 10.10500 1.000 109.04410 369 VAL AAAA C 1
ATOM 2349 O O . VAL A 1 374 ? -32.89900 12.95200 9.47000 1.000 109.61090 369 VAL AAAA O 1
ATOM 2353 N N . TRP A 1 375 ? -31.17000 11.52500 9.68400 1.000 107.06008 370 TRP AAAA N 1
ATOM 2354 C CA . TRP A 1 375 ? -31.47100 10.80200 8.45700 1.000 105.43084 370 TRP AAAA CA 1
ATOM 2355 C C . TRP A 1 375 ? -31.21100 9.31800 8.65700 1.000 103.36956 370 TRP AAAA C 1
ATOM 2356 O O . TRP A 1 375 ? -30.26200 8.93300 9.34500 1.000 109.00182 370 TRP AAAA O 1
ATOM 2367 N N . GLN A 1 376 ? -32.06300 8.49000 8.05500 1.000 102.56984 371 GLN AAAA N 1
ATOM 2368 C CA . GLN A 1 376 ? -31.85700 7.05000 8.03300 1.000 100.39096 371 GLN AAAA CA 1
ATOM 2369 C C . GLN A 1 376 ? -32.43200 6.49300 6.73900 1.000 99.46929 371 GLN AAAA C 1
ATOM 2370 O O . GLN A 1 376 ? -33.37500 7.05000 6.17100 1.000 100.27323 371 GLN AAAA O 1
ATOM 2376 N N . GLN A 1 377 ? -31.84800 5.39200 6.27500 1.000 97.97356 372 GLN AAAA N 1
ATOM 2377 C CA . GLN A 1 377 ? -32.30500 4.75000 5.05100 1.000 97.53396 372 GLN AAAA CA 1
ATOM 2378 C C . GLN A 1 377 ? -33.51500 3.86700 5.32900 1.000 96.85363 372 GLN AAAA C 1
ATOM 2379 O O . GLN A 1 377 ? -33.58400 3.18900 6.35800 1.000 113.31046 372 GLN AAAA O 1
ATOM 2393 N N . ARG A 1 379 ? -36.92600 1.50100 3.12000 1.000 96.46645 374 ARG AAAA N 1
ATOM 2394 C CA . ARG A 1 379 ? -37.57400 1.07400 1.88700 1.000 96.71226 374 ARG AAAA CA 1
ATOM 2395 C C . ARG A 1 379 ? -38.60900 2.11300 1.48400 1.000 103.08600 374 ARG AAAA C 1
ATOM 2396 O O . ARG A 1 379 ? -39.68900 2.17900 2.07900 1.000 99.01064 374 ARG AAAA O 1
ATOM 2404 N N . LEU A 1 380 ? -38.29400 2.92100 0.47500 1.000 105.03624 375 LEU AAAA N 1
ATOM 2405 C CA . LEU A 1 380 ? -39.16600 4.01500 0.07400 1.000 109.02790 375 LEU AAAA CA 1
ATOM 2406 C C . LEU A 1 380 ? -38.93400 4.32600 -1.39700 1.000 112.17687 375 LEU AAAA C 1
ATOM 2407 O O . LEU A 1 380 ? -37.80200 4.25200 -1.88200 1.000 114.73022 375 LEU AAAA O 1
ATOM 2412 N N . TRP A 1 381 ? -40.01800 4.66800 -2.09800 1.000 112.59362 376 TRP AAAA N 1
ATOM 2413 C CA . TRP A 1 381 ? -39.89100 5.14700 -3.47000 1.000 97.06330 376 TRP AAAA CA 1
ATOM 2414 C C . TRP A 1 381 ? -39.07700 6.43200 -3.52200 1.000 104.07293 376 TRP AAAA C 1
ATOM 2415 O O . TRP A 1 381 ? -38.24400 6.61500 -4.41800 1.000 107.36432 376 TRP AAAA O 1
ATOM 2426 N N . THR A 1 382 ? -39.31800 7.33800 -2.57100 1.000 105.24744 377 THR AAAA N 1
ATOM 2427 C CA . THR A 1 382 ? -38.60700 8.61200 -2.53000 1.000 103.59810 377 THR AAAA CA 1
ATOM 2428 C C . THR A 1 382 ? -37.10200 8.40100 -2.42100 1.000 103.18795 377 THR AAAA C 1
ATOM 2429 O O . THR A 1 382 ? -36.32000 8.93400 -3.22400 1.000 100.28739 377 THR AAAA O 1
ATOM 2433 N N . GLN A 1 383 ? -36.68100 7.61000 -1.43300 1.000 100.15133 378 GLN AAAA N 1
ATOM 2434 C CA . GLN A 1 383 ? -35.26200 7.34100 -1.25200 1.000 97.27562 378 GLN AAAA CA 1
ATOM 2435 C C . GLN A 1 383 ? -34.68300 6.61100 -2.45400 1.000 102.84307 378 GLN AAAA C 1
ATOM 2436 O O . GLN A 1 383 ? -33.55300 6.88300 -2.86300 1.000 108.97538 378 GLN AAAA O 1
ATOM 2442 N N . ALA A 1 384 ? -35.43900 5.67400 -3.02900 1.000 102.59367 379 ALA AAAA N 1
ATOM 2443 C CA . ALA A 1 384 ? -34.94700 4.94300 -4.19300 1.000 102.36825 379 ALA AAAA CA 1
ATOM 2444 C C . ALA A 1 384 ? -34.66600 5.88600 -5.35600 1.000 102.69335 379 ALA AAAA C 1
ATOM 2445 O O . ALA A 1 384 ? -33.61300 5.80100 -6.00300 1.000 97.00503 379 ALA AAAA O 1
ATOM 2447 N N . ARG A 1 385 ? -35.59900 6.80200 -5.63200 1.000 101.60566 380 ARG AAAA N 1
ATOM 2448 C CA . ARG A 1 385 ? -35.38100 7.76600 -6.70500 1.000 98.43611 380 ARG AAAA CA 1
ATOM 2449 C C . ARG A 1 385 ? -34.16600 8.63000 -6.41400 1.000 96.88450 380 ARG AAAA C 1
ATOM 2450 O O . ARG A 1 385 ? -33.32000 8.84800 -7.29000 1.000 108.04000 380 ARG AAAA O 1
ATOM 2458 N N . GLN A 1 386 ? -34.06100 9.12900 -5.18000 1.000 97.73663 381 GLN AAAA N 1
ATOM 2459 C CA . GLN A 1 386 ? -32.94700 10.00900 -4.85000 1.000 104.35592 381 GLN AAAA CA 1
ATOM 2460 C C . GLN A 1 386 ? -31.61100 9.29100 -4.99600 1.000 100.59250 381 GLN AAAA C 1
ATOM 2461 O O . GLN A 1 386 ? -30.64700 9.85600 -5.52900 1.000 107.86168 381 GLN AAAA O 1
ATOM 2475 N N . GLY A 1 388 ? -30.89500 6.56900 -6.86000 1.000 102.54387 383 GLY AAAA N 1
ATOM 2476 C CA . GLY A 1 388 ? -30.60600 6.34000 -8.26600 1.000 100.77189 383 GLY AAAA CA 1
ATOM 2477 C C . GLY A 1 388 ? -30.12700 7.59600 -8.96800 1.000 100.02202 383 GLY AAAA C 1
ATOM 2478 O O . GLY A 1 388 ? -29.17300 7.55800 -9.75100 1.000 99.30742 383 GLY AAAA O 1
ATOM 2479 N N . TRP A 1 389 ? -30.76500 8.72900 -8.67600 1.000 103.46366 384 TRP AAAA N 1
ATOM 2480 C CA . TRP A 1 389 ? -30.36800 9.99300 -9.28500 1.000 102.40641 384 TRP AAAA CA 1
ATOM 2481 C C . TRP A 1 389 ? -28.94100 10.36600 -8.89900 1.000 104.37635 384 TRP AAAA C 1
ATOM 2482 O O . TRP A 1 389 ? -28.11400 10.69500 -9.76300 1.000 114.65667 384 TRP AAAA O 1
ATOM 2493 N N . TYR A 1 390 ? -28.63000 10.31300 -7.60000 1.000 110.98301 385 TYR AAAA N 1
ATOM 2494 C CA . TYR A 1 390 ? -27.29400 10.68800 -7.14900 1.000 113.08626 385 TYR AAAA CA 1
ATOM 2495 C C . TYR A 1 390 ? -26.24500 9.72500 -7.68800 1.000 112.53847 385 TYR AAAA C 1
ATOM 2496 O O . TYR A 1 390 ? -25.14200 10.14300 -8.05400 1.000 114.82082 385 TYR AAAA O 1
ATOM 2505 N N . ALA A 1 391 ? -26.57100 8.43000 -7.74800 1.000 113.91024 386 ALA AAAA N 1
ATOM 2506 C CA . ALA A 1 391 ? -25.63500 7.45500 -8.29600 1.000 102.50314 386 ALA AAAA CA 1
ATOM 2507 C C . ALA A 1 391 ? -25.35200 7.72400 -9.76600 1.000 110.60083 386 ALA AAAA C 1
ATOM 2508 O O . ALA A 1 391 ? -24.19700 7.66600 -10.20300 1.000 110.38726 386 ALA AAAA O 1
ATOM 2510 N N . ALA A 1 392 ? -26.39400 8.01000 -10.55000 1.000 115.32250 387 ALA AAAA N 1
ATOM 2511 C CA . ALA A 1 392 ? -26.18500 8.29600 -11.96500 1.000 105.22209 387 ALA AAAA CA 1
ATOM 2512 C C . ALA A 1 392 ? -25.32900 9.54100 -12.14800 1.000 108.14016 387 ALA AAAA C 1
ATOM 2513 O O . ALA A 1 392 ? -24.39400 9.55300 -12.96000 1.000 109.82398 387 ALA AAAA O 1
ATOM 2515 N N . LYS A 1 393 ? -25.62400 10.59700 -11.38500 1.000 109.52839 388 LYS AAAA N 1
ATOM 2516 C CA . LYS A 1 393 ? -24.83800 11.82000 -11.50600 1.000 113.19874 388 LYS AAAA CA 1
ATOM 2517 C C . LYS A 1 393 ? -23.39200 11.58600 -11.08100 1.000 114.61998 388 LYS AAAA C 1
ATOM 2518 O O . LYS A 1 393 ? -22.46400 12.13600 -11.68500 1.000 117.54843 388 LYS AAAA O 1
ATOM 2524 N N . CYS A 1 394 ? -23.18000 10.76000 -10.05300 1.000 119.85781 389 CYS AAAA N 1
ATOM 2525 C CA . CYS A 1 394 ? -21.82400 10.45500 -9.61100 1.000 119.41902 389 CYS AAAA CA 1
ATOM 2526 C C . CYS A 1 394 ? -21.05600 9.66500 -10.66200 1.000 114.02665 389 CYS AAAA C 1
ATOM 2527 O O . CYS A 1 394 ? -19.87300 9.92800 -10.89500 1.000 116.67986 389 CYS AAAA O 1
ATOM 2538 N N . ALA A 1 396 ? -21.60000 9.72300 -13.87400 1.000 115.25550 391 ALA AAAA N 1
ATOM 2539 C CA . ALA A 1 396 ? -21.34300 10.65300 -14.96800 1.000 117.99652 391 ALA AAAA CA 1
ATOM 2540 C C . ALA A 1 396 ? -20.18000 11.58300 -14.64500 1.000 121.87269 391 ALA AAAA C 1
ATOM 2541 O O . ALA A 1 396 ? -19.32500 11.83900 -15.50100 1.000 131.32165 391 ALA AAAA O 1
ATOM 2543 N N . ALA A 1 397 ? -20.13100 12.10100 -13.41500 1.000 122.37231 392 ALA AAAA N 1
ATOM 2544 C CA . ALA A 1 397 ? -19.04700 13.00200 -13.04100 1.000 127.14142 392 ALA AAAA CA 1
ATOM 2545 C C . ALA A 1 397 ? -17.71900 12.26700 -12.90900 1.000 127.04030 392 ALA AAAA C 1
ATOM 2546 O O . ALA A 1 397 ? -16.66000 12.85500 -13.15800 1.000 135.87621 392 ALA AAAA O 1
ATOM 2548 N N . ALA A 1 398 ? -17.75200 10.99400 -12.51000 1.000 123.76548 393 ALA AAAA N 1
ATOM 2549 C CA . ALA A 1 398 ? -16.52100 10.21900 -12.39300 1.000 124.37339 393 ALA AAAA CA 1
ATOM 2550 C C . ALA A 1 398 ? -15.94300 9.89300 -13.76200 1.000 125.63183 393 ALA AAAA C 1
ATOM 2551 O O . ALA A 1 398 ? -14.72400 9.96900 -13.96100 1.000 131.09956 393 ALA AAAA O 1
ATOM 2553 N N . SER A 1 399 ? -16.79900 9.52000 -14.71800 1.000 125.94538 394 SER AAAA N 1
ATOM 2554 C CA . SER A 1 399 ? -16.31700 9.25700 -16.07000 1.000 126.16683 394 SER AAAA CA 1
ATOM 2555 C C . SER A 1 399 ? -15.73300 10.51600 -16.70100 1.000 129.65430 394 SER AAAA C 1
ATOM 2556 O O . SER A 1 399 ? -14.73000 10.45200 -17.42100 1.000 132.28759 394 SER AAAA O 1
ATOM 2559 N N . SER A 1 400 ? -16.34800 11.67000 -16.44200 1.000 130.88191 395 SER AAAA N 1
ATOM 2560 C CA . SER A 1 400 ? -15.85900 12.93700 -16.96800 1.000 139.71785 395 SER AAAA CA 1
ATOM 2561 C C . SER A 1 400 ? -14.73800 13.53600 -16.12900 1.000 147.55518 395 SER AAAA C 1
ATOM 2562 O O . SER A 1 400 ? -14.15000 14.54200 -16.54200 1.000 152.80529 395 SER AAAA O 1
ATOM 2565 N N . GLY A 1 401 ? -14.42700 12.94900 -14.97600 1.000 143.77245 396 GLY AAAA N 1
ATOM 2566 C CA . GLY A 1 401 ? -13.37700 13.47700 -14.12100 1.000 143.41804 396 GLY AAAA CA 1
ATOM 2567 C C . GLY A 1 401 ? -13.66200 14.85400 -13.56800 1.000 161.61275 396 GLY AAAA C 1
ATOM 2568 O O . GLY A 1 401 ? -12.73000 15.64400 -13.37600 1.000 167.30912 396 GLY AAAA O 1
ATOM 2569 N N . ASP A 1 402 ? -14.93000 15.16700 -13.30200 1.000 196.97759 397 ASP AAAA N 1
ATOM 2570 C CA . ASP A 1 402 ? -15.29200 16.46000 -12.73600 1.000 202.56084 397 ASP AAAA CA 1
ATOM 2571 C C . ASP A 1 402 ? -15.07900 16.52600 -11.23100 1.000 203.50728 397 ASP AAAA C 1
ATOM 2572 O O . ASP A 1 402 ? -15.10500 17.62700 -10.66900 1.000 209.74362 397 ASP AAAA O 1
ATOM 2577 N N . SER A 1 403 ? -14.87300 15.38500 -10.57600 1.000 173.01263 398 SER AAAA N 1
ATOM 2578 C CA . SER A 1 403 ? -14.57400 15.31400 -9.14700 1.000 161.71334 398 SER AAAA CA 1
ATOM 2579 C C . SER A 1 403 ? -15.64500 16.02700 -8.32100 1.000 157.04039 398 SER AAAA C 1
ATOM 2580 O O . SER A 1 403 ? -15.38300 17.00000 -7.61200 1.000 153.78559 398 SER AAAA O 1
ATOM 2583 N N . ILE A 1 404 ? -16.87300 15.52500 -8.43500 1.000 159.02203 399 ILE AAAA N 1
ATOM 2584 C CA . ILE A 1 404 ? -17.96600 16.04900 -7.62800 1.000 164.62572 399 ILE AAAA CA 1
ATOM 2585 C C . ILE A 1 404 ? -17.67500 15.81900 -6.15100 1.000 157.68273 399 ILE AAAA C 1
ATOM 2586 O O . ILE A 1 404 ? -17.41800 14.69000 -5.72300 1.000 144.58387 399 ILE AAAA O 1
ATOM 2591 N N . ASP A 1 405 ? -17.66100 16.90100 -5.36200 1.000 175.84561 400 ASP AAAA N 1
ATOM 2592 C CA . ASP A 1 405 ? -17.29000 16.77800 -3.92400 1.000 177.09162 400 ASP AAAA CA 1
ATOM 2593 C C . ASP A 1 405 ? -18.49000 17.09500 -3.02400 1.000 175.33125 400 ASP AAAA C 1
ATOM 2594 O O . ASP A 1 405 ? -18.25800 17.55900 -1.88900 1.000 171.11625 400 ASP AAAA O 1
ATOM 2607 N N . ASP A 1 407 ? -20.83400 16.67700 -0.28500 1.000 172.10782 402 ASP AAAA N 1
ATOM 2608 C CA . ASP A 1 407 ? -20.96600 15.91900 0.95100 1.000 168.58247 402 ASP AAAA CA 1
ATOM 2609 C C . ASP A 1 407 ? -22.26100 16.22300 1.69200 1.000 168.35592 402 ASP AAAA C 1
ATOM 2610 O O . ASP A 1 407 ? -22.49900 15.64800 2.75900 1.000 167.88434 402 ASP AAAA O 1
ATOM 2615 N N . PHE A 1 408 ? -23.09800 17.11300 1.15900 1.000 166.80531 403 PHE AAAA N 1
ATOM 2616 C CA . PHE A 1 408 ? -24.37200 17.47500 1.76700 1.000 162.19509 403 PHE AAAA CA 1
ATOM 2617 C C . PHE A 1 408 ? -25.49400 16.50400 1.42700 1.000 156.09727 403 PHE AAAA C 1
ATOM 2618 O O . PHE A 1 408 ? -26.61600 16.70200 1.90600 1.000 154.44894 403 PHE AAAA O 1
ATOM 2626 N N . SER A 1 409 ? -25.21000 15.46400 0.63700 1.000 158.70118 404 SER AAAA N 1
ATOM 2627 C CA . SER A 1 409 ? -26.21000 14.78700 -0.18800 1.000 144.45433 404 SER AAAA CA 1
ATOM 2628 C C . SER A 1 409 ? -27.55200 14.56500 0.50600 1.000 137.06874 404 SER AAAA C 1
ATOM 2629 O O . SER A 1 409 ? -28.57900 15.09800 0.07300 1.000 132.79711 404 SER AAAA O 1
ATOM 2632 N N . PHE A 1 410 ? -27.56600 13.78800 1.58400 1.000 134.99887 405 PHE AAAA N 1
ATOM 2633 C CA . PHE A 1 410 ? -28.79400 13.49100 2.31200 1.000 121.25921 405 PHE AAAA CA 1
ATOM 2634 C C . PHE A 1 410 ? -28.75300 14.19100 3.66400 1.000 119.21576 405 PHE AAAA C 1
ATOM 2635 O O . PHE A 1 410 ? -27.90400 13.87800 4.50500 1.000 126.07143 405 PHE AAAA O 1
ATOM 2643 N N . GLU A 1 411 ? -29.67600 15.13200 3.87200 1.000 114.75186 406 GLU AAAA N 1
ATOM 2644 C CA . GLU A 1 411 ? -29.67700 15.97900 5.06000 1.000 117.19511 406 GLU AAAA CA 1
ATOM 2645 C C . GLU A 1 411 ? -30.67000 15.50000 6.11300 1.000 115.81997 406 GLU AAAA C 1
ATOM 2646 O O . GLU A 1 411 ? -30.28500 15.18900 7.24400 1.000 116.25022 406 GLU AAAA O 1
ATOM 2652 N N . LEU A 1 412 ? -31.94900 15.42700 5.75400 1.000 116.68082 407 LEU AAAA N 1
ATOM 2653 C CA . LEU A 1 412 ? -33.02100 15.17400 6.70600 1.000 113.62164 407 LEU AAAA CA 1
ATOM 2654 C C . LEU A 1 412 ? -33.95500 14.10900 6.15300 1.000 110.52870 407 L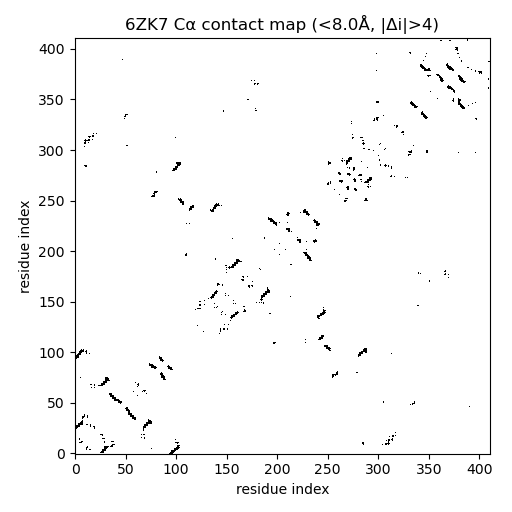EU AAAA C 1
ATOM 2655 O O . LEU A 1 412 ? -34.36300 14.18200 4.99000 1.000 121.18751 407 LEU AAAA O 1
ATOM 2660 N N . PHE A 1 413 ? -34.29000 13.12600 6.98500 1.000 109.04645 408 PHE AAAA N 1
ATOM 2661 C CA . PHE A 1 413 ? -35.29300 12.14300 6.60500 1.000 106.51052 408 PHE AAAA CA 1
ATOM 2662 C C . PHE A 1 413 ? -36.66900 12.79200 6.55400 1.000 107.06525 408 PHE AAAA C 1
ATOM 2663 O O . PHE A 1 413 ? -37.02100 13.60800 7.41000 1.000 114.52813 408 PHE AAAA O 1
ATOM 2671 N N . ALA A 1 414 ? -37.45400 12.42100 5.54500 1.000 105.47865 409 ALA AAAA N 1
ATOM 2672 C CA . ALA A 1 414 ? -38.81700 12.92000 5.43700 1.000 105.92948 409 ALA AAAA CA 1
ATOM 2673 C C . ALA A 1 414 ? -39.64700 11.94100 4.62100 1.000 103.71505 409 ALA AAAA C 1
ATOM 2674 O O . ALA A 1 414 ? -39.14900 11.31200 3.68300 1.000 102.13529 409 ALA AAAA O 1
ATOM 2676 N N . HIS A 1 415 ? -40.91700 11.81900 4.99800 1.000 103.62062 410 HIS AAAA N 1
ATOM 2677 C CA . HIS A 1 415 ? -41.85300 10.96400 4.27900 1.000 101.88742 410 HIS AAAA CA 1
ATOM 2678 C C . HIS A 1 415 ? -43.25800 11.52700 4.42700 1.000 103.01279 410 HIS AAAA C 1
ATOM 2679 O O . HIS A 1 415 ? -43.61400 12.04700 5.48700 1.000 104.66104 410 HIS AAAA O 1
ATOM 2686 N N . VAL A 1 416 ? -44.04800 11.42700 3.35800 1.000 103.57949 411 VAL AAAA N 1
ATOM 2687 C CA . VAL A 1 416 ? -45.39400 11.98900 3.30500 1.000 108.41163 411 VAL AAAA CA 1
ATOM 2688 C C . VAL A 1 416 ? -46.33800 10.95200 2.71400 1.000 106.43429 411 VAL AAAA C 1
ATOM 2689 O O . VAL A 1 416 ? -46.03100 10.34400 1.68200 1.000 110.40312 411 VAL AAAA O 1
ATOM 2693 N N . THR A 1 417 ? -47.48400 10.75200 3.36500 1.000 103.76512 412 THR AAAA N 1
ATOM 2694 C CA . THR A 1 417 ? -48.46500 9.76100 2.93600 1.000 107.87233 412 THR AAAA CA 1
ATOM 2695 C C . THR A 1 417 ? -49.83100 10.16900 3.48400 1.000 108.00766 412 THR AAAA C 1
ATOM 2696 O O . THR A 1 417 ? -49.96300 11.17600 4.18200 1.000 117.51086 412 THR AAAA O 1
ATOM 2700 N N . LYS A 1 418 ? -50.85900 9.39400 3.13800 1.000 117.02035 413 LYS AAAA N 1
ATOM 2701 C CA . LYS A 1 418 ? -52.17600 9.48900 3.76500 1.000 123.94614 413 LYS AAAA CA 1
ATOM 2702 C C . LYS A 1 418 ? -52.65200 8.06800 4.04900 1.000 122.26322 413 LYS AAAA C 1
ATOM 2703 O O . LYS A 1 418 ? -52.87700 7.29300 3.11000 1.000 118.77284 413 LYS AAAA O 1
ATOM 2709 N N . PHE A 1 419 ? -52.80200 7.72000 5.33300 1.000 133.94681 414 PHE AAAA N 1
ATOM 2710 C CA . PHE A 1 419 ? -53.12400 6.33600 5.68400 1.000 140.52810 414 PHE AAAA CA 1
ATOM 2711 C C . PHE A 1 419 ? -54.62600 6.11600 5.85800 1.000 144.45449 414 PHE AAAA C 1
ATOM 2712 O O . PHE A 1 419 ? -55.26800 5.47600 5.02000 1.000 156.26347 414 PHE AAAA O 1
ATOM 2720 N N . PHE A 1 420 ? -55.19700 6.65000 6.93600 1.000 114.02750 415 PHE AAAA N 1
ATOM 2721 C CA . PHE A 1 420 ? -56.63600 6.57200 7.19300 1.000 117.24865 415 PHE AAAA CA 1
ATOM 2722 C C . PHE A 1 420 ? -57.31300 7.91500 6.92600 1.000 128.41999 415 PHE AAAA C 1
ATOM 2723 O O . PHE A 1 420 ? -57.95700 8.50700 7.79500 1.000 142.01957 415 PHE AAAA O 1
ATOM 2731 N N . ASN A 1 421 ? -57.16000 8.38500 5.69200 1.000 124.62783 416 ASN AAAA N 1
ATOM 2732 C CA . ASN A 1 421 ? -57.61200 9.71500 5.28600 1.000 128.71688 416 ASN AAAA CA 1
ATOM 2733 C C . ASN A 1 421 ? -56.95600 10.81600 6.11500 1.000 127.23383 416 ASN AAAA C 1
ATOM 2734 O O . ASN A 1 421 ? -57.48700 11.92600 6.20300 1.000 130.89185 416 ASN AAAA O 1
ATOM 2739 N N . TYR A 1 422 ? -55.81800 10.52300 6.74200 1.000 125.32208 417 TYR AAAA N 1
ATOM 2740 C CA . TYR A 1 422 ? -55.07600 11.48800 7.54300 1.000 126.72776 417 TYR AAAA CA 1
ATOM 2741 C C . TYR A 1 422 ? -53.76900 11.81800 6.83800 1.000 127.27441 417 TYR AAAA C 1
ATOM 2742 O O . TYR A 1 422 ? -53.03800 10.91100 6.42700 1.000 116.64661 417 TYR AAAA O 1
ATOM 2751 N N . LYS A 1 423 ? -53.47300 13.10700 6.70300 1.000 122.09897 418 LYS AAAA N 1
ATOM 2752 C CA . LYS A 1 423 ? -52.17300 13.52300 6.19300 1.000 117.88347 418 LYS AAAA CA 1
ATOM 2753 C C . LYS A 1 423 ? -51.09600 13.14900 7.20500 1.000 115.39092 418 LYS AAAA C 1
ATOM 2754 O O . LYS A 1 423 ? -51.14800 13.58100 8.36200 1.000 122.85770 418 LYS AAAA O 1
ATOM 2760 N N . VAL A 1 424 ? -50.12100 12.34900 6.78000 1.000 112.31623 419 VAL AAAA N 1
ATOM 2761 C CA . VAL A 1 424 ? -49.07000 11.84200 7.65100 1.000 109.98180 419 VAL AAAA CA 1
ATOM 2762 C C . VAL A 1 424 ? -47.73200 12.34000 7.12800 1.000 110.21478 419 VAL AAAA C 1
ATOM 2763 O O . VAL A 1 424 ? -47.40000 12.13000 5.95300 1.000 111.17837 419 VAL AAAA O 1
ATOM 2767 N N . VAL A 1 425 ? -46.96800 12.99100 8.00200 1.000 113.64363 420 VAL AAAA N 1
ATOM 2768 C CA . VAL A 1 425 ? -45.64300 13.50800 7.68500 1.000 110.08909 420 VAL AAAA CA 1
ATOM 2769 C C . VAL A 1 425 ? -44.67700 13.04600 8.76700 1.000 114.33220 420 VAL AAAA C 1
ATOM 2770 O O . VAL A 1 425 ? -44.91600 13.27300 9.95800 1.000 107.63332 420 VAL AAAA O 1
ATOM 2774 N N . LEU A 1 426 ? -43.59100 12.40100 8.35700 1.000 107.62855 421 LEU AAAA N 1
ATOM 2775 C CA . LEU A 1 426 ? -42.55700 11.93400 9.26900 1.000 106.24065 421 LEU AAAA CA 1
ATOM 2776 C C . LEU A 1 426 ? -41.26000 12.65700 8.94500 1.000 107.50784 421 LEU AAAA C 1
ATOM 2777 O O . LEU A 1 426 ? -40.85000 12.70000 7.78000 1.000 108.63958 421 LEU AAAA O 1
ATOM 2782 N N . LEU A 1 427 ? -40.61800 13.22200 9.97000 1.000 107.91301 422 LEU AAAA N 1
ATOM 2783 C CA . LEU A 1 427 ? -39.36900 13.95000 9.79600 1.000 109.21632 422 LEU AAAA CA 1
ATOM 2784 C C . LEU A 1 427 ? -38.31300 13.40500 10.74400 1.000 108.34134 422 LEU AAAA C 1
ATOM 2785 O O . LEU A 1 427 ? -38.59400 13.16200 11.92000 1.000 107.30524 422 LEU AAAA O 1
ATOM 2790 N N . GLY A 1 428 ? -37.09900 13.22700 10.22200 1.000 109.07365 423 GLY AAAA N 1
ATOM 2791 C CA . GLY A 1 428 ? -35.94900 12.89700 11.05100 1.000 108.96713 423 GLY AAAA CA 1
ATOM 2792 C C . GLY A 1 428 ? -36.12300 11.59400 11.80200 1.000 106.69497 423 GLY AAAA C 1
ATOM 2793 O O . GLY A 1 428 ? -36.72400 10.63300 11.30900 1.000 108.84131 423 GLY AAAA O 1
ATOM 2794 N N . LYS A 1 429 ? -35.58700 11.55700 13.02300 1.000 106.68957 424 LYS AAAA N 1
ATOM 2795 C CA . LYS A 1 429 ? -35.75700 10.41100 13.91500 1.000 105.07154 424 LYS AAAA CA 1
ATOM 2796 C C . LYS A 1 429 ? -37.16800 10.45700 14.50300 1.000 106.26415 424 LYS AAAA C 1
ATOM 2797 O O . LYS A 1 429 ? -37.38500 10.71800 15.68900 1.000 108.48350 424 LYS AAAA O 1
ATOM 2803 N N . TYR A 1 430 ? -38.14700 10.19400 13.63200 1.000 105.10764 425 TYR AAAA N 1
ATOM 2804 C CA . TYR A 1 430 ? -39.54600 10.36800 14.00300 1.000 103.38768 425 TYR AAAA CA 1
ATOM 2805 C C . TYR A 1 430 ? -39.98400 9.41400 15.10800 1.000 106.06772 425 TYR AAAA C 1
ATOM 2806 O O . TYR A 1 430 ? -40.95500 9.70800 15.81400 1.000 111.04584 425 TYR AAAA O 1
ATOM 2815 N N . ASN A 1 431 ? -39.29800 8.28300 15.27400 1.000 113.43542 426 ASN AAAA N 1
ATOM 2816 C CA . ASN A 1 431 ? -39.56000 7.36400 16.37600 1.000 112.18325 426 ASN AAAA CA 1
ATOM 2817 C C . ASN A 1 431 ? -38.35200 7.24900 17.29700 1.000 103.14441 426 ASN AAAA C 1
ATOM 2818 O O . ASN A 1 431 ? -38.15300 6.21800 17.94400 1.000 108.54020 426 ASN AAAA O 1
ATOM 2823 N N . ALA A 1 432 ? -37.54300 8.30900 17.36400 1.000 101.59617 427 ALA AAAA N 1
ATOM 2824 C CA . ALA A 1 432 ? -36.33400 8.33400 18.18800 1.000 103.72109 427 ALA AAAA CA 1
ATOM 2825 C C . ALA A 1 432 ? -35.42400 7.14700 17.87600 1.000 108.37706 427 ALA AAAA C 1
ATOM 2826 O O . ALA A 1 432 ? -34.85600 6.52200 18.77200 1.000 114.10267 427 ALA AAAA O 1
ATOM 2828 N N . GLN A 1 433 ? -35.29000 6.83300 16.58800 1.000 110.80534 428 GLN AAAA N 1
ATOM 2829 C CA . GLN A 1 433 ? -34.47000 5.70300 16.17200 1.000 107.72654 428 GLN AAAA CA 1
ATOM 2830 C C . GLN A 1 433 ? -33.00900 5.94400 16.53100 1.000 116.51600 428 GLN AAAA C 1
ATOM 2831 O O . GLN A 1 433 ? -32.42600 6.97300 16.17600 1.000 119.98928 428 GLN AAAA O 1
ATOM 2837 N N . GLY A 1 434 ? -32.41900 4.99400 17.25300 1.000 128.93824 429 GLY AAAA N 1
ATOM 2838 C CA . GLY A 1 434 ? -31.00700 5.03000 17.62800 1.000 135.94761 429 GLY AAAA CA 1
ATOM 2839 C C . GLY A 1 434 ? -30.69800 5.82300 18.87700 1.000 132.93645 429 GLY AAAA C 1
ATOM 2840 O O . GLY A 1 434 ? -29.90600 5.38600 19.71700 1.000 137.86290 429 GLY AAAA O 1
ATOM 2841 N N . LEU A 1 435 ? -31.32600 6.98700 19.02400 1.000 133.55819 430 LEU AAAA N 1
ATOM 2842 C CA . LEU A 1 435 ? -31.07800 7.88600 20.15100 1.000 131.83085 430 LEU AAAA CA 1
ATOM 2843 C C . LEU A 1 435 ? -31.79900 7.35900 21.39600 1.000 136.71086 430 LEU AAAA C 1
ATOM 2844 O O . LEU A 1 435 ? -32.76000 7.94600 21.89400 1.000 148.34266 430 LEU AAAA O 1
ATOM 2849 N N . GLY A 1 436 ? -31.32500 6.22500 21.90600 1.000 132.88999 431 GLY AAAA N 1
ATOM 2850 C CA . GLY A 1 436 ? -32.06100 5.53600 22.97300 1.000 135.53904 431 GLY AAAA CA 1
ATOM 2851 C C . GLY A 1 436 ? -31.89600 6.13800 24.36000 1.000 147.04330 431 GLY AAAA C 1
ATOM 2852 O O . GLY A 1 436 ? -30.82400 6.62400 24.73800 1.000 159.56077 431 GLY AAAA O 1
ATOM 2853 N N . SER A 1 437 ? -33.02300 6.19600 25.09500 1.000 149.34271 432 SER AAAA N 1
ATOM 2854 C CA . SER A 1 437 ? -33.09800 6.50300 26.53800 1.000 152.27003 432 SER AAAA CA 1
ATOM 2855 C C . SER A 1 437 ? -32.74600 7.94400 26.92800 1.000 148.66040 432 SER AAAA C 1
ATOM 2856 O O . SER A 1 437 ? -33.20000 8.45700 27.97200 1.000 159.10905 432 SER AAAA O 1
ATOM 2859 N N . ASP A 1 438 ? -31.99200 8.61300 26.05400 1.000 171.18519 433 ASP AAAA N 1
ATOM 2860 C CA . ASP A 1 438 ? -31.50400 9.96900 26.30700 1.000 171.33538 433 ASP AAAA CA 1
ATOM 2861 C C . ASP A 1 438 ? -32.11400 10.92200 25.28000 1.000 165.69613 433 ASP AAAA C 1
ATOM 2862 O O . ASP A 1 438 ? -31.44300 11.51100 24.42500 1.000 167.71103 433 ASP AAAA O 1
ATOM 2867 N N . HIS A 1 439 ? -33.43000 11.05500 25.39800 1.000 150.94702 434 HIS AAAA N 1
ATOM 2868 C CA . HIS A 1 439 ? -34.24000 11.81300 24.46200 1.000 135.14673 434 HIS AAAA CA 1
ATOM 2869 C C . HIS A 1 439 ? -35.50000 12.27900 25.17600 1.000 130.02009 434 HIS AAAA C 1
ATOM 2870 O O . HIS A 1 439 ? -36.09400 11.53400 25.95500 1.000 129.07376 434 HIS AAAA O 1
ATOM 2877 N N . GLU A 1 440 ? -35.88100 13.52300 24.91600 1.000 120.56462 435 GLU AAAA N 1
ATOM 2878 C CA . GLU A 1 440 ? -37.09600 14.10900 25.45400 1.000 121.22372 435 GLU AAAA CA 1
ATOM 2879 C C . GLU A 1 440 ? -38.20300 13.94900 24.42100 1.000 118.64132 435 GLU AAAA C 1
ATOM 2880 O O . GLU A 1 440 ? -37.95000 13.99500 23.21400 1.000 117.61160 435 GLU AAAA O 1
ATOM 2886 N N . LEU A 1 441 ? -39.42900 13.73500 24.89300 1.000 121.25041 436 LEU AAAA N 1
ATOM 2887 C CA . LEU A 1 441 ? -40.55300 13.49500 23.99800 1.000 110.82901 436 LEU AAAA CA 1
ATOM 2888 C C . LEU A 1 441 ? -41.71500 14.38500 24.40400 1.000 112.09413 436 LEU AAAA C 1
ATOM 2889 O O . LEU A 1 441 ? -42.10400 14.40100 25.57500 1.000 124.29303 436 LEU AAAA O 1
ATOM 2902 N N . LEU A 1 443 ? -45.79700 15.75800 23.19900 1.000 127.00501 438 LEU AAAA N 1
ATOM 2903 C CA . LEU A 1 443 ? -46.93200 15.22000 22.46300 1.000 118.88759 438 LEU AAAA CA 1
ATOM 2904 C C . LEU A 1 443 ? -48.15900 16.08700 22.69200 1.000 114.32332 438 LEU AAAA C 1
ATOM 2905 O O . LEU A 1 443 ? -48.45000 16.47200 23.82800 1.000 117.57949 438 LEU AAAA O 1
ATOM 2910 N N . ARG A 1 444 ? -48.86500 16.39500 21.60700 1.000 112.78684 439 ARG AAAA N 1
ATOM 2911 C CA . ARG A 1 444 ? -50.18800 16.99600 21.66000 1.000 114.34428 439 ARG AAAA CA 1
ATOM 2912 C C . ARG A 1 444 ? -51.11900 16.16400 20.79200 1.000 115.87487 439 ARG AAAA C 1
ATOM 2913 O O . ARG A 1 444 ? -50.70600 15.63000 19.75800 1.000 115.18086 439 ARG AAAA O 1
ATOM 2921 N N . CYS A 1 445 ? -52.36900 16.03000 21.22300 1.000 125.46436 440 CYS AAAA N 1
ATOM 2922 C CA . CYS A 1 445 ? -53.29900 15.17800 20.50200 1.000 121.09333 440 CYS AAAA CA 1
ATOM 2923 C C . CYS A 1 445 ? -54.71400 15.71800 20.63800 1.000 126.55674 440 CYS AAAA C 1
ATOM 2924 O O . CYS A 1 445 ? -55.06400 16.35200 21.63700 1.000 126.10097 440 CYS AAAA O 1
ATOM 2927 N N . THR A 1 446 ? -55.51900 15.45500 19.61200 1.000 122.90527 441 THR AAAA N 1
ATOM 2928 C CA . THR A 1 446 ? -56.95200 15.73200 19.63100 1.000 121.31363 441 THR AAAA CA 1
ATOM 2929 C C . THR A 1 446 ? -57.62000 14.58000 18.89600 1.000 121.64436 441 THR AAAA C 1
ATOM 2930 O O . THR A 1 446 ? -57.43700 14.43400 17.68300 1.000 135.23318 441 THR AAAA O 1
ATOM 2934 N N . LYS A 1 447 ? -58.37500 13.76200 19.62900 1.000 117.62415 442 LYS AAAA N 1
ATOM 2935 C CA . LYS A 1 447 ? -58.87400 12.50600 19.08100 1.000 118.24878 442 LYS AAAA CA 1
ATOM 2936 C C . LYS A 1 447 ? -59.72100 12.74300 17.84000 1.000 123.59991 442 LYS AAAA C 1
ATOM 2937 O O . LYS A 1 447 ? -60.67000 13.53300 17.85500 1.000 132.15088 442 LYS AAAA O 1
ATOM 2943 N N . GLY A 1 448 ? -59.36700 12.04900 16.76000 1.000 117.38139 443 GLY AAAA N 1
ATOM 2944 C CA . GLY A 1 448 ? -60.01100 12.22100 15.48000 1.000 121.64308 443 GLY AAAA CA 1
ATOM 2945 C C . GLY A 1 448 ? -59.55800 13.43000 14.69600 1.000 127.83088 443 GLY AAAA C 1
ATOM 2946 O O . GLY A 1 448 ? -59.96100 13.57800 13.53500 1.000 129.12752 443 GLY AAAA O 1
ATOM 2947 N N . ARG A 1 449 ? -58.73800 14.30400 15.28200 1.000 133.90069 444 ARG AAAA N 1
ATOM 2948 C CA . ARG A 1 449 ? -58.33400 15.54100 14.62200 1.000 135.51030 444 ARG AAAA CA 1
ATOM 2949 C C . ARG A 1 449 ? -56.83500 15.61500 14.36100 1.000 133.88979 444 ARG AAAA C 1
ATOM 2950 O O . ARG A 1 449 ? -56.42800 15.76300 13.20400 1.000 134.96851 444 ARG AAAA O 1
ATOM 2958 N N . GLU A 1 450 ? -55.99600 15.50800 15.39200 1.000 145.80742 445 GLU AAAA N 1
ATOM 2959 C CA . GLU A 1 450 ? -54.58700 15.85000 15.23900 1.000 139.47965 445 GLU AAAA CA 1
ATOM 2960 C C . GLU A 1 450 ? -53.71300 14.97500 16.12500 1.000 137.66048 445 GLU AAAA C 1
ATOM 2961 O O . GLU A 1 450 ? -54.10800 14.58400 17.22700 1.000 139.44931 445 GLU AAAA O 1
ATOM 2967 N N . TYR A 1 451 ? -52.50500 14.70600 15.63300 1.000 119.23003 446 TYR AAAA N 1
ATOM 2968 C CA . TYR A 1 451 ? -51.46000 14.01800 16.38300 1.000 112.08432 446 TYR AAAA CA 1
ATOM 2969 C C . TYR A 1 451 ? -50.15000 14.73600 16.09700 1.000 110.75986 446 TYR AAAA C 1
ATOM 2970 O O . TYR A 1 451 ? -49.72300 14.79400 14.94000 1.000 119.27734 446 TYR AAAA O 1
ATOM 2979 N N . ILE A 1 452 ? -49.51400 15.28400 17.13100 1.000 112.32971 447 ILE AAAA N 1
ATOM 2980 C CA . ILE A 1 452 ? -48.26100 16.02000 16.98600 1.000 110.25052 447 ILE AAAA CA 1
ATOM 2981 C C . ILE A 1 452 ? -47.28800 15.45000 18.01100 1.000 110.73014 447 ILE AAAA C 1
ATOM 2982 O O . ILE A 1 452 ? -47.36000 15.78400 19.19900 1.000 115.59020 447 ILE AAAA O 1
ATOM 2987 N N . LYS A 1 453 ? -46.38800 14.58300 17.56000 1.000 109.15459 448 LYS AAAA N 1
ATOM 2988 C CA . LYS A 1 453 ? -45.33000 14.03400 18.39500 1.000 110.77210 448 LYS AAAA CA 1
ATOM 2989 C C . LYS A 1 453 ? -44.00600 14.69300 18.02600 1.000 107.71837 448 LYS AAAA C 1
ATOM 2990 O O . LYS A 1 453 ? -43.71500 14.89600 16.84400 1.000 107.78149 448 LYS AAAA O 1
ATOM 2996 N N . VAL A 1 454 ? -43.21000 15.03500 19.03800 1.000 113.89758 449 VAL AAAA N 1
ATOM 2997 C CA . VAL A 1 454 ? -41.95700 15.75400 18.84300 1.000 113.25995 449 VAL AAAA CA 1
ATOM 2998 C C . VAL A 1 454 ? -40.85700 15.06500 19.64100 1.000 115.11725 449 VAL AAAA C 1
ATOM 2999 O O . VAL A 1 454 ? -41.00900 14.83700 20.84600 1.000 115.31326 449 VAL AAAA O 1
ATOM 3003 N N . VAL A 1 455 ? -39.74900 14.75100 18.97200 1.000 116.80564 450 VAL AAAA N 1
ATOM 3004 C CA . VAL A 1 455 ? -38.58400 14.12100 19.58600 1.000 115.82073 450 VAL AAAA CA 1
ATOM 3005 C C . VAL A 1 455 ? -37.47200 15.16100 19.67100 1.000 114.54869 450 VAL AAAA C 1
ATOM 3006 O O . VAL A 1 455 ? -37.16900 15.83400 18.67900 1.000 124.49715 450 VAL AAAA O 1
ATOM 3018 N N . GLN A 1 457 ? -33.47500 16.37900 21.72500 1.000 119.57063 452 GLN AAAA N 1
ATOM 3019 C CA . GLN A 1 457 ? -32.27700 15.96100 22.43500 1.000 121.04983 452 GLN AAAA CA 1
ATOM 3020 C C . GLN A 1 457 ? -31.34600 17.15700 22.47700 1.000 126.27127 452 GLN AAAA C 1
ATOM 3021 O O . GLN A 1 457 ? -31.13200 17.80600 21.45100 1.000 130.80379 452 GLN AAAA O 1
ATOM 3027 N N . ASN A 1 458 ? -30.81000 17.44100 23.66300 1.000 128.35272 453 ASN AAAA N 1
ATOM 3028 C CA . ASN A 1 458 ? -29.90800 18.56600 23.87900 1.000 131.62489 453 ASN AAAA CA 1
ATOM 3029 C C . ASN A 1 458 ? -30.51800 19.88300 23.39600 1.000 132.94516 453 ASN AAAA C 1
ATOM 3030 O O . ASN A 1 458 ? -29.83100 20.73200 22.82800 1.000 135.48492 453 ASN AAAA O 1
ATOM 3035 N N . GLY A 1 459 ? -31.82300 20.06000 23.62800 1.000 131.48608 454 GLY AAAA N 1
ATOM 3036 C CA . GLY A 1 459 ? -32.53500 21.22700 23.15900 1.000 132.56447 454 GLY AAAA CA 1
ATOM 3037 C C . GLY A 1 459 ? -32.80100 21.27800 21.67200 1.000 142.00453 454 GLY AAAA C 1
ATOM 3038 O O . GLY A 1 459 ? -33.61400 22.10200 21.24000 1.000 141.73144 454 GLY AAAA O 1
ATOM 3039 N N . ARG A 1 460 ? -32.15800 20.43300 20.87300 1.000 140.01501 455 ARG AAAA N 1
ATOM 3040 C CA . ARG A 1 460 ? -32.32200 20.44000 19.42700 1.000 132.89972 455 ARG AAAA CA 1
ATOM 3041 C C . ARG A 1 460 ? -33.32100 19.37000 19.00500 1.000 131.64486 455 ARG AAAA C 1
ATOM 3042 O O . ARG A 1 460 ? -33.33300 18.26300 19.55300 1.000 121.81109 455 ARG AAAA O 1
ATOM 3066 N N . GLY A 1 463 ? -36.67000 14.85400 15.42800 1.000 110.57919 458 GLY AAAA N 1
ATOM 3067 C CA . GLY A 1 463 ? -37.67100 14.18500 14.61900 1.000 114.50559 458 GLY AAAA CA 1
ATOM 3068 C C . GLY A 1 463 ? -39.06600 14.54500 15.07100 1.000 113.66206 458 GLY AAAA C 1
ATOM 3069 O O . GLY A 1 463 ? -39.27800 15.10200 16.15300 1.000 109.31577 458 GLY AAAA O 1
ATOM 3070 N N . ALA A 1 464 ? -40.02700 14.20900 14.21200 1.000 112.43104 459 ALA AAAA N 1
ATOM 3071 C CA . ALA A 1 464 ? -41.42300 14.52500 14.48200 1.000 107.56670 459 ALA AAAA CA 1
ATOM 3072 C C . ALA A 1 464 ? -42.34600 13.64700 13.65000 1.000 106.26672 459 ALA AAAA C 1
ATOM 3073 O O . ALA A 1 464 ? -41.98300 13.17500 12.56800 1.000 113.23919 459 ALA AAAA O 1
ATOM 3075 N N . VAL A 1 465 ? -43.55600 13.45900 14.17500 1.000 106.14614 460 VAL AAAA N 1
ATOM 3076 C CA . VAL A 1 465 ? -44.65300 12.79100 13.48500 1.000 112.32456 460 VAL AAAA CA 1
ATOM 3077 C C . VAL A 1 465 ? -45.84500 13.73700 13.49700 1.000 110.95506 460 VAL AAAA C 1
ATOM 3078 O O . VAL A 1 465 ? -46.28100 14.17500 14.56800 1.000 107.07643 460 VAL AAAA O 1
ATOM 3082 N N . LEU A 1 466 ? -46.37500 14.04600 12.31600 1.000 108.43568 461 LEU AAAA N 1
ATOM 3083 C CA . LEU A 1 466 ? -47.50700 14.95400 12.16200 1.000 109.35144 461 LEU AAAA CA 1
ATOM 3084 C C . LEU A 1 466 ? -48.60600 14.19500 11.42900 1.000 109.27734 461 LEU AAAA C 1
ATOM 3085 O O . LEU A 1 466 ? -48.53500 14.01300 10.21000 1.000 109.81658 461 LEU AAAA O 1
ATOM 3090 N N . ILE A 1 467 ? -49.61200 13.74100 12.16800 1.000 108.92571 462 ILE AAAA N 1
ATOM 3091 C CA . ILE A 1 467 ? -50.75100 13.03500 11.60000 1.000 109.27279 462 ILE AAAA CA 1
ATOM 3092 C C . ILE A 1 467 ? -51.95900 13.95700 11.65600 1.000 111.35704 462 ILE AAAA C 1
ATOM 3093 O O . ILE A 1 467 ? -52.21200 14.60400 12.67900 1.000 117.35357 462 ILE AAAA O 1
ATOM 3098 N N . GLY A 1 468 ? -52.70100 14.01600 10.55700 1.000 116.93217 463 GLY AAAA N 1
ATOM 3099 C CA . GLY A 1 468 ? -53.76600 14.98200 10.41100 1.000 128.68509 463 GLY AAAA CA 1
ATOM 3100 C C . GLY A 1 468 ? -53.24800 16.29700 9.86300 1.000 132.03901 463 GLY AAAA C 1
ATOM 3101 O O . GLY A 1 468 ? -52.04500 16.55100 9.78200 1.000 131.59949 463 GLY AAAA O 1
ATOM 3102 N N . GLU A 1 469 ? -54.18800 17.15900 9.47700 1.000 134.00395 464 GLU AAAA N 1
ATOM 3103 C CA . GLU A 1 469 ? -53.83700 18.42300 8.83400 1.000 138.70632 464 GLU AAAA CA 1
ATOM 3104 C C . GLU A 1 469 ? -53.37200 19.41700 9.89300 1.000 133.02741 464 GLU AAAA C 1
ATOM 3105 O O . GLU A 1 469 ? -54.12700 20.25400 10.39400 1.000 131.93132 464 GLU AAAA O 1
ATOM 3111 N N . THR A 1 470 ? -52.09300 19.31100 10.24100 1.000 135.96488 465 THR AAAA N 1
ATOM 3112 C CA . THR A 1 470 ? -51.42400 20.33700 11.02000 1.000 136.04884 465 THR AAAA CA 1
ATOM 3113 C C . THR A 1 470 ? -50.83900 21.38100 10.07300 1.000 149.18340 465 THR AAAA C 1
ATOM 3114 O O . THR A 1 470 ? -51.02400 21.32700 8.85400 1.000 154.38437 465 THR AAAA O 1
ATOM 3118 N N . ASP A 1 471 ? -50.12100 22.35100 10.63700 1.000 145.47375 466 ASP AAAA N 1
ATOM 3119 C CA . ASP A 1 471 ? -49.36300 23.29200 9.82200 1.000 153.30231 466 ASP AAAA CA 1
ATOM 3120 C C . ASP A 1 471 ? -47.99000 23.55300 10.42500 1.000 151.11741 466 ASP AAAA C 1
ATOM 3121 O O . ASP A 1 471 ? -47.42700 24.64100 10.26000 1.000 154.18323 466 ASP AAAA O 1
ATOM 3126 N N . LEU A 1 472 ? -47.44300 22.56200 11.12200 1.000 144.58221 467 LEU AAAA N 1
ATOM 3127 C CA . LEU A 1 472 ? -46.08500 22.60700 11.63700 1.000 138.60343 467 LEU AAAA CA 1
ATOM 3128 C C . LEU A 1 472 ? -45.08400 21.97900 10.67800 1.000 132.96231 467 LEU AAAA C 1
ATOM 3129 O O . LEU A 1 472 ? -43.92600 21.78900 11.05100 1.000 132.16430 467 LEU AAAA O 1
ATOM 3134 N N . GLU A 1 473 ? -45.50900 21.64300 9.45900 1.000 129.11280 468 GLU AAAA N 1
ATOM 3135 C CA . GLU A 1 473 ? -44.65900 20.88800 8.54300 1.000 130.64058 468 GLU AAAA CA 1
ATOM 3136 C C . GLU A 1 473 ? -43.41300 21.68000 8.15500 1.000 136.82495 468 GLU AAAA C 1
ATOM 3137 O O . GLU A 1 473 ? -42.27900 21.24600 8.40200 1.000 133.80755 468 GLU AAAA O 1
ATOM 3143 N N . GLU A 1 474 ? -43.60900 22.84900 7.53900 1.000 138.91299 469 GLU AAAA N 1
ATOM 3144 C CA . GLU A 1 474 ? -42.48300 23.65300 7.06800 1.000 136.71364 469 GLU AAAA CA 1
ATOM 3145 C C . GLU A 1 474 ? -41.60500 24.10900 8.22800 1.000 135.93589 469 GLU AAAA C 1
ATOM 3146 O O . GLU A 1 474 ? -40.36900 24.02400 8.16500 1.000 137.79869 469 GLU AAAA O 1
ATOM 3152 N N . THR A 1 475 ? -42.23300 24.60500 9.29700 1.000 141.08753 470 THR AAAA N 1
ATOM 3153 C CA . THR A 1 475 ? -41.47000 25.10000 10.43600 1.000 138.32853 470 THR AAAA CA 1
ATOM 3154 C C . THR A 1 475 ? -40.66800 23.98100 11.08500 1.000 130.31388 470 THR AAAA C 1
ATOM 3155 O O . THR A 1 475 ? -39.51300 24.18200 11.46400 1.000 128.80386 470 THR AAAA O 1
ATOM 3159 N N . PHE A 1 476 ? -41.26600 22.79600 11.22200 1.000 131.06181 471 PHE AAAA N 1
ATOM 3160 C CA . PHE A 1 476 ? -40.55900 21.66500 11.81400 1.000 129.56824 471 PHE AAAA CA 1
ATOM 3161 C C . PHE A 1 476 ? -39.39700 21.21400 10.93900 1.000 129.72903 471 PHE AAAA C 1
ATOM 3162 O O . PHE A 1 476 ? -38.32800 20.86400 11.45300 1.000 125.42368 471 PHE AAAA O 1
ATOM 3170 N N . GLU A 1 477 ? -39.59300 21.19200 9.61900 1.000 127.28446 472 GLU AAAA N 1
ATOM 3171 C CA . GLU A 1 477 ? -38.48500 20.90100 8.71400 1.000 124.91871 472 GLU AAAA CA 1
ATOM 3172 C C . GLU A 1 477 ? -37.33200 21.87200 8.94400 1.000 130.79732 472 GLU AAAA C 1
ATOM 3173 O O . GLU A 1 477 ? -36.17400 21.45900 9.12600 1.000 125.74349 472 GLU AAAA O 1
ATOM 3179 N N . ASN A 1 478 ? -37.64300 23.17300 8.98100 1.000 132.90656 473 ASN AAAA N 1
ATOM 3180 C CA . ASN A 1 478 ? -36.61300 24.18200 9.21600 1.000 131.71630 473 ASN AAAA CA 1
ATOM 3181 C C . ASN A 1 478 ? -35.93400 23.98200 10.56600 1.000 132.68730 473 ASN AAAA C 1
ATOM 3182 O O . ASN A 1 478 ? -34.70800 24.09700 10.67500 1.000 135.43804 473 ASN AAAA O 1
ATOM 3187 N N . LEU A 1 479 ? -36.71600 23.69000 11.60700 1.000 132.33400 474 LEU AAAA N 1
ATOM 3188 C CA . LEU A 1 479 ? -36.16500 23.55700 12.95200 1.000 129.01344 474 LEU AAAA CA 1
ATOM 3189 C C . LEU A 1 479 ? -35.23200 22.35900 13.05700 1.000 127.10238 474 LEU AAAA C 1
ATOM 3190 O O . LEU A 1 479 ? -34.15100 22.46000 13.64900 1.000 128.52378 474 LEU AAAA O 1
ATOM 3195 N N . ILE A 1 480 ? -35.63200 21.21500 12.49700 1.000 124.16148 475 ILE AAAA N 1
ATOM 3196 C CA . ILE A 1 480 ? -34.76600 20.04100 12.53900 1.000 127.95375 475 ILE AAAA CA 1
ATOM 3197 C C . ILE A 1 480 ? -33.48400 20.30000 11.76100 1.000 135.87317 475 ILE AAAA C 1
ATOM 3198 O O . ILE A 1 480 ? -32.38900 19.93200 12.20500 1.000 132.23504 475 ILE AAAA O 1
ATOM 3203 N N . LEU A 1 481 ? -33.59200 20.93400 10.58900 1.000 136.10963 476 LEU AAAA N 1
ATOM 3204 C CA . LEU A 1 481 ? -32.38300 21.19900 9.81200 1.000 135.52593 476 LEU AAAA CA 1
ATOM 3205 C C . LEU A 1 481 ? -31.45900 22.18100 10.52700 1.000 142.72828 476 LEU AAAA C 1
ATOM 3206 O O . LEU A 1 481 ? -30.23100 22.04600 10.45700 1.000 144.24718 476 LEU AAAA O 1
ATOM 3211 N N . ASN A 1 482 ? -32.02300 23.17500 11.21600 1.000 153.42530 477 ASN AAAA N 1
ATOM 3212 C CA . ASN A 1 482 ? -31.19500 24.16000 11.90800 1.000 154.32222 477 ASN AAAA CA 1
ATOM 3213 C C . ASN A 1 482 ? -30.49800 23.55000 13.12000 1.000 148.36495 477 ASN AAAA C 1
ATOM 3214 O O . ASN A 1 482 ? -29.29100 23.74200 13.31300 1.000 150.00609 477 ASN AAAA O 1
ATOM 3219 N N . GLN A 1 483 ? -31.24100 22.81200 13.94300 1.000 147.18654 478 GLN AAAA N 1
ATOM 3220 C CA . GLN A 1 483 ? -30.72400 22.19500 15.16600 1.000 150.59501 478 GLN AAAA CA 1
ATOM 3221 C C . GLN A 1 483 ? -30.06100 23.23200 16.07400 1.000 156.50144 478 GLN AAAA C 1
ATOM 3222 O O . GLN A 1 483 ? -28.86000 23.19100 16.35000 1.000 155.47607 478 GLN AAAA O 1
ATOM 3236 N N . ASN A 1 485 ? -30.19000 25.32200 19.89800 1.000 167.41431 480 ASN AAAA N 1
ATOM 3237 C CA . ASN A 1 485 ? -30.46200 24.91400 21.27100 1.000 164.28003 480 ASN AAAA CA 1
ATOM 3238 C C . ASN A 1 485 ? -31.75400 25.54000 21.77800 1.000 160.64911 480 ASN AAAA C 1
ATOM 3239 O O . ASN A 1 485 ? -31.72400 26.49000 22.56600 1.000 161.35651 480 ASN AAAA O 1
ATOM 3244 N N . LEU A 1 486 ? -32.89400 25.00800 21.33700 1.000 161.14640 481 LEU AAAA N 1
ATOM 3245 C CA . LEU A 1 486 ? -34.19800 25.55500 21.70400 1.000 157.28485 481 LEU AAAA CA 1
ATOM 3246 C C . LEU A 1 486 ? -34.62300 25.06000 23.08900 1.000 154.06413 481 LEU AAAA C 1
ATOM 3247 O O . LEU A 1 486 ? -35.68600 24.46700 23.27400 1.000 151.56939 481 LEU AAAA O 1
ATOM 3252 N N . SER A 1 487 ? -33.76400 25.31400 24.07400 1.000 154.47808 482 SER AAAA N 1
ATOM 3253 C CA . SER A 1 487 ? -34.07400 24.97500 25.45700 1.000 158.61308 482 SER AAAA CA 1
ATOM 3254 C C . SER A 1 487 ? -35.00600 25.98500 26.11200 1.000 158.95163 482 SER AAAA C 1
ATOM 3255 O O . SER A 1 487 ? -35.43900 25.76100 27.24800 1.000 160.20468 482 SER AAAA O 1
ATOM 3258 N N . SER A 1 488 ? -35.32500 27.08300 25.42200 1.000 159.81869 483 SER AAAA N 1
ATOM 3259 C CA . SER A 1 488 ? -36.17500 28.12300 25.98900 1.000 159.52171 483 SER AAAA CA 1
ATOM 3260 C C . SER A 1 488 ? -37.65500 27.79400 25.82400 1.000 159.38929 483 SER AAAA C 1
ATOM 3261 O O . SER A 1 488 ? -38.41500 27.81500 26.79900 1.000 159.65348 483 SER AAAA O 1
ATOM 3264 N N . TYR A 1 489 ? -38.08100 27.49000 24.60000 1.000 156.65128 484 TYR AAAA N 1
ATOM 3265 C CA . TYR A 1 489 ? -39.48800 27.21500 24.34100 1.000 157.70152 484 TYR AAAA CA 1
ATOM 3266 C C . TYR A 1 489 ? -39.91800 25.92100 25.02200 1.000 158.85105 484 TYR AAAA C 1
ATOM 3267 O O . TYR A 1 489 ? -39.20300 24.91600 24.99400 1.000 162.37949 484 TYR AAAA O 1
ATOM 3276 N N . GLY A 1 490 ? -41.09700 25.95100 25.64000 1.000 158.25401 485 GLY AAAA N 1
ATOM 3277 C CA . GLY A 1 490 ? -41.65500 24.76700 26.26000 1.000 164.38986 485 GLY AAAA CA 1
ATOM 3278 C C . GLY A 1 490 ? -42.68100 24.08900 25.37700 1.000 174.43308 485 GLY AAAA C 1
ATOM 3279 O O . GLY A 1 490 ? -42.33800 23.54300 24.32400 1.000 166.35877 485 GLY AAAA O 1
ATOM 3280 N N . GLU A 1 491 ? -43.94800 24.12100 25.79100 1.000 198.51921 486 GLU AAAA N 1
ATOM 3281 C CA . GLU A 1 491 ? -45.02100 23.58000 24.96500 1.000 198.33630 486 GLU AAAA CA 1
ATOM 3282 C C . GLU A 1 491 ? -45.39600 24.49700 23.81000 1.000 193.44998 486 GLU AAAA C 1
ATOM 3283 O O . GLU A 1 491 ? -46.35300 24.19400 23.09000 1.000 189.03086 486 GLU AAAA O 1
ATOM 3289 N N . ASP A 1 492 ? -44.67400 25.60500 23.62300 1.000 170.94379 487 ASP AAAA N 1
ATOM 3290 C CA . ASP A 1 492 ? -44.93700 26.48900 22.49300 1.000 162.17681 487 ASP AAAA CA 1
ATOM 3291 C C . ASP A 1 492 ? -44.75000 25.77100 21.16300 1.000 154.51820 487 ASP AAAA C 1
ATOM 3292 O O . ASP A 1 492 ? -45.42000 26.09900 20.17800 1.000 155.40498 487 ASP AAAA O 1
ATOM 3297 N N . LEU A 1 493 ? -43.85000 24.78600 21.11800 1.000 151.70125 488 LEU AAAA N 1
ATOM 3298 C CA . LEU A 1 493 ? -43.47700 24.16300 19.85300 1.000 150.62560 488 LEU AAAA CA 1
ATOM 3299 C C . LEU A 1 493 ? -44.61800 23.37500 19.22200 1.000 147.69075 488 LEU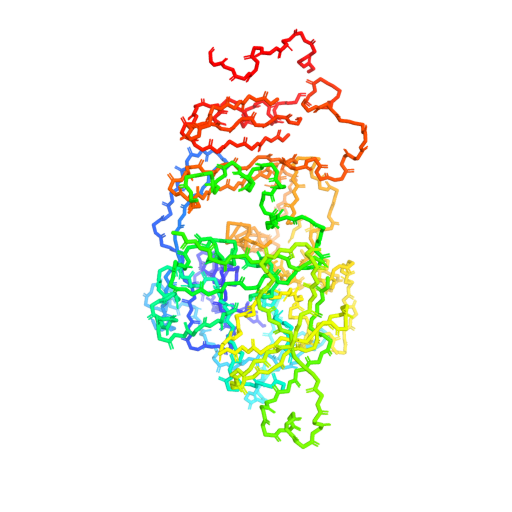 AAAA C 1
ATOM 3300 O O . LEU A 1 493 ? -44.53800 23.03400 18.03800 1.000 149.79028 488 LEU AAAA O 1
ATOM 3305 N N . LEU A 1 494 ? -45.67300 23.08100 19.97600 1.000 147.39267 489 LEU AAAA N 1
ATOM 3306 C CA . LEU A 1 494 ? -46.76500 22.25100 19.49000 1.000 140.58879 489 LEU AAAA CA 1
ATOM 3307 C C . LEU A 1 494 ? -47.93600 23.05400 18.93800 1.000 144.64350 489 LEU AAAA C 1
ATOM 3308 O O . LEU A 1 494 ? -48.95000 22.46000 18.55800 1.000 143.38503 489 LEU AAAA O 1
ATOM 3313 N N . ASP A 1 495 ? -47.82700 24.38300 18.87700 1.000 144.48205 490 ASP AAAA N 1
ATOM 3314 C CA . ASP A 1 495 ? -48.93000 25.19900 18.39500 1.000 148.33346 490 ASP AAAA CA 1
ATOM 3315 C C . ASP A 1 495 ? -48.38300 26.45700 17.73800 1.000 153.78403 490 ASP AAAA C 1
ATOM 3316 O O . ASP A 1 495 ? -47.45600 27.07500 18.28200 1.000 154.38788 490 ASP AAAA O 1
ATOM 3321 N N . PRO A 1 496 ? -48.92400 26.86000 16.57700 1.000 157.92643 491 PRO AAAA N 1
ATOM 3322 C CA . PRO A 1 496 ? -48.49700 28.07400 15.87000 1.000 157.39878 491 PRO AAAA CA 1
ATOM 3323 C C . PRO A 1 496 ? -48.71000 29.34300 16.69200 1.000 154.18573 491 PRO AAAA C 1
ATOM 3324 O O . PRO A 1 496 ? -47.75800 30.09800 16.89100 1.000 149.71273 491 PRO AAAA O 1
#

Secondary structure (P-SEA, 3-state):
cccccccccaaaaaaaaaaaaacccbbbbbbbcccbbbbbccccccccccccbbbbbbcccccccccccccccccccccccccccccccccbbbbbcbbbbcccccccccccccbbbbcccccccccccccccccccccccccaaaaaaaccccbbbbbbbcccccccccccaaaaaaaacccccccccccccccccccaaaaaaabbbbbcccccccbbbbbccccccccccccbbbbbcbbbbbcccccccccccccccccccccccbbbcccccccccbbbbccccccccccccccccccccccccccccccccccccccccccccccbbbbbbbccccbbbbccccccccccccccccccccccbbbbcccccccbbbccccccaaaaaaaaaaccccccccccccc

Solvent-accessible surface area: 21458 Å² total

Foldseek 3Di:
DAAEFEELELLRVLLQVLLCVLPVVGAHEYEYQDQKHKDWADWADDDPPDIDTDIDIDGPVVCVVRVSYDYHNFHWQADQLVQQWTATDVGDIDHHPFYEYEHAWAADDAPVVFEDEDDPVDDQCRVCVVVQPWAEEEEEDADCRLVNQQPDARYAYEYEYCADADDHPADDRVVSCLLCVVTPYNYHYHNFGFPHKDFVVVVVVVPDFAWDSDDDPPDIDTDDDAGMWTQTGVRHIHHTHHYYYRHDIAAPCVSYPPNDDFDADPRGAGEDEPQDGPRPSYHYAANRYADPYPDEQQDDDHDSVRRSLSNSNSVSSCVVVVVPDDHCSDQKDWDWDQRSNKTKIKIGCAVCPPVPPAKDKWDDDRPAWTWIDMHQLAIIITIHDDDCVVVVNVRNRVTNNPPDDCPSVHD

Nearest PDB structures (foldseek):
  6zk7-assembly1_AAAA  TM=1.002E+00  e=1.085E-82  Homo sapiens
  3t31-assembly1_A-2  TM=6.703E-01  e=2.085E-13  Acidithiobacillus ferrooxidans ATCC 23270
  3sz0-assembly1_A  TM=6.417E-01  e=1.412E-13  Acidithiobacillus ferrooxidans ATCC 23270
  3hyv-assembly1_A  TM=6.478E-01  e=1.069E-13  Aquifex aeolicus
  5n1t-assembly1_A  TM=6.075E-01  e=6.474E-14  Thioalkalivibrio paradoxus ARh 1

Sequence (411 aa):
GKFVVVGGGIAGVTCAEQLATHFPSEDILLVTASPVIKAVTNFKQISKILEEFDVEEQSSTLGKRFPNIKVIESGVKQLKSEEHCIVTEDGNQHVYKKLCLCAGAKPKLEGNPYVLGIRDTDSAQEFQKQLTKAKRIIIGNGGIALELVYEIEGCEVIWAIKDKAIGNTFFDAGAAEFLTSKLSHKIHLETCEVKKIYLQDEFRILKKKSFTFPRDHKSVTADTEWPVYVELTNEKIYGCDFIVSATGVTPNVEPFLHGNSFDLGEDGGLKVDDHHTSLPDIYAAGDICTTSWQLSPVWQQRLWTQARQGWYAAKCAAASSGDSIDDFSFELFAHVTKFFNYKVVLLGKYNAQGLGSDHELLRCTKGREYIKVVQNGRGAVLIGETDLEETFENLILNQNLSSYGEDLLDP